Protein AF-0000000082934697 (afdb_homodimer)

Foldseek 3Di:
DPPQLLVLLVVCLVVDDPLLNLLNVCCNVCVPVLQQDFLCRSCVVSVHDSVSSQVNCVVSVHPGDLRVQVSSLVSVPPPDQFCCLQQVQRDGPPDDPVRVVVSVVVLLVCQQVVLVVQDDPVLLVVVLVLVVQAQAEEEDDADLQLVLSVVLQVLCVLQDVRYDYDHDLVVLLVVLLQDACRYEYEYEDANLEDPSRLSSLVNNVVRNYAYEYEYADCDHSNVVSHPGYRHGDGGAGSNQPSPPSRSSRSNSVSVVSSVVSCVVVVVSRVVSNVVVVVVCVVVDD/DPPQLLVLLVVCLVVDDPLLNLLNVCCNVCVPVLQQDFLCRSCVVSVHDSVSSQVNCVVSVHPGDLRVSVSSLVSVPPPDQFCCLQQVQRDGPPDDPVRVVVSVVVQLVCQQVVLVVQDDPVLLVVVLVLVVQAQAEEEDDADLQLVLSVVLQVLCVLQDVRYDYDHDLVVLLVVLLQDALRYEYEYEDANLEDPSRLSSLVNNVVRNYAYEYEYADCDHSNVVSHPGYRHGDGGAGSNQPSPPSRSSRSNSVSVVSSVVSCVVVVVSRVVSNVVVVVVCVVVDD

pLDDT: mean 93.58, std 10.26, range [37.12, 98.94]

Solvent-accessible surface area (backbone atoms only — not comparable to full-atom values): 28861 Å² total; per-residue (Å²): 121,88,73,48,48,66,57,50,51,62,74,46,45,86,76,43,53,76,69,38,42,38,48,50,51,47,42,74,74,38,54,74,61,51,44,67,46,49,66,48,52,49,12,57,75,46,71,50,47,52,65,50,52,44,46,43,25,41,75,70,74,35,93,24,55,53,47,43,36,36,48,46,51,52,36,68,43,64,85,57,75,52,44,27,68,52,63,56,44,72,39,46,64,80,51,50,66,70,54,47,52,50,36,53,50,49,47,41,49,48,4,44,54,47,19,59,72,61,64,48,71,68,59,52,52,51,50,46,48,49,60,68,69,28,68,34,39,37,31,34,29,54,76,58,30,26,52,54,21,47,48,47,31,58,58,46,48,33,44,36,92,43,55,39,64,58,76,50,66,70,56,39,38,57,52,23,52,68,39,35,67,50,24,30,40,38,38,35,33,62,70,20,37,44,47,70,52,34,52,26,38,48,33,21,44,73,32,46,22,45,28,38,30,39,20,50,44,82,64,28,74,35,47,74,50,35,79,39,76,46,59,27,25,52,72,58,29,59,67,21,74,68,37,62,32,42,49,49,11,47,47,49,53,48,49,48,52,50,51,52,45,37,53,75,41,36,72,63,22,52,54,35,30,52,54,49,48,59,71,50,42,84,51,40,80,121,91,73,47,47,66,56,51,50,63,73,45,45,86,76,44,52,76,70,38,42,37,48,51,50,49,42,73,74,37,53,74,62,52,45,65,47,49,66,49,52,49,12,56,75,45,71,51,48,52,66,48,52,46,46,43,26,41,74,69,74,34,94,23,55,54,49,42,36,36,48,47,51,53,36,68,42,64,84,57,75,52,44,28,67,52,63,56,44,72,41,45,65,82,52,50,67,70,53,47,52,50,36,52,50,49,46,40,48,48,4,44,55,47,18,58,72,60,64,47,70,68,59,52,52,51,50,46,50,50,60,70,70,28,68,35,39,37,31,35,29,57,76,59,29,27,52,53,21,46,48,46,33,58,57,46,48,34,45,36,91,43,56,42,65,60,76,51,65,70,56,39,39,57,51,22,52,68,41,35,66,49,25,30,40,37,38,35,31,60,69,19,38,44,47,71,53,37,50,26,39,48,34,20,43,72,31,45,21,44,29,37,30,39,20,49,45,83,66,30,75,34,45,74,50,34,78,39,76,47,57,28,26,51,73,57,30,59,67,22,76,68,37,60,3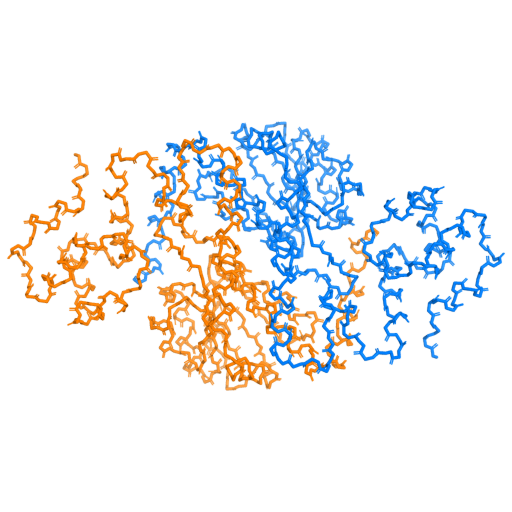3,44,49,47,11,47,48,49,51,47,47,47,53,50,51,53,45,37,54,75,39,36,72,62,22,52,54,34,29,53,54,49,49,58,72,51,42,85,50,41,79

Organism: NCBI:txid1450156

Secondary structure (DSSP, 8-state):
----HHHHHHHTGGGS-HHHHHHHHHHHH-HHHHTT--HHHHHHHHTS-HHHHHHHHHHTT-SSHHHHHHHHHHHHHSSS--THHHHSS---TT--HHHHHHHHHHHHHHHHHHHHHH--HHHHHHHHHHHHH-SEEEEE--THHHHHHHHHHHHHHTT-S-EEE---HHHHHHHHHT--TTEEEEEE-SSS-BHHHHHHHHHHHHTT-EEEEEES-SSSTGGGG-SEEEE------TT-TT-HHHHHHHHHHHHHHHHHHHHHTHHHHHHHHHHHHHHTGGGB-/----HHHHHHHTGGGS-HHHHHHHHHHHH-HHHHTT--HHHHHHHHTS-HHHHHHHHHHTT-SSHHHHHHHHHHHHHSSS--THHHHSS---TT--HHHHHHHHHHHHHHHHHHHHHH--HHHHHHHHHHHHH-SEEEEE--THHHHHHHHHHHHHHTT-S-EEE---HHHHHHHHHT--TTEEEEEE-SSS-BHHHHHHHHHHHHTT-EEEEEES-SSSTGGGG-SEEEE------TT-TT-HHHHHHHHHHHHHHHHHHHHHTHHHHHHHHHHHHHHTGGGB-

InterPro domains:
  IPR000281 Helix-turn-helix protein RpiR [PF01418] (7-76)
  IPR000281 Helix-turn-helix protein RpiR [PS51071] (3-79)
  IPR001347 SIS domain [PF01380] (130-259)
  IPR001347 SIS domain [PS51464] (127-267)
  IPR009057 Homedomain-like superfamily [SSF46689] (3-79)
  IPR035472 RpiR-like, SIS domain [cd05013] (122-260)
  IPR036388 Winged helix-like DNA-binding domain superfamily [G3DSA:1.10.10.10] (1-79)
  IPR046348 SIS domain superfamily [SSF53697] (97-274)
  IPR047640 HTH-type transcriptional regulator RpiR-like [PTHR30514] (4-281)

Sequence (570 aa):
MKRDFITNIKSSYNQFTKAEKKVADFILTNPKEVLFMSITDLAEACEVGDTTVFRFCKTMDLKGYQEFKMVLSLSLNDGQEEMNTYTGNNISINDSFAEVAKKVLNTNINALTETYSLIKEEDVDKAINMLHEARMIYFFGVGASMLTAMKAMNKFLRIENKVFCIQDSHMQSMMAATMTSDDVAVLFSYSGATKDTIHVAQLAKKAGAKTICITRFIKSPLSSYADLTLLSGANEGPLQGGSTSAEISQLFLIDLLYTEYYRRYFEHCSANNEKTSASVLEKLCMKRDFITNIKSSYNQFTKAEKKVADFILTNPKEVLFMSITDLAEACEVGDTTVFRFCKTMDLKGYQEFKMVLSLSLNDGQEEMNTYTGNNISINDSFAEVAKKVLNTNINALTETYSLIKEEDVDKAINMLHEARMIYFFGVGASMLTAMKAMNKFLRIENKVFCIQDSHMQSMMAATMTSDDVAVLFSYSGATKDTIHVAQLAKKAGAKTICITRFIKSPLSSYADLTLLSGANEGPLQGGSTSAEISQLFLIDLLYTEYYRRYFEHCSANNEKTSASVLEKLC

Nearest PDB structures (foldseek):
  4ivn-assembly1_A  TM=9.549E-01  e=1.876E-20  Vibrio vulnificus YJ016
  4ivn-assembly1_B  TM=9.569E-01  e=1.051E-19  Vibrio vulnificus YJ016
  7en7-assembly1_A  TM=9.419E-01  e=2.667E-13  Escherichia coli K-12
  7en6-assembly1_D  TM=9.323E-01  e=6.639E-13  Escherichia coli
  7en6-assembly1_C  TM=9.654E-01  e=2.608E-12  Escherichia coli

Radius of gyration: 25.04 Å; Cα contacts (8 Å, |Δi|>4): 1010; chains: 2; bounding box: 57×80×50 Å

Structure (mmCIF, N/CA/C/O backbone):
data_AF-0000000082934697-model_v1
#
loop_
_entity.id
_entity.type
_entity.pdbx_description
1 polymer 'SIS domain-containing protein'
#
loop_
_atom_site.group_PDB
_atom_site.id
_atom_site.type_symbol
_atom_site.label_atom_id
_atom_site.label_alt_id
_atom_site.label_comp_id
_atom_site.label_asym_id
_atom_site.label_entity_id
_atom_site.label_seq_id
_atom_site.pdbx_PDB_ins_code
_atom_site.Cartn_x
_atom_site.Cartn_y
_atom_site.Cartn_z
_atom_site.occupancy
_atom_site.B_iso_or_equiv
_atom_site.auth_seq_id
_atom_site.auth_comp_id
_atom_site.auth_asym_id
_atom_site.auth_atom_id
_atom_site.pdbx_PDB_model_num
ATOM 1 N N . MET A 1 1 ? -28.625 22.25 17.906 1 37.22 1 MET A N 1
ATOM 2 C CA . MET A 1 1 ? -28.25 22.125 16.5 1 37.22 1 MET A CA 1
ATOM 3 C C . MET A 1 1 ? -26.781 22.484 16.312 1 37.22 1 MET A C 1
ATOM 5 O O . MET A 1 1 ? -26.328 23.547 16.734 1 37.22 1 MET A O 1
ATOM 9 N N . LYS A 1 2 ? -25.922 21.422 16.234 1 48.94 2 LYS A N 1
ATOM 10 C CA . LYS A 1 2 ? -24.5 21.719 16.078 1 48.94 2 LYS A CA 1
ATOM 11 C C . LYS A 1 2 ? -24.281 22.953 15.195 1 48.94 2 LYS A C 1
ATOM 13 O O . LYS A 1 2 ? -24.734 22.984 14.047 1 48.94 2 LYS A O 1
ATOM 18 N N . ARG A 1 3 ? -24.266 24.141 15.672 1 57.47 3 ARG A N 1
ATOM 19 C CA . ARG A 1 3 ? -24.078 25.391 14.945 1 57.47 3 ARG A CA 1
ATOM 20 C C . ARG A 1 3 ? -23 25.25 13.875 1 57.47 3 ARG A C 1
ATOM 22 O O . ARG A 1 3 ? -22 24.578 14.086 1 57.47 3 ARG A O 1
ATOM 29 N N . ASP A 1 4 ? -23.234 25.547 12.586 1 84.5 4 ASP A N 1
ATOM 30 C CA . ASP A 1 4 ? -22.406 25.719 11.391 1 84.5 4 ASP A CA 1
ATOM 31 C C . ASP A 1 4 ? -21.109 26.469 11.719 1 84.5 4 ASP A C 1
ATOM 33 O O . ASP A 1 4 ? -21.141 27.531 12.328 1 84.5 4 ASP A O 1
ATOM 37 N N . PHE A 1 5 ? -20 25.859 11.594 1 91.12 5 PHE A N 1
ATOM 38 C CA . PHE A 1 5 ? -18.688 26.391 11.953 1 91.12 5 PHE A CA 1
ATOM 39 C C . PHE A 1 5 ? -18.438 27.719 11.25 1 91.12 5 PHE A C 1
ATOM 41 O O . PHE A 1 5 ? -17.859 28.641 11.836 1 91.12 5 PHE A O 1
ATOM 48 N N . ILE A 1 6 ? -18.953 27.812 10.102 1 91.81 6 ILE A N 1
ATOM 49 C CA . ILE A 1 6 ? -18.797 29.047 9.344 1 91.81 6 ILE A CA 1
ATOM 50 C C . ILE A 1 6 ? -19.562 30.188 10.031 1 91.81 6 ILE A C 1
ATOM 52 O O . ILE A 1 6 ? -19.047 31.297 10.156 1 91.81 6 ILE A O 1
ATOM 56 N N . THR A 1 7 ? -20.719 29.812 10.477 1 92.94 7 THR A N 1
ATOM 57 C CA . THR A 1 7 ? -21.516 30.781 11.203 1 92.94 7 THR A CA 1
ATOM 58 C C . THR A 1 7 ? -20.844 31.188 12.508 1 92.94 7 THR A C 1
ATOM 60 O O . THR A 1 7 ? -20.891 32.344 12.906 1 92.94 7 THR A O 1
ATOM 63 N N . ASN A 1 8 ? -20.234 30.25 13.109 1 94.62 8 ASN A N 1
ATOM 64 C CA . ASN A 1 8 ? -19.516 30.516 14.352 1 94.62 8 ASN A CA 1
ATOM 65 C C . ASN A 1 8 ? -18.359 31.484 14.133 1 94.62 8 ASN A C 1
ATOM 67 O O . ASN A 1 8 ? -18.094 32.344 14.969 1 94.62 8 ASN A O 1
ATOM 71 N N . ILE A 1 9 ? -17.656 31.328 13.023 1 95.44 9 ILE A N 1
ATOM 72 C CA . ILE A 1 9 ? -16.562 32.219 12.688 1 95.44 9 ILE A CA 1
ATOM 73 C C . ILE A 1 9 ? -17.109 33.656 12.516 1 95.44 9 ILE A C 1
ATOM 75 O O . ILE A 1 9 ? -16.531 34.594 13.055 1 95.44 9 ILE A O 1
ATOM 79 N N . LYS A 1 10 ? -18.156 33.781 11.859 1 94.75 10 LYS A N 1
ATOM 80 C CA . LYS A 1 10 ? -18.766 35.094 11.594 1 94.75 10 LYS A CA 1
ATOM 81 C C . LYS A 1 10 ? -19.234 35.75 12.891 1 94.75 10 LYS A C 1
ATOM 83 O O . LYS A 1 10 ? -19.062 36.938 13.078 1 94.75 10 LYS A O 1
ATOM 88 N N . SER A 1 11 ? -19.812 34.906 13.703 1 94.62 11 SER A N 1
ATOM 89 C CA . SER A 1 11 ? -20.359 35.438 14.953 1 94.62 11 SER A CA 1
ATOM 90 C C . SER A 1 11 ? -19.25 35.875 15.898 1 94.62 11 SER A C 1
ATOM 92 O O . SER A 1 11 ? -19.453 36.781 16.719 1 94.62 11 SER A O 1
ATOM 94 N N . SER A 1 12 ? -18.109 35.281 15.812 1 95.06 12 SER A N 1
ATOM 95 C CA . SER A 1 12 ? -17.016 35.562 16.719 1 95.06 12 SER A CA 1
ATOM 96 C C . SER A 1 12 ? -16.031 36.562 16.109 1 95.06 12 SER A C 1
ATOM 98 O O . SER A 1 12 ? -15.023 36.906 16.719 1 95.06 12 SER A O 1
ATOM 100 N N . TYR A 1 13 ? -16.312 37.062 15 1 96.06 13 TYR A N 1
ATOM 101 C CA . TYR A 1 13 ? -15.367 37.844 14.188 1 96.06 13 TYR A CA 1
ATOM 102 C C . TYR A 1 13 ? -14.859 39.062 14.953 1 96.06 13 TYR A C 1
ATOM 104 O O . TYR A 1 13 ? -13.664 39.344 14.93 1 96.06 13 TYR A O 1
ATOM 112 N N . ASN A 1 14 ? -15.711 39.688 15.648 1 95.25 14 ASN A N 1
ATOM 113 C CA . ASN A 1 14 ? -15.367 40.938 16.312 1 95.25 14 ASN A CA 1
ATOM 114 C C . ASN A 1 14 ? -14.469 40.719 17.516 1 95.25 14 ASN A C 1
ATOM 116 O O . ASN A 1 14 ? -13.844 41.656 18.016 1 95.25 14 ASN A O 1
ATOM 120 N N . GLN A 1 15 ? -14.43 39.5 17.953 1 95.19 15 GLN A N 1
ATOM 121 C CA . GLN A 1 15 ? -13.609 39.188 19.125 1 95.19 15 GLN A CA 1
ATOM 122 C C 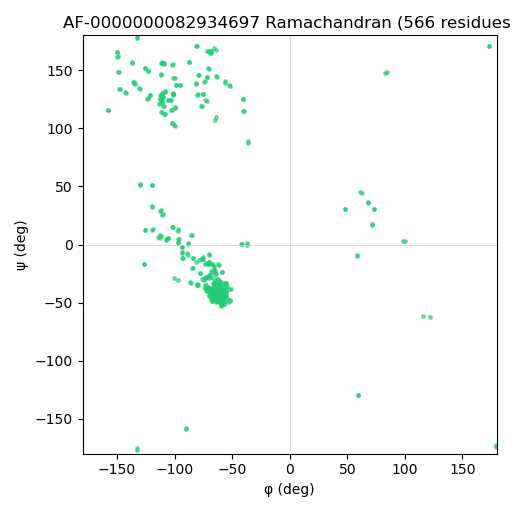. GLN A 1 15 ? -12.188 38.812 18.703 1 95.19 15 GLN A C 1
ATOM 124 O O . GLN A 1 15 ? -11.289 38.719 19.547 1 95.19 15 GLN A O 1
ATOM 129 N N . PHE A 1 16 ? -12 38.688 17.422 1 96.75 16 PHE A N 1
ATOM 130 C CA . PHE A 1 16 ? -10.703 38.219 16.938 1 96.75 16 PHE A CA 1
ATOM 131 C C . PHE A 1 16 ? -9.695 39.375 16.953 1 96.75 16 PHE A C 1
ATOM 133 O O . PHE A 1 16 ? -10.07 40.531 16.797 1 96.75 16 PHE A O 1
ATOM 140 N N . THR A 1 17 ? -8.453 39.031 17.234 1 96.62 17 THR A N 1
ATOM 141 C CA . THR A 1 17 ? -7.371 39.969 17 1 96.62 17 THR A CA 1
ATOM 142 C C . THR A 1 17 ? -7.219 40.281 15.516 1 96.62 17 THR A C 1
ATOM 144 O O . THR A 1 17 ? -7.832 39.625 14.672 1 96.62 17 THR A O 1
ATOM 147 N N . LYS A 1 18 ? -6.441 41.312 15.219 1 97.12 18 LYS A N 1
ATOM 148 C CA . LYS A 1 18 ? -6.191 41.656 13.82 1 97.12 18 LYS A CA 1
ATOM 149 C C . LYS A 1 18 ? -5.629 40.469 13.047 1 97.12 18 LYS A C 1
ATOM 151 O O . LYS A 1 18 ? -6.039 40.188 11.914 1 97.12 18 LYS A O 1
ATOM 156 N N . ALA A 1 19 ? -4.715 39.781 13.641 1 97.31 19 ALA A N 1
ATOM 157 C CA . ALA A 1 19 ? -4.09 38.625 13.008 1 97.31 19 ALA A CA 1
ATOM 158 C C . ALA A 1 19 ? -5.102 37.5 12.805 1 97.31 19 ALA A C 1
ATOM 160 O O . ALA A 1 19 ? -5.129 36.844 11.75 1 97.31 19 ALA A O 1
ATOM 161 N N . GLU A 1 20 ? -5.891 37.25 13.758 1 97.25 20 GLU A N 1
ATOM 162 C CA . GLU A 1 20 ? -6.906 36.219 13.664 1 97.25 20 GLU A CA 1
ATOM 163 C C . GLU A 1 20 ? -7.949 36.562 12.602 1 97.25 20 GLU A C 1
ATOM 165 O O . GLU A 1 20 ? -8.477 35.656 11.938 1 97.25 20 GLU A O 1
ATOM 170 N N . LYS A 1 21 ? -8.266 37.844 12.445 1 97.75 21 LYS A N 1
ATOM 171 C CA . LYS A 1 21 ? -9.211 38.25 11.414 1 97.75 21 LYS A CA 1
ATOM 172 C C . LYS A 1 21 ? -8.688 37.906 10.016 1 97.75 21 LYS A C 1
ATOM 174 O O . LYS A 1 21 ? -9.469 37.562 9.133 1 97.75 21 LYS A O 1
ATOM 179 N N . LYS A 1 22 ? -7.398 38 9.852 1 98.12 22 LYS A N 1
ATOM 180 C CA . LYS A 1 22 ? -6.812 37.594 8.578 1 98.12 22 LYS A CA 1
ATOM 181 C C . LYS A 1 22 ? -7.078 36.125 8.289 1 98.12 22 LYS A C 1
ATOM 183 O O . LYS A 1 22 ? -7.43 35.75 7.164 1 98.12 22 LYS A O 1
ATOM 188 N N . VAL A 1 23 ? -6.859 35.344 9.289 1 98.19 23 VAL A N 1
ATOM 189 C CA . VAL A 1 23 ? -7.094 33.906 9.18 1 98.19 23 VAL A CA 1
ATOM 190 C C . VAL A 1 23 ? -8.57 33.656 8.891 1 98.19 23 VAL A C 1
ATOM 192 O O . VAL A 1 23 ? -8.906 32.906 7.961 1 98.19 23 VAL A O 1
ATOM 195 N N . ALA A 1 24 ? -9.461 34.281 9.648 1 97.69 24 ALA A N 1
ATOM 196 C CA . ALA A 1 24 ? -10.906 34.125 9.484 1 97.69 24 ALA A CA 1
ATOM 197 C C . ALA A 1 24 ? -11.336 34.531 8.078 1 97.69 24 ALA A C 1
ATOM 199 O O . ALA A 1 24 ? -12.125 33.812 7.434 1 97.69 24 ALA A O 1
ATOM 200 N N . ASP A 1 25 ? -10.844 35.625 7.602 1 98 25 ASP A N 1
ATOM 201 C CA . ASP A 1 25 ? -11.203 36.125 6.277 1 98 25 ASP A CA 1
ATOM 202 C C . ASP A 1 25 ? -10.805 35.125 5.188 1 98 25 ASP A C 1
ATOM 204 O O . ASP A 1 25 ? -11.586 34.875 4.27 1 98 25 ASP A O 1
ATOM 208 N N . PHE A 1 26 ? -9.625 34.625 5.316 1 98.06 26 PHE A N 1
ATOM 209 C CA . PHE A 1 26 ? -9.156 33.656 4.32 1 98.06 26 PHE A CA 1
ATOM 210 C C . PHE A 1 26 ? -10.023 32.406 4.332 1 98.06 26 PHE A C 1
ATOM 212 O O . PHE A 1 26 ? -10.406 31.906 3.275 1 98.06 26 PHE A O 1
ATOM 219 N N . ILE A 1 27 ? -10.312 31.891 5.473 1 97.25 27 ILE A N 1
ATOM 220 C CA . ILE A 1 27 ? -11.117 30.688 5.621 1 97.25 27 ILE A CA 1
ATOM 221 C C . ILE A 1 27 ? -12.508 30.906 5.031 1 97.25 27 ILE A C 1
ATOM 223 O O . ILE A 1 27 ? -13.031 30.062 4.305 1 97.25 27 ILE A O 1
ATOM 227 N N . LEU A 1 28 ? -13.086 32.062 5.355 1 96.31 28 LEU A N 1
ATOM 228 C CA . LEU A 1 28 ? -14.438 32.344 4.898 1 96.31 28 LEU A CA 1
ATOM 229 C C . LEU A 1 28 ? -14.477 32.5 3.379 1 96.31 28 LEU A C 1
ATOM 231 O O . LEU A 1 28 ? -15.477 32.156 2.744 1 96.31 28 LEU A O 1
ATOM 235 N N . THR A 1 29 ? -13.391 32.938 2.797 1 96.56 29 THR A N 1
ATOM 236 C CA . THR A 1 29 ? -13.328 33.156 1.359 1 96.56 29 THR A CA 1
ATOM 237 C C . THR A 1 29 ? -12.953 31.891 0.622 1 96.56 29 THR A C 1
ATOM 239 O O . THR A 1 29 ? -13.383 31.672 -0.51 1 96.56 29 THR A O 1
ATOM 242 N N . ASN A 1 30 ? -12.141 31.047 1.25 1 96.25 30 ASN A N 1
ATOM 243 C CA . ASN A 1 30 ? -11.594 29.859 0.591 1 96.25 30 ASN A CA 1
ATOM 244 C C . ASN A 1 30 ? -11.789 28.609 1.443 1 96.25 30 ASN A C 1
ATOM 246 O O . ASN A 1 30 ? -10.836 27.859 1.682 1 96.25 30 ASN A O 1
ATOM 250 N N . PRO A 1 31 ? -12.945 28.297 1.908 1 93.44 31 PRO A N 1
ATOM 251 C CA . PRO A 1 31 ? -13.125 27.219 2.879 1 93.44 31 PRO A CA 1
ATOM 252 C C . PRO A 1 31 ? -12.727 25.859 2.32 1 93.44 31 PRO A C 1
ATOM 254 O O . PRO A 1 31 ? -12.102 25.047 3.021 1 93.44 31 PRO A O 1
ATOM 257 N N . LYS A 1 32 ? -12.961 25.547 1.111 1 90.62 32 LYS A N 1
ATOM 258 C CA . LYS A 1 32 ? -12.648 24.25 0.521 1 90.62 32 LYS A CA 1
ATOM 259 C C . LYS A 1 32 ? -11.141 24.094 0.33 1 90.62 32 LYS A C 1
ATOM 261 O O . LYS A 1 32 ? -10.602 23 0.555 1 90.62 32 LYS A O 1
ATOM 266 N N . GLU A 1 33 ? -10.516 25.125 -0.064 1 93.25 33 GLU A N 1
ATOM 267 C CA . GLU A 1 33 ? -9.07 25.109 -0.254 1 93.25 33 GLU A CA 1
ATOM 268 C C . GLU A 1 33 ? -8.344 24.844 1.062 1 93.25 33 GLU A C 1
ATOM 270 O O . GLU A 1 33 ? -7.359 24.109 1.098 1 93.25 33 GLU A O 1
ATOM 275 N N . VAL A 1 34 ? -8.859 25.406 2.1 1 94.44 34 VAL A N 1
ATOM 276 C CA . VAL A 1 34 ? -8.242 25.312 3.42 1 94.44 34 VAL A CA 1
ATOM 277 C C . VAL A 1 34 ? -8.195 23.859 3.879 1 94.44 34 VAL A C 1
ATOM 279 O O . VAL A 1 34 ? -7.25 23.438 4.543 1 94.44 34 VAL A O 1
ATOM 282 N N . LEU A 1 35 ? -9.148 23.078 3.441 1 92.06 35 LEU A N 1
ATOM 283 C CA . LEU A 1 35 ? -9.258 21.672 3.859 1 92.06 35 LEU A CA 1
ATOM 284 C C . LEU A 1 35 ? -8.023 20.891 3.439 1 92.06 35 LEU A C 1
ATOM 286 O O . LEU A 1 35 ? -7.727 19.844 4.023 1 92.06 35 LEU A O 1
ATOM 290 N N . PHE A 1 36 ? -7.277 21.391 2.539 1 91.38 36 PHE A N 1
ATOM 291 C CA . PHE A 1 36 ? -6.168 20.641 1.977 1 91.38 36 PHE A CA 1
ATOM 292 C C . PHE A 1 36 ? -4.844 21.344 2.227 1 91.38 36 PHE A C 1
ATOM 294 O O . PHE A 1 36 ? -3.838 21.047 1.58 1 91.38 36 PHE A O 1
ATOM 301 N N . MET A 1 37 ? -4.871 22.312 3.107 1 92.12 37 MET A N 1
ATOM 302 C CA . MET A 1 37 ? -3.67 23.062 3.449 1 92.12 37 MET A CA 1
ATOM 303 C C . MET A 1 37 ? -3.08 22.578 4.77 1 92.12 37 MET A C 1
ATOM 305 O O . MET A 1 37 ? -3.816 22.188 5.676 1 92.12 37 MET A O 1
ATOM 309 N N . SER A 1 38 ? -1.736 22.578 4.816 1 91.62 38 SER A N 1
ATOM 310 C CA . SER A 1 38 ? -1.113 22.453 6.129 1 91.62 38 SER A CA 1
ATOM 311 C C . SER A 1 38 ? -1.291 23.734 6.949 1 91.62 38 SER A C 1
ATOM 313 O O . SER A 1 38 ? -1.701 24.766 6.418 1 91.62 38 SER A O 1
ATOM 315 N N . ILE A 1 39 ? -1 23.609 8.242 1 93.44 39 ILE A N 1
ATOM 316 C CA . ILE A 1 39 ? -1.098 24.797 9.094 1 93.44 39 ILE A CA 1
ATOM 317 C C . ILE A 1 39 ? -0.118 25.859 8.609 1 93.44 39 ILE A C 1
ATOM 319 O O . ILE A 1 39 ? -0.43 27.047 8.617 1 93.44 39 ILE A O 1
ATOM 323 N N . THR A 1 40 ? 1.009 25.438 8.125 1 93.12 40 THR A N 1
ATOM 324 C CA . THR A 1 40 ? 2.025 26.359 7.641 1 93.12 40 THR A CA 1
ATOM 325 C C . THR A 1 40 ? 1.576 27.031 6.344 1 93.12 40 THR A C 1
ATOM 327 O O . THR A 1 40 ? 1.781 28.219 6.148 1 93.12 40 THR A O 1
ATOM 330 N N . ASP A 1 41 ? 0.95 26.266 5.477 1 93.38 41 ASP A N 1
ATOM 331 C CA . ASP A 1 41 ? 0.421 26.812 4.234 1 93.38 41 ASP A CA 1
ATOM 332 C C . ASP A 1 41 ? -0.63 27.891 4.52 1 93.38 41 ASP A C 1
ATOM 334 O O . ASP A 1 41 ? -0.635 28.953 3.883 1 93.38 41 ASP A O 1
ATOM 338 N N . LEU A 1 42 ? -1.495 27.547 5.43 1 96.06 42 LEU A N 1
ATOM 339 C CA . LEU A 1 42 ? -2.537 28.5 5.777 1 96.06 42 LEU A CA 1
ATOM 340 C C . LEU A 1 42 ? -1.936 29.766 6.395 1 96.06 42 LEU A C 1
ATOM 342 O O . LEU A 1 42 ? -2.334 30.875 6.055 1 96.06 42 LEU A O 1
ATOM 346 N N . ALA A 1 43 ? -1.008 29.578 7.281 1 96.81 43 ALA A N 1
ATOM 347 C CA . ALA A 1 43 ? -0.321 30.703 7.914 1 96.81 43 ALA A CA 1
ATOM 348 C C . ALA A 1 43 ? 0.319 31.609 6.871 1 96.81 43 ALA A C 1
ATOM 350 O O . ALA A 1 43 ? 0.164 32.844 6.922 1 96.81 43 ALA A O 1
ATOM 351 N N . GLU A 1 44 ? 0.923 31.078 5.941 1 95.88 44 GLU A N 1
ATOM 352 C CA . GLU A 1 44 ? 1.602 31.844 4.895 1 95.88 44 GLU A CA 1
ATOM 353 C C . GLU A 1 44 ? 0.599 32.594 4.012 1 95.88 44 GLU A C 1
ATOM 355 O O . GLU A 1 44 ? 0.82 33.75 3.648 1 95.88 44 GLU A O 1
ATOM 360 N N . ALA A 1 45 ? -0.444 31.891 3.682 1 96.31 45 ALA A N 1
ATOM 361 C CA . ALA A 1 45 ? -1.486 32.5 2.857 1 96.31 45 ALA A CA 1
ATOM 362 C C . ALA A 1 45 ? -2.1 33.719 3.551 1 96.31 45 ALA A C 1
ATOM 364 O O . ALA A 1 45 ? -2.51 34.656 2.893 1 96.31 45 ALA A O 1
ATOM 365 N N . CYS A 1 46 ? -2.143 33.656 4.832 1 97.81 46 CYS A N 1
ATOM 366 C CA . CYS A 1 46 ? -2.752 34.719 5.633 1 97.81 46 CYS A CA 1
ATOM 367 C C . CYS A 1 46 ? -1.708 35.75 6.082 1 97.81 46 CYS A C 1
ATOM 369 O O . CYS A 1 46 ? -2.043 36.75 6.707 1 97.81 46 CYS A O 1
ATOM 371 N N . GLU A 1 47 ? -0.488 35.469 5.812 1 97.38 47 GLU A N 1
ATOM 372 C CA . GLU A 1 47 ? 0.627 36.312 6.215 1 97.38 47 GLU A CA 1
ATOM 373 C C . GLU A 1 47 ? 0.696 36.438 7.73 1 97.38 47 GLU A C 1
ATOM 375 O O . GLU A 1 47 ? 0.804 37.562 8.25 1 97.38 47 GLU A O 1
ATOM 380 N N . VAL A 1 48 ? 0.554 35.344 8.383 1 97.38 48 VAL A N 1
ATOM 381 C CA . VAL A 1 48 ? 0.699 35.281 9.836 1 97.38 48 VAL A CA 1
ATOM 382 C C . VAL A 1 48 ? 1.599 34.094 10.203 1 97.38 48 VAL A C 1
ATOM 384 O O . VAL A 1 48 ? 2.172 33.438 9.328 1 97.38 48 VAL A O 1
ATOM 387 N N . GLY A 1 49 ? 1.87 33.906 11.469 1 94.25 49 GLY A N 1
ATOM 388 C CA . GLY A 1 49 ? 2.627 32.75 11.945 1 94.25 49 GLY A CA 1
ATOM 389 C C . GLY A 1 49 ? 1.758 31.562 12.234 1 94.25 49 GLY A C 1
ATOM 390 O O . GLY A 1 49 ? 0.547 31.688 12.43 1 94.25 49 GLY A O 1
ATOM 391 N N . ASP A 1 50 ? 2.408 30.422 12.188 1 93.44 50 ASP A N 1
ATOM 392 C CA . ASP A 1 50 ? 1.72 29.188 12.539 1 93.44 50 ASP A CA 1
ATOM 393 C C . ASP A 1 50 ? 1.023 29.312 13.891 1 93.44 50 ASP A C 1
ATOM 395 O O . ASP A 1 50 ? -0.066 28.766 14.086 1 93.44 50 ASP A O 1
ATOM 399 N N . THR A 1 51 ? 1.653 29.984 14.805 1 93.62 51 THR A N 1
ATOM 400 C CA . THR A 1 51 ? 1.119 30.156 16.156 1 93.62 51 THR A CA 1
ATOM 401 C C . THR A 1 51 ? -0.199 30.922 16.125 1 93.62 51 THR A C 1
ATOM 403 O O . THR A 1 51 ? -1.094 30.672 16.922 1 93.62 51 THR A O 1
ATOM 406 N N . THR A 1 52 ? -0.262 31.828 15.219 1 96.12 52 THR A N 1
ATOM 407 C CA . THR A 1 52 ? -1.485 32.594 15.07 1 96.12 52 THR A CA 1
ATOM 408 C C . THR A 1 52 ? -2.643 31.719 14.625 1 96.12 52 THR A C 1
ATOM 410 O O . THR A 1 52 ? -3.758 31.828 15.141 1 96.12 52 THR A O 1
ATOM 413 N N . VAL A 1 53 ? -2.332 30.875 13.641 1 96.81 53 VAL A N 1
ATOM 414 C CA . VAL A 1 53 ? -3.357 29.938 13.172 1 96.81 53 VAL A CA 1
ATOM 415 C C . VAL A 1 53 ? -3.771 29.016 14.312 1 96.81 53 VAL A C 1
ATOM 417 O O . VAL A 1 53 ? -4.961 28.75 14.508 1 96.81 53 VAL A O 1
ATOM 420 N N . PHE A 1 54 ? -2.828 28.562 15.023 1 94.69 54 PHE A N 1
ATOM 421 C CA . PHE A 1 54 ? -3.105 27.688 16.156 1 94.69 54 PHE A CA 1
ATOM 422 C C . PHE A 1 54 ? -3.941 28.406 17.203 1 94.69 54 PHE A C 1
ATOM 424 O O . PHE A 1 54 ? -4.891 27.844 17.75 1 94.69 54 PHE A O 1
ATOM 431 N N . ARG A 1 55 ? -3.635 29.625 17.5 1 95.06 55 ARG A N 1
ATOM 432 C CA . ARG A 1 55 ? -4.391 30.422 18.453 1 95.06 55 ARG A CA 1
ATOM 433 C C . ARG A 1 55 ? -5.82 30.641 17.984 1 95.06 55 ARG A C 1
ATOM 435 O O . ARG A 1 55 ? -6.758 30.641 18.781 1 95.06 55 ARG A O 1
ATOM 442 N N . PHE A 1 56 ? -5.93 30.938 16.734 1 97.12 56 PHE A N 1
ATOM 443 C CA . PHE A 1 56 ? -7.262 31.062 16.156 1 97.12 56 PHE A CA 1
ATOM 444 C C . PHE A 1 56 ? -8.094 29.828 16.453 1 97.12 56 PHE A C 1
ATOM 446 O O . PHE A 1 56 ? -9.258 29.938 16.859 1 97.12 56 PHE A O 1
ATOM 453 N N . CYS A 1 57 ? -7.48 28.625 16.219 1 96 57 CYS A N 1
ATOM 454 C CA . CYS A 1 57 ? -8.18 27.391 16.5 1 96 57 CYS A CA 1
ATOM 455 C C . CYS A 1 57 ? -8.602 27.328 17.969 1 96 57 CYS A C 1
ATOM 457 O O . CYS A 1 57 ? -9.727 26.938 18.281 1 96 57 CYS A O 1
ATOM 459 N N . LYS A 1 58 ? -7.746 27.75 18.828 1 94.56 58 LYS A N 1
ATOM 460 C CA . LYS A 1 58 ? -8.031 27.734 20.25 1 94.56 58 LYS A CA 1
ATOM 461 C C . LYS A 1 58 ? -9.141 28.719 20.594 1 94.56 58 LYS A C 1
ATOM 463 O O . LYS A 1 58 ? -10.031 28.406 21.406 1 94.56 58 LYS A O 1
ATOM 468 N N . THR A 1 59 ? -9.039 29.844 20.031 1 95.38 59 THR A N 1
ATOM 469 C CA . THR A 1 59 ? -10.07 30.859 20.25 1 95.38 59 THR A CA 1
ATOM 470 C C . THR A 1 59 ? -11.438 30.312 19.844 1 95.38 59 THR A C 1
ATOM 472 O O . THR A 1 59 ? -12.445 30.641 20.469 1 95.38 59 THR A O 1
ATOM 475 N N . MET A 1 60 ? -11.398 29.5 18.875 1 96.06 60 MET A N 1
ATOM 476 C CA . MET A 1 60 ? -12.633 28.891 18.391 1 96.06 60 MET A CA 1
ATOM 477 C C . MET A 1 60 ? -12.977 27.641 19.203 1 96.06 60 MET A C 1
ATOM 479 O O . MET A 1 60 ? -13.836 26.859 18.797 1 96.06 60 MET A O 1
ATOM 483 N N . ASP A 1 61 ? -12.234 27.406 20.281 1 94.69 61 ASP A N 1
ATOM 484 C CA . ASP A 1 61 ? -12.453 26.328 21.234 1 94.69 61 ASP A CA 1
ATOM 485 C C . ASP A 1 61 ? -12.188 24.953 20.609 1 94.69 61 ASP A C 1
ATOM 487 O O . ASP A 1 61 ? -12.953 24.016 20.812 1 94.69 61 ASP A O 1
ATOM 491 N N . LEU A 1 62 ? -11.211 24.953 19.766 1 94.56 62 LEU A N 1
ATOM 492 C CA . LEU A 1 62 ? -10.766 23.719 19.156 1 94.56 62 LEU A CA 1
ATOM 493 C C . LEU A 1 62 ? -9.391 23.312 19.672 1 94.56 62 LEU A C 1
ATOM 495 O O . LEU A 1 62 ? -8.609 24.156 20.109 1 94.56 62 LEU A O 1
ATOM 499 N N . LYS A 1 63 ? -9.055 22.078 19.609 1 89.69 63 LYS A N 1
ATOM 500 C CA . LYS A 1 63 ? -7.848 21.531 20.234 1 89.69 63 LYS A CA 1
ATOM 501 C C . LYS A 1 63 ? -6.637 21.703 19.312 1 89.69 63 LYS A C 1
ATOM 503 O O . LYS A 1 63 ? -5.492 21.609 19.766 1 89.69 63 LYS A O 1
ATOM 508 N N . GLY A 1 64 ? -6.934 21.891 18.078 1 91.69 64 GLY A N 1
ATOM 509 C CA . GLY A 1 64 ? -5.832 22.047 17.141 1 91.69 64 GLY A CA 1
ATOM 510 C C . GLY A 1 64 ? -6.289 22.25 15.711 1 91.69 64 GLY A C 1
ATOM 511 O O . GLY A 1 64 ? -7.484 22.406 15.453 1 91.69 64 GLY A O 1
ATOM 512 N N . TYR A 1 65 ? -5.273 22.234 14.859 1 94.19 65 TYR A N 1
ATOM 513 C CA . TYR A 1 65 ? -5.535 22.562 13.461 1 94.19 65 TYR A CA 1
ATOM 514 C C . TYR A 1 65 ? -6.297 21.422 12.781 1 94.19 65 TYR A C 1
ATOM 516 O O . TYR A 1 65 ? -7.16 21.672 11.938 1 94.19 65 TYR A O 1
ATOM 524 N N . GLN A 1 66 ? -5.977 20.188 13.133 1 92.62 66 GLN A N 1
ATOM 525 C CA . GLN A 1 66 ? -6.645 19.047 12.5 1 92.62 66 GLN A CA 1
ATOM 526 C C . GLN A 1 66 ? -8.117 18.984 12.906 1 92.62 66 GLN A C 1
ATOM 528 O O . GLN A 1 66 ? -8.977 18.641 12.094 1 92.62 66 GLN A O 1
ATOM 533 N N . GLU A 1 67 ? -8.359 19.234 14.102 1 93.62 67 GLU A N 1
ATOM 534 C CA . GLU A 1 67 ? -9.758 19.328 14.523 1 93.62 67 GLU A CA 1
ATOM 535 C C . GLU A 1 67 ? -10.484 20.453 13.805 1 93.62 67 GLU A C 1
ATOM 537 O O . GLU A 1 67 ? -11.633 20.297 13.398 1 93.62 67 GLU A O 1
ATOM 542 N N . PHE A 1 68 ? -9.789 21.578 13.703 1 95.62 68 PHE A N 1
ATOM 543 C CA . PHE A 1 68 ? -10.367 22.703 12.969 1 95.62 68 PHE A CA 1
ATOM 544 C C . PHE A 1 68 ? -10.781 22.281 11.57 1 95.62 68 PHE A C 1
ATOM 546 O O . PHE A 1 68 ? -11.914 22.516 11.148 1 95.62 68 PHE A O 1
ATOM 553 N N . LYS A 1 69 ? -9.891 21.578 10.883 1 93.88 69 LYS A N 1
ATOM 554 C CA . LYS A 1 69 ? -10.188 21.156 9.516 1 93.88 69 LYS A CA 1
ATOM 555 C C . LYS A 1 69 ? -11.367 20.188 9.492 1 93.88 69 LYS A C 1
ATOM 557 O O . LYS A 1 69 ? -12.211 20.25 8.586 1 93.88 69 LYS A O 1
ATOM 562 N N . MET A 1 70 ? -11.391 19.297 10.391 1 92.12 70 MET A N 1
ATOM 563 C CA . MET A 1 70 ? -12.484 18.328 10.445 1 92.12 70 MET A CA 1
ATOM 564 C C . MET A 1 70 ? -13.828 19.047 10.625 1 92.12 70 MET A C 1
ATOM 566 O O . MET A 1 70 ? -14.781 18.766 9.891 1 92.12 70 MET A O 1
ATOM 570 N N . VAL A 1 71 ? -13.859 19.969 11.594 1 92.94 71 VAL A N 1
ATOM 571 C CA . VAL A 1 71 ? -15.086 20.688 11.891 1 92.94 71 VAL A CA 1
ATOM 572 C C . VAL A 1 71 ? -15.5 21.531 10.68 1 92.94 71 VAL A C 1
ATOM 574 O O . VAL A 1 71 ? -16.688 21.609 10.336 1 92.94 71 VAL A O 1
ATOM 577 N N . LEU A 1 72 ? -14.516 22.172 10.086 1 93.38 72 LEU A N 1
ATOM 578 C CA . LEU A 1 72 ? -14.789 22.938 8.875 1 93.38 72 LEU A CA 1
ATOM 579 C C . LEU A 1 72 ? -15.383 22.047 7.793 1 93.38 72 LEU A C 1
ATOM 581 O O . LEU A 1 72 ? -16.359 22.422 7.133 1 93.38 72 LEU A O 1
ATOM 585 N N . SER A 1 73 ? -14.789 20.891 7.629 1 90.81 73 SER A N 1
ATOM 586 C CA . SER A 1 73 ? -15.258 19.938 6.617 1 90.81 73 SER A CA 1
ATOM 587 C C . SER A 1 73 ? -16.703 19.547 6.859 1 90.81 73 SER A C 1
ATOM 589 O O . SER A 1 73 ? -17.5 19.484 5.922 1 90.81 73 SER A O 1
ATOM 591 N N . LEU A 1 74 ? -17.047 19.312 8.047 1 88.19 74 LEU A N 1
ATOM 592 C CA . LEU A 1 74 ? -18.406 18.938 8.406 1 88.19 74 LEU A CA 1
ATOM 593 C C . LEU A 1 74 ? -19.375 20.078 8.156 1 88.19 74 LEU A C 1
ATOM 595 O O . LEU A 1 74 ? -20.516 19.859 7.75 1 88.19 74 LEU A O 1
ATOM 599 N N . SER A 1 75 ? -18.922 21.234 8.422 1 87.56 75 SER A N 1
ATOM 600 C CA . SER A 1 75 ? -19.766 22.422 8.211 1 87.56 75 SER A CA 1
ATOM 601 C C . SER A 1 75 ? -20.047 22.641 6.734 1 87.56 75 SER A C 1
ATOM 603 O O . SER A 1 75 ? -21.109 23.156 6.375 1 87.56 75 SER A O 1
ATOM 605 N N . LEU A 1 76 ? -19.109 22.359 5.977 1 85.31 76 LEU A N 1
ATOM 606 C CA . LEU A 1 76 ? -19.281 22.562 4.539 1 85.31 76 LEU A CA 1
ATOM 607 C C . LEU A 1 76 ? -20.188 21.484 3.945 1 85.31 76 LEU A C 1
ATOM 609 O O . LEU A 1 76 ? -20.781 21.688 2.891 1 85.31 76 LEU A O 1
ATOM 613 N N . ASN A 1 77 ? -20.141 20.359 4.535 1 74 77 ASN A N 1
ATOM 614 C CA . ASN A 1 77 ? -20.938 19.25 4.031 1 74 77 ASN A CA 1
ATOM 615 C C . ASN A 1 77 ? -22.391 19.359 4.461 1 74 77 ASN A C 1
ATOM 617 O O . ASN A 1 77 ? -23.266 18.641 3.951 1 74 77 ASN A O 1
ATOM 621 N N . ASP A 1 78 ? -22.719 20.359 5.543 1 56.34 78 ASP A N 1
ATOM 622 C CA . ASP A 1 78 ? -24.078 20.531 6.039 1 56.34 78 ASP A CA 1
ATOM 623 C C . ASP A 1 78 ? -25 21.062 4.941 1 56.34 78 ASP A C 1
ATOM 625 O O . ASP A 1 78 ? -24.766 22.141 4.391 1 56.34 78 ASP A O 1
ATOM 629 N N . GLY A 1 79 ? -25.891 20.219 4.496 1 52 79 GLY A N 1
ATOM 630 C CA . GLY A 1 79 ? -27.031 20.281 3.602 1 52 79 GLY A CA 1
ATOM 631 C C . GLY A 1 79 ? -26.844 19.438 2.35 1 52 79 GLY A C 1
ATOM 632 O O . GLY A 1 79 ? -27.828 19.016 1.73 1 52 79 GLY A O 1
ATOM 633 N N . GLN A 1 80 ? -25.734 19.828 1.522 1 49.94 80 GLN A N 1
ATOM 634 C CA . GLN A 1 80 ? -25.719 19.281 0.17 1 49.94 80 GLN A CA 1
ATOM 635 C C . GLN A 1 80 ? -25.172 17.859 0.158 1 49.94 80 GLN A C 1
ATOM 637 O O . GLN A 1 80 ? -24.359 17.5 1.015 1 49.94 80 GLN A O 1
ATOM 642 N N . GLU A 1 81 ? -25.766 16.922 -0.624 1 50.47 81 GLU A N 1
ATOM 643 C CA . GLU A 1 81 ? -25.656 15.562 -1.142 1 50.47 81 GLU A CA 1
ATOM 644 C C . GLU A 1 81 ? -24.203 15.203 -1.463 1 50.47 81 GLU A C 1
ATOM 646 O O . GLU A 1 81 ? -23.938 14.164 -2.062 1 50.47 81 GLU A O 1
ATOM 651 N N . GLU A 1 82 ? -23.188 16.141 -1.26 1 54.81 82 GLU A N 1
ATOM 652 C CA . GLU A 1 82 ? -22 15.766 -2.016 1 54.81 82 GLU A CA 1
ATOM 653 C C . GLU A 1 82 ? -20.969 15.07 -1.121 1 54.81 82 GLU A C 1
ATOM 655 O O . GLU A 1 82 ? -20.641 15.57 -0.045 1 54.81 82 GLU A O 1
ATOM 660 N N . MET A 1 83 ? -20.859 13.648 -1.19 1 56.09 83 MET A N 1
ATOM 661 C CA . MET A 1 83 ? -19.797 12.789 -0.677 1 56.09 83 MET A CA 1
ATOM 662 C C . MET A 1 83 ? -18.422 13.398 -0.958 1 56.09 83 MET A C 1
ATOM 664 O O . MET A 1 83 ? -17.391 12.844 -0.562 1 56.09 83 MET A O 1
ATOM 668 N N . ASN A 1 84 ? -18.328 14.578 -1.599 1 54.75 84 ASN A N 1
ATOM 669 C CA . ASN A 1 84 ? -17.078 15.117 -2.1 1 54.75 84 ASN A CA 1
ATOM 670 C C . ASN A 1 84 ? -16.047 15.258 -0.984 1 54.75 84 ASN A C 1
ATOM 672 O O . ASN A 1 84 ? -14.859 14.945 -1.178 1 54.75 84 ASN A O 1
ATOM 676 N N . THR A 1 85 ? -16.531 15.648 0.181 1 54.06 85 THR A N 1
ATOM 677 C CA . THR A 1 85 ? -15.586 15.945 1.257 1 54.06 85 THR A CA 1
ATOM 678 C C . THR A 1 85 ? -15.031 14.656 1.857 1 54.06 85 THR A C 1
ATOM 680 O O . THR A 1 85 ? -13.992 14.672 2.525 1 54.06 85 THR A O 1
ATOM 683 N N . TYR A 1 86 ? -15.664 13.555 1.468 1 51.94 86 TYR A N 1
ATOM 684 C CA . TYR A 1 86 ? -15.297 12.336 2.172 1 51.94 86 TYR A CA 1
ATOM 685 C C . TYR A 1 86 ? -14.32 11.5 1.346 1 51.94 86 TYR A C 1
ATOM 687 O O . TYR A 1 86 ? -13.445 10.828 1.898 1 51.94 86 TYR A O 1
ATOM 695 N N . THR A 1 87 ? -14.516 11.703 0.04 1 54.03 87 THR A N 1
ATOM 696 C CA . THR A 1 87 ? -13.703 10.773 -0.732 1 54.03 87 THR A CA 1
ATOM 697 C C . THR A 1 87 ? -12.609 11.516 -1.494 1 54.03 87 THR A C 1
ATOM 699 O O . THR A 1 87 ? -11.695 10.891 -2.035 1 54.03 87 THR A O 1
ATOM 702 N N . GLY A 1 88 ? -12.516 12.773 -1.186 1 55.44 88 GLY A N 1
ATOM 703 C CA . GLY A 1 88 ? -11.508 13.562 -1.873 1 55.44 88 GLY A CA 1
ATOM 704 C C . GLY A 1 88 ? -11.672 13.562 -3.381 1 55.44 88 GLY A C 1
ATOM 705 O O . GLY A 1 88 ? -10.891 14.195 -4.098 1 55.44 88 GLY A O 1
ATOM 706 N N . ASN A 1 89 ? -12.555 12.742 -3.975 1 62.06 89 ASN A N 1
ATOM 707 C CA . ASN A 1 89 ? -12.586 12.461 -5.406 1 62.06 89 ASN A CA 1
ATOM 708 C C . ASN A 1 89 ? -13.82 13.07 -6.07 1 62.06 89 ASN A C 1
ATOM 710 O O . ASN A 1 89 ? -14.195 12.672 -7.172 1 62.06 89 ASN A O 1
ATOM 714 N N . ASN A 1 90 ? -14.375 14.094 -5.539 1 76.44 90 ASN A N 1
ATOM 715 C CA . ASN A 1 90 ? -15.586 14.68 -6.102 1 76.44 90 ASN A CA 1
ATOM 716 C C . ASN A 1 90 ? -16.641 13.617 -6.398 1 76.44 90 ASN A C 1
ATOM 718 O O . ASN A 1 90 ? -17.281 13.641 -7.449 1 76.44 90 ASN A O 1
ATOM 722 N N . ILE A 1 91 ? -16.672 12.594 -5.664 1 85.31 91 ILE A N 1
ATOM 723 C CA . ILE A 1 91 ? -17.656 11.523 -5.832 1 85.31 91 ILE A CA 1
ATOM 724 C C . ILE A 1 91 ? -18.969 11.93 -5.184 1 85.31 91 ILE A C 1
ATOM 726 O O . ILE A 1 91 ? -19 12.406 -4.047 1 85.31 91 ILE A O 1
ATOM 730 N N . SER A 1 92 ? -20.016 11.797 -5.969 1 85.88 92 SER A N 1
ATOM 731 C CA . SER A 1 92 ? -21.359 12.125 -5.504 1 85.88 92 SER A CA 1
ATOM 732 C C . SER A 1 92 ? -22.125 10.859 -5.129 1 85.88 92 SER A C 1
ATOM 734 O O . SER A 1 92 ? -21.906 9.797 -5.715 1 85.88 92 SER A O 1
ATOM 736 N N . ILE A 1 93 ? -23.078 11.016 -4.266 1 87 93 ILE A N 1
ATOM 737 C CA . ILE A 1 93 ? -23.922 9.906 -3.848 1 87 93 ILE A CA 1
ATOM 738 C C . ILE A 1 93 ? -24.75 9.422 -5.031 1 87 93 ILE A C 1
ATOM 740 O O . ILE A 1 93 ? -25.141 8.25 -5.09 1 87 93 ILE A O 1
ATOM 744 N N . ASN A 1 94 ? -24.953 10.273 -6.027 1 88.56 94 ASN A N 1
ATOM 745 C CA . ASN A 1 94 ? -25.828 9.961 -7.152 1 88.56 94 ASN A CA 1
ATOM 746 C C . ASN A 1 94 ? -25.031 9.438 -8.352 1 88.56 94 ASN A C 1
ATOM 748 O O . ASN A 1 94 ? -25.609 9.102 -9.383 1 88.56 94 ASN A O 1
ATOM 752 N N . ASP A 1 95 ? -23.781 9.336 -8.156 1 93 95 ASP A N 1
ATOM 753 C CA . ASP A 1 95 ? -22.969 8.82 -9.25 1 93 95 ASP A CA 1
ATOM 754 C C . ASP A 1 95 ? -23.344 7.375 -9.578 1 93 95 ASP A C 1
ATOM 756 O O . ASP A 1 95 ? -23.75 6.621 -8.695 1 93 95 ASP A O 1
ATOM 760 N N . SER A 1 96 ? -23.266 7.07 -10.867 1 95.62 96 SER A N 1
ATOM 761 C CA . SER A 1 96 ? -23.328 5.664 -11.242 1 95.62 96 SER A CA 1
ATOM 762 C C . SER A 1 96 ? -22.062 4.922 -10.805 1 95.62 96 SER A C 1
ATOM 764 O O . SER A 1 96 ? -21.062 5.547 -10.484 1 95.62 96 SER A O 1
ATOM 766 N N . PHE A 1 97 ? -22.141 3.629 -10.82 1 96.44 97 PHE A N 1
ATOM 767 C CA . PHE A 1 97 ? -20.969 2.848 -10.477 1 96.44 97 PHE A CA 1
ATOM 768 C C . PHE A 1 97 ? -19.812 3.17 -11.422 1 96.44 97 PHE A C 1
ATOM 770 O O . PHE A 1 97 ? -18.656 3.289 -10.984 1 96.44 97 PHE A O 1
ATOM 777 N N . ALA A 1 98 ? -20.156 3.229 -12.664 1 97.12 98 ALA A N 1
ATOM 778 C CA . ALA A 1 98 ? -19.141 3.518 -13.664 1 97.12 98 ALA A CA 1
ATOM 779 C C . ALA A 1 98 ? -18.438 4.844 -13.367 1 97.12 98 ALA A C 1
ATOM 781 O O . ALA A 1 98 ? -17.219 4.953 -13.5 1 97.12 98 ALA A O 1
ATOM 782 N N . GLU A 1 99 ? -19.172 5.832 -12.961 1 96.25 99 GLU A N 1
ATOM 783 C CA . GLU A 1 99 ? -18.609 7.133 -12.609 1 96.25 99 GLU A CA 1
ATOM 784 C C . GLU A 1 99 ? -17.734 7.035 -11.359 1 96.25 99 GLU A C 1
ATOM 786 O O . GLU A 1 99 ? -16.641 7.602 -11.312 1 96.25 99 GLU A O 1
ATOM 791 N N . VAL A 1 100 ? -18.203 6.312 -10.344 1 96.25 100 VAL A N 1
ATOM 792 C CA . VAL A 1 100 ? -17.453 6.125 -9.109 1 96.25 100 VAL A CA 1
ATOM 793 C C . VAL A 1 100 ? -16.125 5.441 -9.414 1 96.25 100 VAL A C 1
ATOM 795 O O . VAL A 1 100 ? -15.062 5.918 -8.992 1 96.25 100 VAL A O 1
ATOM 798 N N . ALA A 1 101 ? -16.203 4.348 -10.195 1 97.69 101 ALA A N 1
ATOM 799 C CA . ALA A 1 101 ? -14.992 3.584 -10.516 1 97.69 101 ALA A CA 1
ATOM 800 C C . ALA A 1 101 ? -13.977 4.445 -11.258 1 97.69 101 ALA A C 1
ATOM 802 O O . ALA A 1 101 ? -12.781 4.391 -10.969 1 97.69 101 ALA A O 1
ATOM 803 N N . LYS A 1 102 ? -14.422 5.223 -12.164 1 97.38 102 LYS A N 1
ATOM 804 C CA . LYS A 1 102 ? -13.547 6.086 -12.953 1 97.38 102 LYS A CA 1
ATOM 805 C C . LYS A 1 102 ? -12.922 7.172 -12.086 1 97.38 102 LYS A C 1
ATOM 807 O O . LYS A 1 102 ? -11.734 7.48 -12.234 1 97.38 102 LYS A O 1
ATOM 812 N N . LYS A 1 103 ? -13.68 7.781 -11.227 1 96.31 103 LYS A N 1
ATOM 813 C CA . LYS A 1 103 ? -13.172 8.828 -10.344 1 96.31 103 LYS A CA 1
ATOM 814 C C . LYS A 1 103 ? -12.125 8.273 -9.375 1 96.31 103 LYS A C 1
ATOM 816 O O . LYS A 1 103 ? -11.117 8.914 -9.109 1 96.31 103 LYS A O 1
ATOM 821 N N . VAL A 1 104 ? -12.383 7.059 -8.836 1 97.12 104 VAL A N 1
ATOM 822 C CA . VAL A 1 104 ? -11.414 6.418 -7.957 1 97.12 104 VAL A CA 1
ATOM 823 C C . VAL A 1 104 ? -10.125 6.137 -8.727 1 97.12 104 VAL A C 1
ATOM 825 O O . VAL A 1 104 ? -9.031 6.398 -8.219 1 97.12 104 VAL A O 1
ATOM 828 N N . LEU A 1 105 ? -10.289 5.617 -9.969 1 98.19 105 LEU A N 1
ATOM 829 C CA . LEU A 1 105 ? -9.125 5.375 -10.812 1 98.19 105 LEU A CA 1
ATOM 830 C C . LEU A 1 105 ? -8.32 6.656 -11.008 1 98.19 105 LEU A C 1
ATOM 832 O O . LEU A 1 105 ? -7.105 6.676 -10.789 1 98.19 105 LEU A O 1
ATOM 836 N N . ASN A 1 106 ? -8.961 7.688 -11.391 1 97.5 106 ASN A N 1
ATOM 837 C CA . ASN A 1 106 ? -8.305 8.945 -11.711 1 97.5 106 ASN A CA 1
ATOM 838 C C . ASN A 1 106 ? -7.625 9.547 -10.477 1 97.5 106 ASN A C 1
ATOM 840 O O . ASN A 1 106 ? -6.547 10.141 -10.586 1 97.5 106 ASN A O 1
ATOM 844 N N . THR A 1 107 ? -8.273 9.453 -9.336 1 96.62 107 THR A N 1
ATOM 845 C CA . THR A 1 107 ? -7.688 9.953 -8.102 1 96.62 107 THR A CA 1
ATOM 846 C C . THR A 1 107 ? -6.344 9.281 -7.828 1 96.62 107 THR A C 1
ATOM 848 O O . THR A 1 107 ? -5.367 9.945 -7.48 1 96.62 107 THR A O 1
ATOM 851 N N . ASN A 1 108 ? -6.297 7.984 -8.016 1 97.94 108 ASN A N 1
ATOM 852 C CA . ASN A 1 108 ? -5.074 7.242 -7.738 1 97.94 108 ASN A CA 1
ATOM 853 C C . ASN A 1 108 ? -4.012 7.496 -8.805 1 97.94 108 ASN A C 1
ATOM 855 O O . ASN A 1 108 ? -2.828 7.613 -8.492 1 97.94 108 ASN A O 1
ATOM 859 N N . ILE A 1 109 ? -4.438 7.617 -10.086 1 98.44 109 ILE A N 1
ATOM 860 C CA . ILE A 1 109 ? -3.496 7.938 -11.148 1 98.44 109 ILE A CA 1
ATOM 861 C C . ILE A 1 109 ? -2.918 9.328 -10.93 1 98.44 109 ILE A C 1
ATOM 863 O O . ILE A 1 109 ? -1.714 9.547 -11.086 1 98.44 109 ILE A O 1
ATOM 867 N N . ASN A 1 110 ? -3.73 10.266 -10.523 1 97.56 110 ASN A N 1
ATOM 868 C CA . ASN A 1 110 ? -3.275 11.625 -10.258 1 97.56 110 ASN A CA 1
ATOM 869 C C . ASN A 1 110 ? -2.268 11.664 -9.109 1 97.56 110 ASN A C 1
ATOM 871 O O . ASN A 1 110 ? -1.322 12.453 -9.141 1 97.56 110 ASN A O 1
ATOM 875 N N . ALA A 1 111 ? -2.516 10.875 -8.109 1 97.75 111 ALA A N 1
ATOM 876 C CA . ALA A 1 111 ? -1.574 10.789 -6.996 1 97.75 111 ALA A CA 1
ATOM 877 C C . ALA A 1 111 ? -0.188 10.367 -7.48 1 97.75 111 ALA A C 1
ATOM 879 O O . ALA A 1 111 ? 0.821 10.945 -7.066 1 97.75 111 ALA A O 1
ATOM 880 N N . LEU A 1 112 ? -0.144 9.383 -8.391 1 98.69 112 LEU A N 1
ATOM 881 C CA . LEU A 1 112 ? 1.113 8.914 -8.961 1 98.69 112 LEU A CA 1
ATOM 882 C C . LEU A 1 112 ? 1.778 10.008 -9.789 1 98.69 112 LEU A C 1
ATOM 884 O O . LEU A 1 112 ? 2.967 10.281 -9.617 1 98.69 112 LEU A O 1
ATOM 888 N N . THR A 1 113 ? 1.012 10.656 -10.648 1 98.69 113 THR A N 1
ATOM 889 C CA . THR A 1 113 ? 1.567 11.625 -11.586 1 98.69 113 THR A CA 1
ATOM 890 C C . THR A 1 113 ? 2.029 12.883 -10.844 1 98.69 113 THR A C 1
ATOM 892 O O . THR A 1 113 ? 3.051 13.469 -11.195 1 98.69 113 THR A O 1
ATOM 895 N N . GLU A 1 114 ? 1.293 13.273 -9.859 1 98.25 114 GLU A N 1
ATOM 896 C CA . GLU A 1 114 ? 1.708 14.406 -9.039 1 98.25 114 GLU A CA 1
ATOM 897 C C . GLU A 1 114 ? 3.01 14.109 -8.305 1 98.25 114 GLU A C 1
ATOM 899 O O . GLU A 1 114 ? 3.914 14.945 -8.266 1 98.25 114 GLU A O 1
ATOM 904 N N . THR A 1 115 ? 3.088 12.969 -7.703 1 98.69 115 THR A N 1
ATOM 905 C CA . THR A 1 115 ? 4.309 12.586 -7 1 98.69 115 THR A CA 1
ATOM 906 C C . THR A 1 115 ? 5.5 12.57 -7.949 1 98.69 115 THR A C 1
ATOM 908 O O . THR A 1 115 ? 6.574 13.07 -7.613 1 98.69 115 THR A O 1
ATOM 911 N N . TYR A 1 116 ? 5.301 12.016 -9.125 1 98.75 116 TYR A N 1
ATOM 912 C CA . TYR A 1 116 ? 6.336 11.969 -10.148 1 98.75 116 TYR A CA 1
ATOM 913 C C . TYR A 1 116 ? 6.859 13.367 -10.461 1 98.75 116 TYR A C 1
ATOM 915 O O . TYR A 1 116 ? 8.07 13.562 -10.609 1 98.75 116 TYR A O 1
ATOM 923 N N . SER A 1 117 ? 5.973 14.305 -10.523 1 98.38 117 SER A N 1
ATOM 924 C CA . SER A 1 117 ? 6.336 15.672 -10.883 1 98.38 117 SER A CA 1
ATOM 925 C C . SER A 1 117 ? 7.137 16.344 -9.773 1 98.38 117 SER A C 1
ATOM 927 O O . SER A 1 117 ? 7.809 17.344 -10.008 1 98.38 117 SER A O 1
ATOM 929 N N . LEU A 1 118 ? 7.109 15.805 -8.562 1 97.94 118 LEU A N 1
ATOM 930 C CA . LEU A 1 118 ? 7.758 16.406 -7.398 1 97.94 118 LEU A CA 1
ATOM 931 C C . LEU A 1 118 ? 9.164 15.844 -7.219 1 97.94 118 LEU A C 1
ATOM 933 O O . LEU A 1 118 ? 9.961 16.391 -6.449 1 97.94 118 LEU A O 1
ATOM 937 N N . ILE A 1 119 ? 9.484 14.812 -7.93 1 97.5 119 ILE A N 1
ATOM 938 C CA . ILE A 1 119 ? 10.734 14.086 -7.73 1 97.5 119 ILE A CA 1
ATOM 939 C C . ILE A 1 119 ? 11.898 14.883 -8.32 1 97.5 119 ILE A C 1
ATOM 941 O O . ILE A 1 119 ? 11.828 15.336 -9.461 1 97.5 119 ILE A O 1
ATOM 945 N N . LYS A 1 120 ? 12.898 15.062 -7.539 1 97.31 120 LYS A N 1
ATOM 946 C CA . LYS A 1 120 ? 14.172 15.617 -7.992 1 97.31 120 LYS A CA 1
ATOM 947 C C . LYS A 1 120 ? 15.273 14.555 -7.961 1 97.31 120 LYS A C 1
ATOM 949 O O . LYS A 1 120 ? 15.492 13.922 -6.93 1 97.31 120 LYS A O 1
ATOM 954 N N . GLU A 1 121 ? 15.977 14.445 -9.086 1 98.06 121 GLU A N 1
ATOM 955 C CA . GLU A 1 121 ? 17.031 13.438 -9.195 1 98.06 121 GLU A CA 1
ATOM 956 C C . GLU A 1 121 ? 18.062 13.602 -8.086 1 98.06 121 GLU A C 1
ATOM 958 O O . GLU A 1 121 ? 18.547 12.617 -7.523 1 98.06 121 GLU A O 1
ATOM 963 N N . GLU A 1 122 ? 18.406 14.82 -7.797 1 98.38 122 GLU A N 1
ATOM 964 C CA . GLU A 1 122 ? 19.422 15.102 -6.785 1 98.38 122 GLU A CA 1
ATOM 965 C C . GLU A 1 122 ? 18.984 14.594 -5.41 1 98.38 122 GLU A C 1
ATOM 967 O O . GLU A 1 122 ? 19.797 14.117 -4.629 1 98.38 122 GLU A O 1
ATOM 972 N N . ASP A 1 123 ? 17.719 14.766 -5.113 1 98.5 123 ASP A N 1
ATOM 973 C CA . ASP A 1 123 ? 17.203 14.297 -3.832 1 98.5 123 ASP A CA 1
ATOM 974 C C . ASP A 1 123 ? 17.219 12.773 -3.756 1 98.5 123 ASP A C 1
ATOM 976 O O . ASP A 1 123 ? 17.547 12.203 -2.715 1 98.5 123 ASP A O 1
ATOM 980 N N . VAL A 1 124 ? 16.859 12.141 -4.871 1 98.56 124 VAL A N 1
ATOM 981 C CA . VAL A 1 124 ? 16.891 10.688 -4.922 1 98.56 124 VAL A CA 1
ATOM 982 C C . VAL A 1 124 ? 18.328 10.188 -4.77 1 98.56 124 VAL A C 1
ATOM 984 O O . VAL A 1 124 ? 18.578 9.219 -4.047 1 98.56 124 VAL A O 1
ATOM 987 N N . ASP A 1 125 ? 19.281 10.852 -5.41 1 98.5 125 ASP A N 1
ATOM 988 C CA . ASP A 1 125 ? 20.688 10.508 -5.285 1 98.5 125 ASP A CA 1
ATOM 989 C C . ASP A 1 125 ? 21.156 10.578 -3.832 1 98.5 125 ASP A C 1
ATOM 991 O O . ASP A 1 125 ? 21.828 9.672 -3.342 1 98.5 125 ASP A O 1
ATOM 995 N N . LYS A 1 126 ? 20.781 11.633 -3.201 1 98.75 126 LYS A N 1
ATOM 996 C CA . LYS A 1 126 ? 21.125 11.812 -1.796 1 98.75 126 LYS A CA 1
ATOM 997 C C . LYS A 1 126 ? 20.516 10.711 -0.932 1 98.75 126 LYS A C 1
ATOM 999 O O . LYS A 1 126 ? 21.188 10.156 -0.059 1 98.75 126 LYS A O 1
ATOM 1004 N N . ALA A 1 127 ? 19.297 10.406 -1.172 1 98.88 127 ALA A N 1
ATOM 1005 C CA . ALA A 1 127 ? 18.625 9.359 -0.416 1 98.88 127 ALA A CA 1
ATOM 1006 C C . ALA A 1 127 ? 19.328 8.016 -0.597 1 98.88 127 ALA A C 1
ATOM 1008 O O . ALA A 1 127 ? 19.578 7.309 0.379 1 98.88 127 ALA A O 1
ATOM 1009 N N . ILE A 1 128 ? 19.625 7.695 -1.83 1 98.69 128 ILE A N 1
ATOM 1010 C CA . ILE A 1 128 ? 20.266 6.414 -2.141 1 98.69 128 ILE A CA 1
ATOM 1011 C C . ILE A 1 128 ? 21.609 6.324 -1.44 1 98.69 128 ILE A C 1
ATOM 1013 O O . ILE A 1 128 ? 21.953 5.281 -0.876 1 98.69 128 ILE A O 1
ATOM 1017 N N . ASN A 1 129 ? 22.344 7.371 -1.47 1 98.56 129 ASN A N 1
ATOM 1018 C CA . ASN A 1 129 ? 23.641 7.387 -0.804 1 98.56 129 ASN A CA 1
ATOM 1019 C C . ASN A 1 129 ? 23.5 7.219 0.707 1 98.56 129 ASN A C 1
ATOM 1021 O O . ASN A 1 129 ? 24.25 6.469 1.326 1 98.56 129 ASN A O 1
ATOM 1025 N N . MET A 1 130 ? 22.547 7.926 1.283 1 98.75 130 MET A N 1
ATOM 1026 C CA . MET A 1 130 ? 22.281 7.793 2.715 1 98.75 130 MET A CA 1
ATOM 1027 C C . MET A 1 130 ? 21.953 6.348 3.076 1 98.75 130 MET A C 1
ATOM 1029 O O . MET A 1 130 ? 22.484 5.812 4.055 1 98.75 130 MET A O 1
ATOM 1033 N N . LEU A 1 131 ? 21.125 5.734 2.291 1 98.88 131 LEU A N 1
ATOM 1034 C CA . LEU A 1 131 ? 20.688 4.363 2.549 1 98.88 131 LEU A CA 1
ATOM 1035 C C . LEU A 1 131 ? 21.859 3.389 2.375 1 98.88 131 LEU A C 1
ATOM 1037 O O . LEU A 1 131 ? 22.047 2.492 3.199 1 98.88 131 LEU A O 1
ATOM 1041 N N . HIS A 1 132 ? 22.594 3.578 1.313 1 98.69 132 HIS A N 1
ATOM 1042 C CA . HIS A 1 132 ? 23.672 2.652 1 1 98.69 132 HIS A CA 1
ATOM 1043 C C . HIS A 1 132 ? 24.766 2.699 2.064 1 98.69 132 HIS A C 1
ATOM 1045 O O . HIS A 1 132 ? 25.312 1.661 2.449 1 98.69 132 HIS A O 1
ATOM 1051 N N . GLU A 1 133 ? 25.062 3.84 2.568 1 98.38 133 GLU A N 1
ATOM 1052 C CA . GLU A 1 133 ? 26.172 4.043 3.482 1 98.38 133 GLU A CA 1
ATOM 1053 C C . GLU A 1 133 ? 25.781 3.711 4.918 1 98.38 133 GLU A C 1
ATOM 1055 O O . GLU A 1 133 ? 26.641 3.564 5.789 1 98.38 133 GLU A O 1
ATOM 1060 N N . ALA A 1 134 ? 24.547 3.539 5.168 1 98.75 134 ALA A N 1
ATOM 1061 C CA . ALA A 1 134 ? 24.062 3.344 6.527 1 98.75 134 ALA A CA 1
ATOM 1062 C C . ALA A 1 134 ? 24.453 1.969 7.062 1 98.75 134 ALA A C 1
ATOM 1064 O O . ALA A 1 134 ? 24.438 0.982 6.324 1 98.75 134 ALA A O 1
ATOM 1065 N N . ARG A 1 135 ? 24.75 1.904 8.344 1 98.62 135 ARG A N 1
ATOM 1066 C CA . ARG A 1 135 ? 24.859 0.628 9.039 1 98.62 135 ARG A CA 1
ATOM 1067 C C . ARG A 1 135 ? 23.516 -0.062 9.156 1 98.62 135 ARG A C 1
ATOM 1069 O O . ARG A 1 135 ? 23.391 -1.26 8.891 1 98.62 135 ARG A O 1
ATOM 1076 N N . MET A 1 136 ? 22.531 0.725 9.562 1 98.75 136 MET A N 1
ATOM 1077 C CA . MET A 1 136 ? 21.156 0.273 9.672 1 98.75 136 MET A CA 1
ATOM 1078 C C . MET A 1 136 ? 20.188 1.313 9.109 1 98.75 136 MET A C 1
ATOM 1080 O O . MET A 1 136 ? 20.422 2.516 9.25 1 98.75 136 MET A O 1
ATOM 1084 N N . ILE A 1 137 ? 19.203 0.825 8.43 1 98.94 137 ILE A N 1
ATOM 1085 C CA . ILE A 1 137 ? 18.109 1.653 7.926 1 98.94 137 ILE A CA 1
ATOM 1086 C C . ILE A 1 137 ? 16.828 1.342 8.703 1 98.94 137 ILE A C 1
ATOM 1088 O O . ILE A 1 137 ? 16.359 0.204 8.695 1 98.94 137 ILE A O 1
ATOM 1092 N N . TYR A 1 138 ? 16.266 2.332 9.383 1 98.94 138 TYR A N 1
ATOM 1093 C CA . TYR A 1 138 ? 15.047 2.164 10.156 1 98.94 138 TYR A CA 1
ATOM 1094 C C . TYR A 1 138 ? 13.883 2.9 9.508 1 98.94 138 TYR A C 1
ATOM 1096 O O . TYR A 1 138 ? 13.984 4.09 9.195 1 98.94 138 TYR A O 1
ATOM 1104 N N . PHE A 1 139 ? 12.805 2.172 9.289 1 98.94 139 PHE A N 1
ATOM 1105 C CA . PHE A 1 139 ? 11.594 2.77 8.742 1 98.94 139 PHE A CA 1
ATOM 1106 C C . PHE A 1 139 ? 10.562 3.008 9.844 1 98.94 139 PHE A C 1
ATOM 1108 O O . PHE A 1 139 ? 10.25 2.098 10.617 1 98.94 139 PHE A O 1
ATOM 1115 N N . PHE A 1 140 ? 10.031 4.238 9.914 1 98.94 140 PHE A N 1
ATOM 1116 C CA . PHE A 1 140 ? 9.133 4.629 10.992 1 98.94 140 PHE A CA 1
ATOM 1117 C C . PHE A 1 140 ? 7.824 5.172 10.43 1 98.94 140 PHE A C 1
ATOM 1119 O O . PHE A 1 140 ? 7.801 5.746 9.336 1 98.94 140 PHE A O 1
ATOM 1126 N N . GLY A 1 141 ? 6.793 5.055 11.125 1 98.5 141 GLY A N 1
ATOM 1127 C CA . GLY A 1 141 ? 5.453 5.559 10.867 1 98.5 141 GLY A CA 1
ATOM 1128 C C . GLY A 1 141 ? 4.434 5.07 11.883 1 98.5 141 GLY A C 1
ATOM 1129 O O . GLY A 1 141 ? 4.75 4.246 12.742 1 98.5 141 GLY A O 1
ATOM 1130 N N . VAL A 1 142 ? 3.268 5.605 11.852 1 97.81 142 VAL A N 1
ATOM 1131 C CA . VAL A 1 142 ? 2.15 5.121 12.656 1 97.81 142 VAL A CA 1
ATOM 1132 C C . VAL A 1 142 ? 0.877 5.094 11.812 1 97.81 142 VAL A C 1
ATOM 1134 O O . VAL A 1 142 ? 0.797 5.758 10.781 1 97.81 142 VAL A O 1
ATOM 1137 N N . GLY A 1 143 ? -0.11 4.238 12.227 1 95.56 143 GLY A N 1
ATOM 1138 C CA . GLY A 1 143 ? -1.355 4.156 11.484 1 95.56 143 GLY A CA 1
ATOM 1139 C C . GLY A 1 143 ? -1.16 3.74 10.039 1 95.56 143 GLY A C 1
ATOM 1140 O O . GLY A 1 143 ? -0.505 2.734 9.758 1 95.56 143 GLY A O 1
ATOM 1141 N N . ALA A 1 144 ? -1.737 4.496 9.133 1 95.62 144 ALA A N 1
ATOM 1142 C CA . ALA A 1 144 ? -1.63 4.168 7.715 1 95.62 144 ALA A CA 1
ATOM 1143 C C . ALA A 1 144 ? -0.186 4.289 7.234 1 95.62 144 ALA A C 1
ATOM 1145 O O . ALA A 1 144 ? 0.257 3.51 6.383 1 95.62 144 ALA A O 1
ATOM 1146 N N . SER A 1 145 ? 0.552 5.215 7.789 1 97.88 145 SER A N 1
ATOM 1147 C CA . SER A 1 145 ? 1.942 5.41 7.391 1 97.88 145 SER A CA 1
ATOM 1148 C C . SER A 1 145 ? 2.816 4.25 7.848 1 97.88 145 SER A C 1
ATOM 1150 O O . SER A 1 145 ? 3.881 4.004 7.277 1 97.88 145 SER A O 1
ATOM 1152 N N . MET A 1 146 ? 2.396 3.57 8.922 1 98.38 146 MET A N 1
ATOM 1153 C CA . MET A 1 146 ? 3.133 2.385 9.352 1 98.38 146 MET A CA 1
ATOM 1154 C C . MET A 1 146 ? 3.088 1.302 8.273 1 98.38 146 MET A C 1
ATOM 1156 O O . MET A 1 146 ? 4.055 0.563 8.094 1 98.38 146 MET A O 1
ATOM 1160 N N . LEU A 1 147 ? 1.951 1.183 7.59 1 98.31 147 LEU A N 1
ATOM 1161 C CA . LEU A 1 147 ? 1.839 0.199 6.52 1 98.31 147 LEU A CA 1
ATOM 1162 C C . LEU A 1 147 ? 2.842 0.489 5.406 1 98.31 147 LEU A C 1
ATOM 1164 O O . LEU A 1 147 ? 3.455 -0.433 4.863 1 98.31 147 LEU A O 1
ATOM 1168 N N . THR A 1 148 ? 3.047 1.754 5.086 1 98.44 148 THR A N 1
ATOM 1169 C CA . THR A 1 148 ? 4.039 2.143 4.09 1 98.44 148 THR A CA 1
ATOM 1170 C C . THR A 1 148 ? 5.449 1.856 4.59 1 98.44 148 THR A C 1
ATOM 1172 O O . THR A 1 148 ? 6.305 1.397 3.826 1 98.44 148 THR A O 1
ATOM 1175 N N . ALA A 1 149 ? 5.656 2.166 5.855 1 98.81 149 ALA A N 1
ATOM 1176 C CA . ALA A 1 149 ? 6.957 1.866 6.453 1 98.81 149 ALA A CA 1
ATOM 1177 C C . ALA A 1 149 ? 7.262 0.373 6.375 1 98.81 149 ALA A C 1
ATOM 1179 O O . ALA A 1 149 ? 8.375 -0.021 6.023 1 98.81 149 ALA A O 1
ATOM 1180 N N . MET A 1 150 ? 6.297 -0.423 6.668 1 98.62 150 MET A N 1
ATOM 1181 C CA . MET A 1 150 ? 6.461 -1.873 6.613 1 98.62 150 MET A CA 1
ATOM 1182 C C . MET A 1 150 ? 6.703 -2.338 5.18 1 98.62 150 MET A C 1
ATOM 1184 O O . MET A 1 150 ? 7.488 -3.258 4.945 1 98.62 150 MET A O 1
ATOM 1188 N N . LYS A 1 151 ? 6.055 -1.729 4.262 1 98.56 151 LYS A N 1
ATOM 1189 C CA . LYS A 1 151 ? 6.301 -2.062 2.861 1 98.56 151 LYS A CA 1
ATOM 1190 C C . LYS A 1 151 ? 7.742 -1.748 2.465 1 98.56 151 LYS A C 1
ATOM 1192 O O . LYS A 1 151 ? 8.383 -2.533 1.765 1 98.56 151 LYS A O 1
ATOM 1197 N N . ALA A 1 152 ? 8.18 -0.585 2.893 1 98.69 152 ALA A N 1
ATOM 1198 C CA . ALA A 1 152 ? 9.57 -0.225 2.598 1 98.69 152 ALA A CA 1
ATOM 1199 C C . ALA A 1 152 ? 10.539 -1.256 3.172 1 98.69 152 ALA A C 1
ATOM 1201 O O . ALA A 1 152 ? 11.445 -1.716 2.479 1 98.69 152 ALA A O 1
ATOM 1202 N N . MET A 1 153 ? 10.289 -1.613 4.402 1 98.56 153 MET A N 1
ATOM 1203 C CA . MET A 1 153 ? 11.141 -2.617 5.039 1 98.56 153 MET A CA 1
ATOM 1204 C C . MET A 1 153 ? 11.094 -3.934 4.27 1 98.56 153 MET A C 1
ATOM 1206 O O . MET A 1 153 ? 12.141 -4.504 3.949 1 98.56 153 MET A O 1
ATOM 1210 N N . ASN A 1 154 ? 9.898 -4.359 3.953 1 97.44 154 ASN A N 1
ATOM 1211 C CA . ASN A 1 154 ? 9.711 -5.613 3.232 1 97.44 154 ASN A CA 1
ATOM 1212 C C . ASN A 1 154 ? 10.43 -5.602 1.888 1 97.44 154 ASN A C 1
ATOM 1214 O O . ASN A 1 154 ? 11.07 -6.586 1.512 1 97.44 154 ASN A O 1
ATOM 1218 N N . LYS A 1 155 ? 10.32 -4.539 1.176 1 97.12 155 LYS A N 1
ATOM 1219 C CA . LYS A 1 155 ? 10.922 -4.43 -0.15 1 97.12 155 LYS A CA 1
ATOM 1220 C C . LYS A 1 155 ? 12.445 -4.418 -0.062 1 97.12 155 LYS A C 1
ATOM 1222 O O . LYS A 1 155 ? 13.117 -5.172 -0.766 1 97.12 155 LYS A O 1
ATOM 1227 N N . PHE A 1 156 ? 12.969 -3.604 0.805 1 98.5 156 PHE A N 1
ATOM 1228 C CA . PHE A 1 156 ? 14.422 -3.471 0.884 1 98.5 156 PHE A CA 1
ATOM 1229 C C . PHE A 1 156 ? 15.047 -4.707 1.521 1 98.5 156 PHE A C 1
ATOM 1231 O O . PHE A 1 156 ? 16.203 -5.043 1.242 1 98.5 156 PHE A O 1
ATOM 1238 N N . LEU A 1 157 ? 14.305 -5.414 2.389 1 98.25 157 LEU A N 1
ATOM 1239 C CA . LEU A 1 157 ? 14.812 -6.637 2.998 1 98.25 157 LEU A CA 1
ATOM 1240 C C . LEU A 1 157 ? 15.18 -7.66 1.93 1 98.25 157 LEU A C 1
ATOM 1242 O O . LEU A 1 157 ? 16.047 -8.508 2.148 1 98.25 157 LEU A O 1
ATOM 1246 N N . ARG A 1 158 ? 14.602 -7.566 0.772 1 96.75 158 ARG A N 1
ATOM 1247 C CA . ARG A 1 158 ? 14.875 -8.492 -0.322 1 96.75 158 ARG A CA 1
ATOM 1248 C C . ARG A 1 158 ? 16.297 -8.297 -0.855 1 96.75 158 ARG A C 1
ATOM 1250 O O . ARG A 1 158 ? 16.859 -9.211 -1.46 1 96.75 158 ARG A O 1
ATOM 1257 N N . ILE A 1 159 ? 16.844 -7.051 -0.598 1 97.19 159 ILE A N 1
ATOM 1258 C CA . ILE A 1 159 ? 18.094 -6.758 -1.28 1 97.19 159 ILE A CA 1
ATOM 1259 C C . ILE A 1 159 ? 19.141 -6.32 -0.262 1 97.19 159 ILE A C 1
ATOM 1261 O O . ILE A 1 159 ? 20.328 -6.262 -0.576 1 97.19 159 ILE A O 1
ATOM 1265 N N . GLU A 1 160 ? 18.656 -5.945 0.983 1 96.94 160 GLU A N 1
ATOM 1266 C CA . GLU A 1 160 ? 19.547 -5.531 2.062 1 96.94 160 GLU A CA 1
ATOM 1267 C C . GLU A 1 160 ? 19.156 -6.188 3.383 1 96.94 160 GLU A C 1
ATOM 1269 O O . GLU A 1 160 ? 17.984 -6.223 3.738 1 96.94 160 GLU A O 1
ATOM 1274 N N . ASN A 1 161 ? 20.156 -6.641 4.176 1 96.69 161 ASN A N 1
ATOM 1275 C CA . ASN A 1 161 ? 19.859 -7.254 5.465 1 96.69 161 ASN A CA 1
ATOM 1276 C C . ASN A 1 161 ? 20 -6.25 6.605 1 96.69 161 ASN A C 1
ATOM 1278 O O . ASN A 1 161 ? 20.062 -6.641 7.773 1 96.69 161 ASN A O 1
ATOM 1282 N N . LYS A 1 162 ? 20.078 -4.996 6.305 1 98.56 162 LYS A N 1
ATOM 1283 C CA . LYS A 1 162 ? 20.297 -3.98 7.332 1 98.56 162 LYS A CA 1
ATOM 1284 C C . LYS A 1 162 ? 19.078 -3.088 7.488 1 98.56 162 LYS A C 1
ATOM 1286 O O . LYS A 1 162 ? 19.203 -1.896 7.777 1 98.56 162 LYS A O 1
ATOM 1291 N N . VAL A 1 163 ? 17.906 -3.576 7.227 1 98.75 163 VAL A N 1
ATOM 1292 C CA . VAL A 1 163 ? 16.672 -2.791 7.309 1 98.75 163 VAL A CA 1
ATOM 1293 C C . VAL A 1 163 ? 15.82 -3.287 8.469 1 98.75 163 VAL A C 1
ATOM 1295 O O . VAL A 1 163 ? 15.789 -4.488 8.758 1 98.75 163 VAL A O 1
ATOM 1298 N N . PHE A 1 164 ? 15.094 -2.342 9.125 1 98.38 164 PHE A N 1
ATOM 1299 C CA . PHE A 1 164 ? 14.281 -2.693 10.281 1 98.38 164 PHE A CA 1
ATOM 1300 C C . PHE A 1 164 ? 13.055 -1.803 10.375 1 98.38 164 PHE A C 1
ATOM 1302 O O . PHE A 1 164 ? 13.062 -0.667 9.898 1 98.38 164 PHE A O 1
ATOM 1309 N N . CYS A 1 165 ? 11.992 -2.348 10.898 1 98.19 165 CYS A N 1
ATOM 1310 C CA . CYS A 1 165 ? 10.734 -1.65 11.164 1 98.19 165 CYS A CA 1
ATOM 1311 C C . CYS A 1 165 ? 10.039 -2.232 12.391 1 98.19 165 CYS A C 1
ATOM 1313 O O . CYS A 1 165 ? 10.039 -3.449 12.586 1 98.19 165 CYS A O 1
ATOM 1315 N N . ILE A 1 166 ? 9.562 -1.387 13.273 1 97.19 166 ILE A N 1
ATOM 1316 C CA . ILE A 1 166 ? 8.82 -1.828 14.445 1 97.19 166 ILE A CA 1
ATOM 1317 C C . ILE A 1 166 ? 7.523 -1.033 14.57 1 97.19 166 ILE A C 1
ATOM 1319 O O . ILE A 1 166 ? 7.52 0.189 14.406 1 97.19 166 ILE A O 1
ATOM 1323 N N . GLN A 1 167 ? 6.449 -1.697 14.828 1 96.75 167 GLN A N 1
ATOM 1324 C CA . GLN A 1 167 ? 5.125 -1.092 14.703 1 96.75 167 GLN A CA 1
ATOM 1325 C C . GLN A 1 167 ? 4.785 -0.255 15.93 1 96.75 167 GLN A C 1
ATOM 1327 O O . GLN A 1 167 ? 4.152 0.795 15.82 1 96.75 167 GLN A O 1
ATOM 1332 N N . ASP A 1 168 ? 5.262 -0.698 17.109 1 97.25 168 ASP A N 1
ATOM 1333 C CA . ASP A 1 168 ? 4.863 -0.06 18.359 1 97.25 168 ASP A CA 1
ATOM 1334 C C . ASP A 1 168 ? 5.531 1.306 18.516 1 97.25 168 ASP A C 1
ATOM 1336 O O . ASP A 1 168 ? 6.758 1.406 18.516 1 97.25 168 ASP A O 1
ATOM 1340 N N . SER A 1 169 ? 4.652 2.342 18.703 1 97.19 169 SER A N 1
ATOM 1341 C CA . SER A 1 169 ? 5.184 3.701 18.703 1 97.19 169 SER A CA 1
ATOM 1342 C C . SER A 1 169 ? 6.117 3.936 19.875 1 97.19 169 SER A C 1
ATOM 1344 O O . SER A 1 169 ? 7.07 4.711 19.781 1 97.19 169 SER A O 1
ATOM 1346 N N . HIS A 1 170 ? 5.812 3.281 21 1 97.75 170 HIS A N 1
ATOM 1347 C CA . HIS A 1 170 ? 6.715 3.389 22.141 1 97.75 170 HIS A CA 1
ATOM 1348 C C . HIS A 1 170 ? 8.07 2.764 21.844 1 97.75 170 HIS A C 1
ATOM 1350 O O . HIS A 1 170 ? 9.109 3.334 22.172 1 97.75 170 HIS A O 1
ATOM 1356 N N . MET A 1 171 ? 8.047 1.655 21.25 1 98.44 171 MET A N 1
ATOM 1357 C CA . MET A 1 171 ? 9.281 0.982 20.859 1 98.44 171 MET A CA 1
ATOM 1358 C C . MET A 1 171 ? 10.039 1.787 19.812 1 98.44 171 MET A C 1
ATOM 1360 O O . MET A 1 171 ? 11.266 1.784 19.781 1 98.44 171 MET A O 1
ATOM 1364 N N . GLN A 1 172 ? 9.266 2.438 18.938 1 98.75 172 GLN A N 1
ATOM 1365 C CA . GLN A 1 172 ? 9.898 3.291 17.938 1 98.75 172 GLN A CA 1
ATOM 1366 C C . GLN A 1 172 ? 10.727 4.391 18.594 1 98.75 172 GLN A C 1
ATOM 1368 O O . GLN A 1 172 ? 11.828 4.707 18.141 1 98.75 172 GLN A O 1
ATOM 1373 N N . SER A 1 173 ? 10.148 4.941 19.625 1 98.69 173 SER A N 1
ATOM 1374 C CA . SER A 1 173 ? 10.867 5.988 20.344 1 98.69 173 SER A CA 1
ATOM 1375 C C . SER A 1 173 ? 12.156 5.449 20.969 1 98.69 173 SER A C 1
ATOM 1377 O O . SER A 1 173 ? 13.203 6.094 20.891 1 98.69 173 SER A O 1
ATOM 1379 N N . MET A 1 174 ? 12.086 4.262 21.609 1 98.5 174 MET A N 1
ATOM 1380 C CA . MET A 1 174 ? 13.266 3.641 22.203 1 98.5 174 MET A CA 1
ATOM 1381 C C . MET A 1 174 ? 14.328 3.371 21.141 1 98.5 174 MET A C 1
ATOM 1383 O O . MET A 1 174 ? 15.508 3.629 21.359 1 98.5 174 MET A O 1
ATOM 1387 N N . MET A 1 175 ? 13.852 2.912 20.031 1 98.5 175 MET A N 1
ATOM 1388 C CA . MET A 1 175 ? 14.75 2.613 18.922 1 98.5 175 MET A CA 1
ATOM 1389 C C . MET A 1 175 ? 15.438 3.879 18.422 1 98.5 175 MET A C 1
ATOM 1391 O O . MET A 1 175 ? 16.656 3.904 18.25 1 98.5 175 MET A O 1
ATOM 1395 N N . ALA A 1 176 ? 14.695 4.898 18.172 1 98.75 176 ALA A N 1
ATOM 1396 C CA . ALA A 1 176 ? 15.227 6.164 17.688 1 98.75 176 ALA A CA 1
ATOM 1397 C C . ALA A 1 176 ? 16.266 6.734 18.641 1 98.75 176 ALA A C 1
ATOM 1399 O O . ALA A 1 176 ? 17.312 7.234 18.219 1 98.75 176 ALA A O 1
ATOM 1400 N N . ALA A 1 177 ? 16.016 6.621 19.922 1 98.69 177 ALA A N 1
ATOM 1401 C CA . ALA A 1 177 ? 16.859 7.203 20.953 1 98.69 177 ALA A CA 1
ATOM 1402 C C . ALA A 1 177 ? 18.234 6.535 20.969 1 98.69 177 ALA A C 1
ATOM 1404 O O . ALA A 1 177 ? 19.219 7.113 21.438 1 98.69 177 ALA A O 1
ATOM 1405 N N . THR A 1 178 ? 18.344 5.355 20.469 1 98.5 178 THR A N 1
ATOM 1406 C CA . THR A 1 178 ? 19.594 4.605 20.547 1 98.5 178 THR A CA 1
ATOM 1407 C C . THR A 1 178 ? 20.297 4.562 19.203 1 98.5 178 THR A C 1
ATOM 1409 O O . THR A 1 178 ? 21.281 3.844 19.031 1 98.5 178 THR A O 1
ATOM 1412 N N . MET A 1 179 ? 19.797 5.27 18.203 1 98.62 179 MET A N 1
ATOM 1413 C CA . MET A 1 179 ? 20.469 5.352 16.906 1 98.62 179 MET A CA 1
ATOM 1414 C C . MET A 1 179 ? 21.766 6.125 17 1 98.62 179 MET A C 1
ATOM 1416 O O . MET A 1 179 ? 22.109 6.645 18.062 1 98.62 179 MET A O 1
ATOM 1420 N N . THR A 1 180 ? 22.625 6.051 15.961 1 98.62 180 THR A N 1
ATOM 1421 C CA . THR A 1 180 ? 23.875 6.781 15.875 1 98.62 180 THR A CA 1
ATOM 1422 C C . THR A 1 180 ? 24.016 7.457 14.516 1 98.62 180 THR A C 1
ATOM 1424 O O . THR A 1 180 ? 23.141 7.34 13.664 1 98.62 180 THR A O 1
ATOM 1427 N N . SER A 1 181 ? 25.141 8.07 14.281 1 98.5 181 SER A N 1
ATOM 1428 C CA . SER A 1 181 ? 25.422 8.781 13.039 1 98.5 181 SER A CA 1
ATOM 1429 C C . SER A 1 181 ? 25.594 7.805 11.875 1 98.5 181 SER A C 1
ATOM 1431 O O . SER A 1 181 ? 25.609 8.211 10.711 1 98.5 181 SER A O 1
ATOM 1433 N N . ASP A 1 182 ? 25.656 6.5 12.203 1 98.62 182 ASP A N 1
ATOM 1434 C CA . ASP A 1 182 ? 25.859 5.488 11.172 1 98.62 182 ASP A CA 1
ATOM 1435 C C . ASP A 1 182 ? 24.516 4.941 10.68 1 98.62 182 ASP A C 1
ATOM 1437 O O . ASP A 1 182 ? 24.469 4.117 9.766 1 98.62 182 ASP A O 1
ATOM 1441 N N . ASP A 1 183 ? 23.422 5.426 11.289 1 98.88 183 ASP A N 1
ATOM 1442 C CA . ASP A 1 183 ? 22.078 4.918 10.984 1 98.88 183 ASP A CA 1
ATOM 1443 C C . ASP A 1 183 ? 21.266 5.949 10.211 1 98.88 183 ASP A C 1
ATOM 1445 O O . ASP A 1 183 ? 21.594 7.141 10.219 1 98.88 183 ASP A O 1
ATOM 1449 N N . VAL A 1 184 ? 20.297 5.484 9.484 1 98.94 184 VAL A N 1
ATOM 1450 C CA . VAL A 1 184 ? 19.359 6.352 8.781 1 98.94 184 VAL A CA 1
ATOM 1451 C C . VAL A 1 184 ? 17.938 6.059 9.242 1 98.94 184 VAL A C 1
ATOM 1453 O O . VAL A 1 184 ? 17.531 4.898 9.344 1 98.94 184 VAL A O 1
ATOM 1456 N N . ALA A 1 185 ? 17.219 7.078 9.633 1 98.94 185 ALA A N 1
ATOM 1457 C CA . ALA A 1 185 ? 15.789 7.012 9.938 1 98.94 185 ALA A CA 1
ATOM 1458 C C . ALA A 1 185 ? 14.953 7.52 8.766 1 98.94 185 ALA A C 1
ATOM 1460 O O . ALA A 1 185 ? 15.109 8.664 8.336 1 98.94 185 ALA A O 1
ATOM 1461 N N . VAL A 1 186 ? 14.141 6.664 8.203 1 98.94 186 VAL A N 1
ATOM 1462 C CA . VAL A 1 186 ? 13.172 7.051 7.184 1 98.94 186 VAL A CA 1
ATOM 1463 C C . VAL A 1 186 ? 11.781 7.145 7.797 1 98.94 186 VAL A C 1
ATOM 1465 O O . VAL A 1 186 ? 11.227 6.141 8.258 1 98.94 186 VAL A O 1
ATOM 1468 N N . LEU A 1 187 ? 11.203 8.312 7.828 1 98.88 187 LEU A N 1
ATOM 1469 C CA . LEU A 1 187 ? 9.953 8.578 8.531 1 98.88 187 LEU A CA 1
ATOM 1470 C C . LEU A 1 187 ? 8.836 8.898 7.551 1 98.88 187 LEU A C 1
ATOM 1472 O O . LEU A 1 187 ? 8.969 9.805 6.723 1 98.88 187 LEU A O 1
ATOM 1476 N N . PHE A 1 188 ? 7.758 8.148 7.676 1 98.75 188 PHE A N 1
ATOM 1477 C CA . PHE A 1 188 ? 6.586 8.352 6.832 1 98.75 188 PHE A CA 1
ATOM 1478 C C . PHE A 1 188 ? 5.48 9.062 7.605 1 98.75 188 PHE A C 1
ATOM 1480 O O . PHE A 1 188 ? 5.074 8.602 8.68 1 98.75 188 PHE A O 1
ATOM 1487 N N . SER A 1 189 ? 5 10.156 7.125 1 97.5 189 SER A N 1
ATOM 1488 C CA . SER A 1 189 ? 3.846 10.891 7.637 1 97.5 189 SER A CA 1
ATOM 1489 C C . SER A 1 189 ? 3.242 11.797 6.566 1 97.5 189 SER A C 1
ATOM 1491 O O . SER A 1 189 ? 3.875 12.758 6.133 1 97.5 189 SER A O 1
ATOM 1493 N N . TYR A 1 190 ? 2.033 11.523 6.184 1 96.5 190 TYR A N 1
ATOM 1494 C CA . TYR A 1 190 ? 1.431 12.305 5.109 1 96.5 190 TYR A CA 1
ATOM 1495 C C . TYR A 1 190 ? 1.369 13.781 5.48 1 96.5 190 TYR A C 1
ATOM 1497 O O . TYR A 1 190 ? 1.91 14.625 4.766 1 96.5 190 TYR A O 1
ATOM 1505 N N . SER A 1 191 ? 0.823 14.062 6.602 1 93.56 191 SER A N 1
ATOM 1506 C CA . SER A 1 191 ? 0.603 15.445 7 1 93.56 191 SER A CA 1
ATOM 1507 C C . SER A 1 191 ? 1.889 16.094 7.512 1 93.56 191 SER A C 1
ATOM 1509 O O . SER A 1 191 ? 1.988 17.312 7.598 1 93.56 191 SER A O 1
ATOM 1511 N N . GLY A 1 192 ? 2.791 15.281 7.977 1 95.69 192 GLY A N 1
ATOM 1512 C CA . GLY A 1 192 ? 3.959 15.797 8.672 1 95.69 192 GLY A CA 1
ATOM 1513 C C . GLY A 1 192 ? 3.635 16.359 10.039 1 95.69 192 GLY A C 1
ATOM 1514 O O . GLY A 1 192 ? 4.441 17.094 10.625 1 95.69 192 GLY A O 1
ATOM 1515 N N . ALA A 1 193 ? 2.465 15.992 10.539 1 93.88 193 ALA A N 1
ATOM 1516 C CA . ALA A 1 193 ? 2.016 16.594 11.789 1 93.88 193 ALA A CA 1
ATOM 1517 C C . ALA A 1 193 ? 1.674 15.523 12.82 1 93.88 193 ALA A C 1
ATOM 1519 O O . ALA A 1 193 ? 1.062 15.812 13.852 1 93.88 193 ALA A O 1
ATOM 1520 N N . THR A 1 194 ? 2.037 14.289 12.586 1 95.75 194 THR A N 1
ATOM 1521 C CA . THR A 1 194 ? 1.759 13.188 13.5 1 95.75 194 THR A CA 1
ATOM 1522 C C . THR A 1 194 ? 2.717 13.219 14.688 1 95.75 194 THR A C 1
ATOM 1524 O O . THR A 1 194 ? 3.926 13.047 14.523 1 95.75 194 THR A O 1
ATOM 1527 N N . LYS A 1 195 ? 2.186 13.359 15.883 1 96.75 195 LYS A N 1
ATOM 1528 C CA . LYS A 1 195 ? 2.975 13.625 17.078 1 96.75 195 LYS A CA 1
ATOM 1529 C C . LYS A 1 195 ? 4 12.516 17.328 1 96.75 195 LYS A C 1
ATOM 1531 O O . LYS A 1 195 ? 5.172 12.797 17.578 1 96.75 195 LYS A O 1
ATOM 1536 N N . ASP A 1 196 ? 3.586 11.258 17.25 1 98.38 196 ASP A N 1
ATOM 1537 C CA . ASP A 1 196 ? 4.484 10.133 17.484 1 98.38 196 ASP A CA 1
ATOM 1538 C C . ASP A 1 196 ? 5.648 10.133 16.5 1 98.38 196 ASP A C 1
ATOM 1540 O O . ASP A 1 196 ? 6.797 9.891 16.891 1 98.38 196 ASP A O 1
ATOM 1544 N N . THR A 1 197 ? 5.379 10.43 15.281 1 98.56 197 THR A N 1
ATOM 1545 C CA . THR A 1 197 ? 6.414 10.414 14.258 1 98.56 197 THR A CA 1
ATOM 1546 C C . THR A 1 197 ? 7.371 11.594 14.438 1 98.56 197 THR A C 1
ATOM 1548 O O . THR A 1 197 ? 8.578 11.445 14.25 1 98.56 197 THR A O 1
ATOM 1551 N N . ILE A 1 198 ? 6.801 12.703 14.773 1 98.06 198 ILE A N 1
ATOM 1552 C CA . ILE A 1 198 ? 7.621 13.883 15.047 1 98.06 198 ILE A CA 1
ATOM 1553 C C . ILE A 1 198 ? 8.57 13.594 16.203 1 98.06 198 ILE A C 1
ATOM 1555 O O . ILE A 1 198 ? 9.758 13.906 16.141 1 98.06 198 ILE A O 1
ATOM 1559 N N . HIS A 1 199 ? 8.039 12.969 17.234 1 98.62 199 HIS A N 1
ATOM 1560 C CA . HIS A 1 199 ? 8.852 12.625 18.406 1 98.62 199 HIS A CA 1
ATOM 1561 C C . HIS A 1 199 ? 9.992 11.695 18.016 1 98.62 199 HIS A C 1
ATOM 1563 O O . HIS A 1 199 ? 11.133 11.891 18.469 1 98.62 199 HIS A O 1
ATOM 1569 N N . VAL A 1 200 ? 9.734 10.75 17.219 1 98.81 200 VAL A N 1
ATOM 1570 C CA . VAL A 1 200 ? 10.742 9.805 16.75 1 98.81 200 VAL A CA 1
ATOM 1571 C C . VAL A 1 200 ? 11.805 10.547 15.945 1 98.81 200 VAL A C 1
ATOM 1573 O O . VAL A 1 200 ? 13.008 10.297 16.109 1 98.81 200 VAL A O 1
ATOM 1576 N N . ALA A 1 201 ? 11.367 11.43 15.102 1 98.69 201 ALA A N 1
ATOM 1577 C CA . ALA A 1 201 ? 12.305 12.211 14.297 1 98.69 201 ALA A CA 1
ATOM 1578 C C . ALA A 1 201 ? 13.219 13.047 15.188 1 98.69 201 ALA A C 1
ATOM 1580 O O . ALA A 1 201 ? 14.422 13.133 14.938 1 98.69 201 ALA A O 1
ATOM 1581 N N . GLN A 1 202 ? 12.641 13.633 16.156 1 98.62 202 GLN A N 1
ATOM 1582 C CA . GLN A 1 202 ? 13.406 14.43 17.109 1 98.62 202 GLN A CA 1
ATOM 1583 C C . GLN A 1 202 ? 14.469 13.586 17.812 1 98.62 202 GLN A C 1
ATOM 1585 O O . GLN A 1 202 ? 15.617 14.016 17.938 1 98.62 202 GLN A O 1
ATOM 1590 N N . LEU A 1 203 ? 14.078 12.422 18.312 1 98.88 203 LEU A N 1
ATOM 1591 C CA . LEU A 1 203 ? 14.992 11.531 19.016 1 98.88 203 LEU A CA 1
ATOM 1592 C C . LEU A 1 203 ? 16.109 11.047 18.094 1 98.88 203 LEU A C 1
ATOM 1594 O O . LEU A 1 203 ? 17.266 11.008 18.484 1 98.88 203 LEU A O 1
ATOM 1598 N N . ALA A 1 204 ? 15.758 10.695 16.844 1 98.88 204 ALA A N 1
ATOM 1599 C CA . ALA A 1 204 ? 16.75 10.234 15.867 1 98.88 204 ALA A CA 1
ATOM 1600 C C . ALA A 1 204 ? 17.781 11.32 15.578 1 98.88 204 ALA A C 1
ATOM 1602 O O . ALA A 1 204 ? 18.984 11.047 15.547 1 98.88 204 ALA A O 1
ATOM 1603 N N . LYS A 1 205 ? 17.281 12.492 15.383 1 98.56 205 LYS A N 1
ATOM 1604 C CA . LYS A 1 205 ? 18.172 13.625 15.125 1 98.56 205 LYS A CA 1
ATOM 1605 C C . LYS A 1 205 ? 19.078 13.891 16.312 1 98.56 205 LYS A C 1
ATOM 1607 O O . LYS A 1 205 ? 20.281 14.109 16.141 1 98.56 205 LYS A O 1
ATOM 1612 N N . LYS A 1 206 ? 18.516 13.875 17.469 1 98.44 206 LYS A N 1
ATOM 1613 C CA . LYS A 1 206 ? 19.281 14.078 18.688 1 98.44 206 LYS A CA 1
ATOM 1614 C C . LYS A 1 206 ? 20.375 13.016 18.844 1 98.44 206 LYS A C 1
ATOM 1616 O O . LYS A 1 206 ? 21.469 13.305 19.328 1 98.44 206 LYS A O 1
ATOM 1621 N N . ALA A 1 207 ? 20.078 11.82 18.422 1 98.69 207 ALA A N 1
ATOM 1622 C CA . ALA A 1 207 ? 21.016 10.703 18.516 1 98.69 207 ALA A CA 1
ATOM 1623 C C . ALA A 1 207 ? 22.094 10.797 17.438 1 98.69 207 ALA A C 1
ATOM 1625 O O . ALA A 1 207 ? 23.047 10.031 17.438 1 98.69 207 ALA A O 1
ATOM 1626 N N . GLY A 1 208 ? 21.891 11.695 16.422 1 98.56 208 GLY A N 1
ATOM 1627 C CA . GLY A 1 208 ? 22.906 11.938 15.398 1 98.56 208 GLY A CA 1
ATOM 1628 C C . GLY A 1 208 ? 22.625 11.195 14.102 1 98.56 208 GLY A C 1
ATOM 1629 O O . GLY A 1 208 ? 23.391 11.281 13.156 1 98.56 208 GLY A O 1
ATOM 1630 N N . ALA A 1 209 ? 21.531 10.5 14.031 1 98.88 209 ALA A N 1
ATOM 1631 C CA . ALA A 1 209 ? 21.188 9.734 12.836 1 98.88 209 ALA A CA 1
ATOM 1632 C C . ALA A 1 209 ? 20.812 10.664 11.68 1 98.88 209 ALA A C 1
ATOM 1634 O O . ALA A 1 209 ? 20.359 11.797 11.906 1 98.88 209 ALA A O 1
ATOM 1635 N N . LYS A 1 210 ? 21.031 10.211 10.445 1 98.75 210 LYS A N 1
ATOM 1636 C CA . LYS A 1 210 ? 20.469 10.891 9.281 1 98.75 210 LYS A CA 1
ATOM 1637 C C . LYS A 1 210 ? 18.969 10.625 9.164 1 98.75 210 LYS A C 1
ATOM 1639 O O . LYS A 1 210 ? 18.5 9.516 9.422 1 98.75 210 LYS A O 1
ATOM 1644 N N . THR A 1 211 ? 18.25 11.641 8.805 1 98.81 211 THR A N 1
ATOM 1645 C CA . THR A 1 211 ? 16.797 11.523 8.766 1 98.81 211 THR A CA 1
ATOM 1646 C C . THR A 1 211 ? 16.266 11.859 7.383 1 98.81 211 THR A C 1
ATOM 1648 O O . THR A 1 211 ? 16.609 12.898 6.809 1 98.81 211 THR A O 1
ATOM 1651 N N . ILE A 1 212 ? 15.484 10.953 6.793 1 98.88 212 ILE A N 1
ATOM 1652 C CA . ILE A 1 212 ? 14.719 11.164 5.57 1 98.88 212 ILE A CA 1
ATOM 1653 C C . ILE A 1 212 ? 13.227 11.18 5.891 1 98.88 212 ILE A C 1
ATOM 1655 O O . ILE A 1 212 ? 12.695 10.227 6.465 1 98.88 212 ILE A O 1
ATOM 1659 N N . CYS A 1 213 ? 12.562 12.203 5.562 1 98.44 213 CYS A N 1
ATOM 1660 C CA . CYS A 1 213 ? 11.125 12.297 5.766 1 98.44 213 CYS A CA 1
ATOM 1661 C C . CYS A 1 213 ? 10.375 12.211 4.438 1 98.44 213 CYS A C 1
ATOM 1663 O O . CYS A 1 213 ? 10.789 12.828 3.453 1 98.44 213 CYS A O 1
ATOM 1665 N N . ILE A 1 214 ? 9.391 11.398 4.387 1 98.56 214 ILE A N 1
ATOM 1666 C CA . ILE A 1 214 ? 8.453 11.328 3.277 1 98.56 214 ILE A CA 1
ATOM 1667 C C . ILE A 1 214 ? 7.094 11.883 3.713 1 98.56 214 ILE A C 1
ATOM 1669 O O . ILE A 1 214 ? 6.43 11.305 4.578 1 98.56 214 ILE A O 1
ATOM 1673 N N . THR A 1 215 ? 6.715 13.023 3.145 1 97.75 215 THR A N 1
ATOM 1674 C CA . THR A 1 215 ? 5.527 13.75 3.578 1 97.75 215 THR A CA 1
ATOM 1675 C C . THR A 1 215 ? 4.902 14.516 2.412 1 97.75 215 THR A C 1
ATOM 1677 O O . THR A 1 215 ? 5.457 14.531 1.311 1 97.75 215 THR A O 1
ATOM 1680 N N . ARG A 1 216 ? 3.691 14.945 2.637 1 96.94 216 ARG A N 1
ATOM 1681 C CA . ARG A 1 216 ? 2.984 15.703 1.609 1 96.94 216 ARG A CA 1
ATOM 1682 C C . ARG A 1 216 ? 3.436 17.156 1.594 1 96.94 216 ARG A C 1
ATOM 1684 O O . ARG A 1 216 ? 3.52 17.781 0.53 1 96.94 216 ARG A O 1
ATOM 1691 N N . PHE A 1 217 ? 3.748 17.719 2.779 1 94.5 217 PHE A N 1
ATOM 1692 C CA . PHE A 1 217 ? 3.971 19.156 2.908 1 94.5 217 PHE A CA 1
ATOM 1693 C C . PHE A 1 217 ? 5.434 19.453 3.215 1 94.5 217 PHE A C 1
ATOM 1695 O O . PHE A 1 217 ? 5.988 18.922 4.184 1 94.5 217 PHE A O 1
ATOM 1702 N N . ILE A 1 218 ? 5.973 20.328 2.416 1 92.94 218 ILE A N 1
ATOM 1703 C CA . ILE A 1 218 ? 7.383 20.656 2.559 1 92.94 218 ILE A CA 1
ATOM 1704 C C . ILE A 1 218 ? 7.617 21.344 3.902 1 92.94 218 ILE A C 1
ATOM 1706 O O . ILE A 1 218 ? 8.648 21.141 4.543 1 92.94 218 ILE A O 1
ATOM 1710 N N . LYS A 1 219 ? 6.719 22.203 4.262 1 91.75 219 LYS A N 1
ATOM 1711 C CA . LYS A 1 219 ? 6.777 22.859 5.57 1 91.75 219 LYS A CA 1
ATOM 1712 C C . LYS A 1 219 ? 5.785 22.219 6.539 1 91.75 219 LYS A C 1
ATOM 1714 O O . LYS A 1 219 ? 4.578 22.453 6.438 1 91.75 219 LYS A O 1
ATOM 1719 N N . SER A 1 220 ? 6.281 21.469 7.414 1 91.31 220 SER A N 1
ATOM 1720 C CA . SER A 1 220 ? 5.523 20.781 8.461 1 91.31 220 SER A CA 1
ATOM 1721 C C . SER A 1 220 ? 6.371 20.594 9.711 1 91.31 220 SER A C 1
ATOM 1723 O O . SER A 1 220 ? 7.598 20.734 9.672 1 91.31 220 SER A O 1
ATOM 1725 N N . PRO A 1 221 ? 5.742 20.344 10.805 1 91.94 221 PRO A N 1
ATOM 1726 C CA . PRO A 1 221 ? 6.531 20.078 12.008 1 91.94 221 PRO A CA 1
ATOM 1727 C C . PRO A 1 221 ? 7.539 18.938 11.805 1 91.94 221 PRO A C 1
ATOM 1729 O O . PRO A 1 221 ? 8.68 19.047 12.266 1 91.94 221 PRO A O 1
ATOM 1732 N N . LEU A 1 222 ? 7.246 17.953 11.078 1 96.25 222 LEU A N 1
ATOM 1733 C CA . LEU A 1 222 ? 8.117 16.797 10.867 1 96.25 222 LEU A CA 1
ATOM 1734 C C . LEU A 1 222 ? 9.336 17.188 10.031 1 96.25 222 LEU A C 1
ATOM 1736 O O . LEU A 1 222 ? 10.461 16.781 10.352 1 96.25 222 LEU A O 1
ATOM 1740 N N . SER A 1 223 ? 9.07 17.969 8.961 1 95.38 223 SER A N 1
ATOM 1741 C CA . SER A 1 223 ? 10.141 18.266 8.008 1 95.38 223 SER A CA 1
ATOM 1742 C C . SER A 1 223 ? 11.219 19.141 8.641 1 95.38 223 SER A C 1
ATOM 1744 O O . SER A 1 223 ? 12.336 19.219 8.133 1 95.38 223 SER A O 1
ATOM 1746 N N . SER A 1 224 ? 10.906 19.766 9.758 1 94.38 224 SER A N 1
ATOM 1747 C CA . SER A 1 224 ? 11.883 20.609 10.445 1 94.38 224 SER A CA 1
ATOM 1748 C C . SER A 1 224 ? 12.992 19.766 11.07 1 94.38 224 SER A C 1
ATOM 1750 O O . SER A 1 224 ? 14.062 20.297 11.398 1 94.38 224 SER A O 1
ATOM 1752 N N . TYR A 1 225 ? 12.828 18.484 11.203 1 96.94 225 TYR A N 1
ATOM 1753 C CA . TYR A 1 225 ? 13.812 17.594 11.797 1 96.94 225 TYR A CA 1
ATOM 1754 C C . TYR A 1 225 ? 14.477 16.734 10.734 1 96.94 225 TYR A C 1
ATOM 1756 O O . TYR A 1 225 ? 15.289 15.859 11.062 1 96.94 225 TYR A O 1
ATOM 1764 N N . ALA A 1 226 ? 14.164 16.953 9.477 1 97.81 226 ALA A N 1
ATOM 1765 C CA . ALA A 1 226 ? 14.617 16.062 8.406 1 97.81 226 ALA A CA 1
ATOM 1766 C C . ALA A 1 226 ? 15.906 16.594 7.773 1 97.81 226 ALA A C 1
ATOM 1768 O O . ALA A 1 226 ? 16.062 17.797 7.57 1 97.81 226 ALA A O 1
ATOM 1769 N N . ASP A 1 227 ? 16.891 15.719 7.488 1 98.5 227 ASP A N 1
ATOM 1770 C CA . ASP A 1 227 ? 18.047 16.062 6.652 1 98.5 227 ASP A CA 1
ATOM 1771 C C . ASP A 1 227 ? 17.656 16.094 5.176 1 98.5 227 ASP A C 1
ATOM 1773 O O . ASP A 1 227 ? 18.281 16.812 4.383 1 98.5 227 ASP A O 1
ATOM 1777 N N . LEU A 1 228 ? 16.688 15.312 4.797 1 98.62 228 LEU A N 1
ATOM 1778 C CA . LEU A 1 228 ? 16.125 15.234 3.449 1 98.62 228 LEU A CA 1
ATOM 1779 C C . LEU A 1 228 ? 14.617 15.023 3.49 1 98.62 228 LEU A C 1
ATOM 1781 O O . LEU A 1 228 ? 14.125 14.211 4.277 1 98.62 228 LEU A O 1
ATOM 1785 N N . THR A 1 229 ? 13.906 15.797 2.768 1 98.44 229 THR A N 1
ATOM 1786 C CA . THR A 1 229 ? 12.461 15.609 2.629 1 98.44 229 THR A CA 1
ATOM 1787 C C . THR A 1 229 ? 12.102 15.203 1.204 1 98.44 229 THR A C 1
ATOM 1789 O O . THR A 1 229 ? 12.5 15.867 0.244 1 98.44 229 THR A O 1
ATOM 1792 N N . LEU A 1 230 ? 11.477 14.07 1.041 1 98.62 230 LEU A N 1
ATOM 1793 C CA . LEU A 1 230 ? 10.859 13.648 -0.214 1 98.62 230 LEU A CA 1
ATOM 1794 C C . LEU A 1 230 ? 9.352 13.852 -0.174 1 98.62 230 LEU A C 1
ATOM 1796 O O . LEU A 1 230 ? 8.68 13.398 0.76 1 98.62 230 LEU A O 1
ATOM 1800 N N . LEU A 1 231 ? 8.836 14.469 -1.152 1 98.19 231 LEU A N 1
ATOM 1801 C CA . LEU A 1 231 ? 7.426 14.852 -1.144 1 98.19 231 LEU A CA 1
ATOM 1802 C C . LEU A 1 231 ? 6.59 13.852 -1.932 1 98.19 231 LEU A C 1
ATOM 1804 O O . LEU A 1 231 ? 7.02 13.359 -2.977 1 98.19 231 LEU A O 1
ATOM 1808 N N . SER A 1 232 ? 5.496 13.523 -1.413 1 97.25 232 SER A N 1
ATOM 1809 C CA . SER A 1 232 ? 4.496 12.719 -2.107 1 97.25 232 SER A CA 1
ATOM 1810 C C . SER A 1 232 ? 3.26 13.547 -2.447 1 97.25 232 SER A C 1
ATOM 1812 O O . SER A 1 232 ? 2.982 14.555 -1.794 1 97.25 232 SER A O 1
ATOM 1814 N N . GLY A 1 233 ? 2.549 13.094 -3.414 1 96.06 233 GLY A N 1
ATOM 1815 C CA . GLY A 1 233 ? 1.36 13.797 -3.869 1 96.06 233 GLY A CA 1
ATOM 1816 C C . GLY A 1 233 ? 0.097 13.359 -3.156 1 96.06 233 GLY A C 1
ATOM 1817 O O . GLY A 1 233 ? 0.141 12.969 -1.986 1 96.06 233 GLY A O 1
ATOM 1818 N N . ALA A 1 234 ? -1.033 13.594 -3.809 1 94.06 234 ALA A N 1
ATOM 1819 C CA . ALA A 1 234 ? -2.385 13.273 -3.361 1 94.06 234 ALA A CA 1
ATOM 1820 C C . ALA A 1 234 ? -2.928 14.344 -2.426 1 94.06 234 ALA A C 1
ATOM 1822 O O . ALA A 1 234 ? -2.16 15.031 -1.744 1 94.06 234 ALA A O 1
ATOM 1823 N N . ASN A 1 235 ? -4.207 14.539 -2.494 1 90.38 235 ASN A N 1
ATOM 1824 C CA . ASN A 1 235 ? -4.91 15.422 -1.568 1 90.38 235 ASN A CA 1
ATOM 1825 C C . ASN A 1 235 ? -5.82 14.633 -0.628 1 90.38 235 ASN A C 1
ATOM 1827 O O . ASN A 1 235 ? -6.785 14.008 -1.07 1 90.38 235 ASN A O 1
ATOM 1831 N N . GLU A 1 236 ? -5.434 14.695 0.57 1 90.81 236 GLU A N 1
ATOM 1832 C CA . GLU A 1 236 ? -6.223 14.031 1.602 1 90.81 236 GLU A CA 1
ATOM 1833 C C . GLU A 1 236 ? -7.004 15.039 2.436 1 90.81 236 GLU A C 1
ATOM 1835 O O . GLU A 1 236 ? -6.422 15.969 3 1 90.81 236 GLU A O 1
ATOM 1840 N N . GLY A 1 237 ? -8.297 14.828 2.471 1 88.06 237 GLY A N 1
ATOM 1841 C CA . GLY A 1 237 ? -9.117 15.664 3.334 1 88.06 237 GLY A CA 1
ATOM 1842 C C . GLY A 1 237 ? -9.117 15.211 4.781 1 88.06 237 GLY A C 1
ATOM 1843 O O . GLY A 1 237 ? -8.602 14.133 5.098 1 88.06 237 GLY A O 1
ATOM 1844 N N . PRO A 1 238 ? -9.688 16.047 5.645 1 87.81 238 PRO A N 1
ATOM 1845 C CA . PRO A 1 238 ? -9.633 15.781 7.082 1 87.81 238 PRO A CA 1
ATOM 1846 C C . PRO A 1 238 ? -10.375 14.508 7.477 1 87.81 238 PRO A C 1
ATOM 1848 O O . PRO A 1 238 ? -10.055 13.898 8.5 1 87.81 238 PRO A O 1
ATOM 1851 N N . LEU A 1 239 ? -11.359 14.078 6.715 1 88.62 239 LEU A N 1
ATOM 1852 C CA . LEU A 1 239 ? -12.125 12.875 7.027 1 88.62 239 LEU A CA 1
ATOM 1853 C C . LEU A 1 239 ? -11.672 11.703 6.168 1 88.62 239 LEU A C 1
ATOM 1855 O O . LEU A 1 239 ? -12.359 10.68 6.094 1 88.62 239 LEU A O 1
ATOM 1859 N N . GLN A 1 240 ? -10.5 11.922 5.57 1 89.12 240 GLN A N 1
ATOM 1860 C CA . GLN A 1 240 ? -9.977 10.898 4.676 1 89.12 240 GLN A CA 1
ATOM 1861 C C . GLN A 1 240 ? -8.633 10.375 5.168 1 89.12 240 GLN A C 1
ATOM 1863 O O . GLN A 1 240 ? -7.746 10.062 4.363 1 89.12 240 GLN A O 1
ATOM 1868 N N . GLY A 1 241 ? -8.516 10.352 6.516 1 87.75 241 GLY A N 1
ATOM 1869 C CA . GLY A 1 241 ? -7.277 9.797 7.043 1 87.75 241 GLY A CA 1
ATOM 1870 C C . GLY A 1 241 ? -6.953 8.422 6.492 1 87.75 241 GLY A C 1
ATOM 1871 O O . GLY A 1 241 ? -7.848 7.59 6.324 1 87.75 241 GLY A O 1
ATOM 1872 N N . GLY A 1 242 ? -5.684 8.281 6.176 1 89.81 242 GLY A N 1
ATOM 1873 C CA . GLY A 1 242 ? -5.277 6.996 5.629 1 89.81 242 GLY A CA 1
ATOM 1874 C C . GLY A 1 242 ? -5.746 6.777 4.203 1 89.81 242 GLY A C 1
ATOM 1875 O O . GLY A 1 242 ? -5.996 5.641 3.795 1 89.81 242 GLY A O 1
ATOM 1876 N N . SER A 1 243 ? -5.871 7.824 3.459 1 93.62 243 SER A N 1
ATOM 1877 C CA . SER A 1 243 ? -6.324 7.734 2.076 1 93.62 243 SER A CA 1
ATOM 1878 C C . SER A 1 243 ? -5.445 6.789 1.266 1 93.62 243 SER A C 1
ATOM 1880 O O . SER A 1 243 ? -4.227 6.766 1.437 1 93.62 243 SER A O 1
ATOM 1882 N N . THR A 1 244 ? -6.094 6 0.421 1 97 244 THR A N 1
ATOM 1883 C CA . THR A 1 244 ? -5.398 5.039 -0.429 1 97 244 THR A CA 1
ATOM 1884 C C . THR A 1 244 ? -4.496 5.754 -1.431 1 97 244 THR A C 1
ATOM 1886 O O . THR A 1 244 ? -3.369 5.32 -1.679 1 97 244 THR A O 1
ATOM 1889 N N . SER A 1 245 ? -4.98 6.906 -1.933 1 97.19 245 SER A N 1
ATOM 1890 C CA . SER A 1 245 ? -4.176 7.648 -2.896 1 97.19 245 SER A CA 1
ATOM 1891 C C . SER A 1 245 ? -2.898 8.188 -2.254 1 97.19 245 SER A C 1
ATOM 1893 O O . SER A 1 245 ? -1.837 8.188 -2.881 1 97.19 245 SER A O 1
ATOM 1895 N N . ALA A 1 246 ? -2.99 8.664 -1.014 1 96.94 246 ALA A N 1
ATOM 1896 C CA . ALA A 1 246 ? -1.797 9.086 -0.284 1 96.94 246 ALA A CA 1
ATOM 1897 C C . ALA A 1 246 ? -0.815 7.934 -0.121 1 96.94 246 ALA A C 1
ATOM 1899 O O . ALA A 1 246 ? 0.39 8.102 -0.325 1 96.94 246 ALA A O 1
ATOM 1900 N N . GLU A 1 247 ? -1.325 6.793 0.227 1 98.19 247 GLU A N 1
ATOM 1901 C CA . GLU A 1 247 ? -0.47 5.621 0.377 1 98.19 247 GLU A CA 1
ATOM 1902 C C . GLU A 1 247 ? 0.182 5.238 -0.949 1 98.19 247 GLU A C 1
ATOM 1904 O O . GLU A 1 247 ? 1.377 4.938 -0.995 1 98.19 247 GLU A O 1
ATOM 1909 N N . ILE A 1 248 ? -0.61 5.234 -2.033 1 98.56 248 ILE A N 1
ATOM 1910 C CA . ILE A 1 248 ? -0.11 4.875 -3.357 1 98.56 248 ILE A CA 1
ATOM 1911 C C . ILE A 1 248 ? 1 5.84 -3.768 1 98.56 248 ILE A C 1
ATOM 1913 O O . ILE A 1 248 ? 1.992 5.434 -4.375 1 98.56 248 ILE A O 1
ATOM 1917 N N . SER A 1 249 ? 0.863 7.094 -3.426 1 98.38 249 SER A N 1
ATOM 1918 C CA . SER A 1 249 ? 1.898 8.086 -3.711 1 98.38 249 SER A CA 1
ATOM 1919 C C . SER A 1 249 ? 3.201 7.738 -2.998 1 98.38 249 SER A C 1
ATOM 1921 O O . SER A 1 249 ? 4.281 7.82 -3.592 1 98.38 249 SER A O 1
ATOM 1923 N N . GLN A 1 250 ? 3.102 7.395 -1.789 1 98.62 250 GLN A N 1
ATOM 1924 C CA . GLN A 1 250 ? 4.277 7.023 -1.013 1 98.62 250 GLN A CA 1
ATOM 1925 C C . GLN A 1 250 ? 4.891 5.723 -1.525 1 98.62 250 GLN A C 1
ATOM 1927 O O . GLN A 1 250 ? 6.113 5.582 -1.579 1 98.62 250 GLN A O 1
ATOM 1932 N N . LEU A 1 251 ? 4.07 4.773 -1.884 1 98.69 251 LEU A N 1
ATOM 1933 C CA . LEU A 1 251 ? 4.535 3.502 -2.428 1 98.69 251 LEU A CA 1
ATOM 1934 C C . LEU A 1 251 ? 5.309 3.717 -3.725 1 98.69 251 LEU A C 1
ATOM 1936 O O . LEU A 1 251 ? 6.289 3.018 -3.988 1 98.69 251 LEU A O 1
ATOM 1940 N N . PHE A 1 252 ? 4.852 4.668 -4.488 1 98.69 252 PHE A N 1
ATOM 1941 C CA . PHE A 1 252 ? 5.562 5.016 -5.715 1 98.69 252 PHE A CA 1
ATOM 1942 C C . PHE A 1 252 ? 6.98 5.477 -5.406 1 98.69 252 PHE A C 1
ATOM 1944 O O . PHE A 1 252 ? 7.934 5.059 -6.066 1 98.69 252 PHE A O 1
ATOM 1951 N N . LEU A 1 253 ? 7.141 6.324 -4.426 1 98.62 253 LEU A N 1
ATOM 1952 C CA . LEU A 1 253 ? 8.461 6.797 -4.023 1 98.62 253 LEU A CA 1
ATOM 1953 C C . LEU A 1 253 ? 9.344 5.637 -3.568 1 98.62 253 LEU A C 1
ATOM 1955 O O . LEU A 1 253 ? 10.516 5.559 -3.938 1 98.62 253 LEU A O 1
ATOM 1959 N N . ILE A 1 254 ? 8.766 4.754 -2.77 1 98.56 254 ILE A N 1
ATOM 1960 C CA . ILE A 1 254 ? 9.492 3.578 -2.301 1 98.56 254 ILE A CA 1
ATOM 1961 C C . ILE A 1 254 ? 9.953 2.748 -3.496 1 98.56 254 ILE A C 1
ATOM 1963 O O . ILE A 1 254 ? 11.102 2.289 -3.539 1 98.56 254 ILE A O 1
ATOM 1967 N N . ASP A 1 255 ? 9.047 2.58 -4.457 1 97.81 255 ASP A N 1
ATOM 1968 C CA . ASP A 1 255 ? 9.344 1.779 -5.641 1 97.81 255 ASP A CA 1
ATOM 1969 C C . ASP A 1 255 ? 10.492 2.389 -6.438 1 97.81 255 ASP A C 1
ATOM 1971 O O . ASP A 1 255 ? 11.383 1.672 -6.902 1 97.81 255 ASP A O 1
ATOM 1975 N N . LEU A 1 256 ? 10.438 3.652 -6.562 1 98 256 LEU A N 1
ATOM 1976 C CA . LEU A 1 256 ? 11.477 4.359 -7.305 1 98 256 LEU A CA 1
ATOM 1977 C C . LEU A 1 256 ? 12.812 4.258 -6.59 1 98 256 LEU A C 1
ATOM 1979 O O . LEU A 1 256 ? 13.844 3.982 -7.219 1 98 256 LEU A O 1
ATOM 1983 N N . LEU A 1 257 ? 12.844 4.508 -5.254 1 98.56 257 LEU A N 1
ATOM 1984 C CA . LEU A 1 257 ? 14.07 4.41 -4.473 1 98.56 257 LEU A CA 1
ATOM 1985 C C . LEU A 1 257 ? 14.641 2.998 -4.543 1 98.56 257 LEU A C 1
ATOM 1987 O O . LEU A 1 257 ? 15.852 2.826 -4.723 1 98.56 257 LEU A O 1
ATOM 1991 N N . TYR A 1 258 ? 13.789 2.047 -4.426 1 97.88 258 TYR A N 1
ATOM 1992 C CA . TYR A 1 258 ? 14.188 0.646 -4.5 1 97.88 258 TYR A CA 1
ATOM 1993 C C . TYR A 1 258 ? 14.82 0.332 -5.852 1 97.88 258 TYR A C 1
ATOM 1995 O O . TYR A 1 258 ? 15.883 -0.289 -5.922 1 97.88 258 TYR A O 1
ATOM 2003 N N . THR A 1 259 ? 14.117 0.728 -6.887 1 96.38 259 THR A N 1
ATOM 2004 C CA . THR A 1 259 ? 14.555 0.423 -8.242 1 96.38 259 THR A CA 1
ATOM 2005 C C . THR A 1 259 ? 15.906 1.068 -8.531 1 96.38 259 THR A C 1
ATOM 2007 O O . THR A 1 259 ? 16.812 0.425 -9.086 1 96.38 259 THR A O 1
ATOM 2010 N N . GLU A 1 260 ? 16.047 2.318 -8.164 1 96.75 260 GLU A N 1
ATOM 2011 C CA . GLU A 1 260 ? 17.312 3.014 -8.383 1 96.75 260 GLU A CA 1
ATOM 2012 C C . GLU A 1 260 ? 18.438 2.412 -7.535 1 96.75 260 GLU A C 1
ATOM 2014 O O . GLU A 1 260 ? 19.562 2.275 -7.996 1 96.75 260 GLU A O 1
ATOM 2019 N N . TYR A 1 261 ? 18.125 2.096 -6.289 1 97.56 261 TYR A N 1
ATOM 2020 C CA . TYR A 1 261 ? 19.094 1.42 -5.422 1 97.56 261 TYR A CA 1
ATOM 2021 C C . TYR A 1 261 ? 19.547 0.106 -6.043 1 97.56 261 TYR A C 1
ATOM 2023 O O . TYR A 1 261 ? 20.75 -0.177 -6.094 1 97.56 261 TYR A O 1
ATOM 2031 N N . TYR A 1 262 ? 18.609 -0.676 -6.5 1 96 262 TYR A N 1
ATOM 2032 C CA . TYR A 1 262 ? 18.875 -1.961 -7.137 1 96 262 TYR A CA 1
ATOM 2033 C C . TYR A 1 262 ? 19.781 -1.788 -8.359 1 96 262 TYR A C 1
ATOM 2035 O O . TYR A 1 262 ? 20.75 -2.533 -8.531 1 96 262 TYR A O 1
ATOM 2043 N N . ARG A 1 263 ? 19.453 -0.792 -9.156 1 93.88 263 ARG A N 1
ATOM 2044 C CA . ARG A 1 263 ? 20.203 -0.519 -10.375 1 93.88 263 ARG A CA 1
ATOM 2045 C C . ARG A 1 263 ? 21.641 -0.129 -10.055 1 93.88 263 ARG A C 1
ATOM 2047 O O . ARG A 1 263 ? 22.578 -0.634 -10.672 1 93.88 263 ARG A O 1
ATOM 2054 N N . ARG A 1 264 ? 21.844 0.673 -9.086 1 95.06 264 ARG A N 1
ATOM 2055 C CA . ARG A 1 264 ? 23.172 1.202 -8.742 1 95.06 264 ARG A CA 1
ATOM 2056 C C . ARG A 1 264 ? 24.031 0.131 -8.094 1 95.06 264 ARG A C 1
ATOM 2058 O O . ARG A 1 264 ? 25.25 0.112 -8.281 1 95.06 264 ARG A O 1
ATOM 2065 N N . TYR A 1 265 ? 23.422 -0.655 -7.379 1 96.12 265 TYR A N 1
ATOM 2066 C CA . TYR A 1 265 ? 24.172 -1.692 -6.664 1 96.12 265 TYR A CA 1
ATOM 2067 C C . TYR A 1 265 ? 23.703 -3.08 -7.082 1 96.12 265 TYR A C 1
ATOM 2069 O O . TYR A 1 265 ? 23.438 -3.938 -6.234 1 96.12 265 TYR A O 1
ATOM 2077 N N . PHE A 1 266 ? 23.672 -3.264 -8.367 1 93.38 266 PHE A N 1
ATOM 2078 C CA . PHE A 1 266 ? 23.016 -4.383 -9.031 1 93.38 266 PHE A CA 1
ATOM 2079 C C . PHE A 1 266 ? 23.594 -5.711 -8.562 1 93.38 266 PHE A C 1
ATOM 2081 O O . PHE A 1 266 ? 22.844 -6.621 -8.188 1 93.38 266 PHE A O 1
ATOM 2088 N N . GLU A 1 267 ? 24.859 -5.883 -8.547 1 93 267 GLU A N 1
ATOM 2089 C CA . GLU A 1 267 ? 25.469 -7.164 -8.219 1 93 267 GLU A CA 1
ATOM 2090 C C . GLU A 1 267 ? 25.109 -7.609 -6.805 1 93 267 GLU A C 1
ATOM 2092 O O . GLU A 1 267 ? 24.688 -8.75 -6.594 1 93 267 GLU A O 1
ATOM 2097 N N . HIS A 1 268 ? 25.25 -6.652 -5.938 1 95.69 268 HIS A N 1
ATOM 2098 C CA . HIS A 1 268 ? 24.938 -6.938 -4.543 1 95.69 268 HIS A CA 1
ATOM 2099 C C . HIS A 1 268 ? 23.438 -7.203 -4.367 1 95.69 268 HIS A C 1
ATOM 2101 O O . HIS A 1 268 ? 23.047 -8.18 -3.727 1 95.69 268 HIS A O 1
ATOM 2107 N N . CYS A 1 269 ? 22.641 -6.414 -4.934 1 95.69 269 CYS A N 1
ATOM 2108 C CA . CYS A 1 269 ? 21.188 -6.496 -4.793 1 95.69 269 CYS A CA 1
ATOM 2109 C C . CYS A 1 269 ? 20.641 -7.762 -5.445 1 95.69 269 CYS A C 1
ATOM 2111 O O . CYS A 1 269 ? 19.797 -8.445 -4.879 1 95.69 269 CYS A O 1
ATOM 2113 N N . SER A 1 270 ? 21.094 -8.055 -6.609 1 92.69 270 SER A N 1
ATOM 2114 C CA . SER A 1 270 ? 20.609 -9.227 -7.328 1 92.69 270 SER A CA 1
ATOM 2115 C C . SER A 1 270 ? 20.938 -10.516 -6.586 1 92.69 270 SER A C 1
ATOM 2117 O O . SER A 1 270 ? 20.109 -11.438 -6.527 1 92.69 270 SER A O 1
ATOM 2119 N N . ALA A 1 271 ? 22.109 -10.586 -5.996 1 94.75 271 ALA A N 1
ATOM 2120 C CA . ALA A 1 271 ? 22.5 -11.758 -5.223 1 94.75 271 ALA A CA 1
ATOM 2121 C C . ALA A 1 271 ? 21.594 -11.953 -4.016 1 94.75 271 ALA A C 1
ATOM 2123 O O . ALA A 1 271 ? 21.141 -13.07 -3.744 1 94.75 271 ALA A O 1
ATOM 2124 N N . ASN A 1 272 ? 21.359 -10.906 -3.328 1 96.94 272 ASN A N 1
ATOM 2125 C CA . ASN A 1 272 ? 20.484 -10.977 -2.158 1 96.94 272 ASN A CA 1
ATOM 2126 C C . ASN A 1 272 ? 19.047 -11.289 -2.551 1 96.94 272 ASN A C 1
ATOM 2128 O O . ASN A 1 272 ? 18.359 -12.039 -1.859 1 96.94 272 ASN A O 1
ATOM 2132 N N . ASN A 1 273 ? 18.609 -10.711 -3.596 1 95 273 ASN A N 1
ATOM 2133 C CA . ASN A 1 273 ? 17.266 -10.961 -4.078 1 95 273 ASN A CA 1
ATOM 2134 C C . ASN A 1 273 ? 17.047 -12.438 -4.418 1 95 273 ASN A C 1
ATOM 2136 O O . ASN A 1 273 ? 15.992 -13 -4.145 1 95 273 ASN A O 1
ATOM 2140 N N . GLU A 1 274 ? 18 -12.992 -5.051 1 93.25 274 GLU A N 1
ATOM 2141 C CA . GLU A 1 274 ? 17.922 -14.422 -5.352 1 93.25 274 GLU A CA 1
ATOM 2142 C C . GLU A 1 274 ? 17.812 -15.25 -4.078 1 93.25 274 GLU A C 1
ATOM 2144 O O . GLU A 1 274 ? 17 -16.172 -3.994 1 93.25 274 GLU A O 1
ATOM 2149 N N . LYS A 1 275 ? 18.656 -14.906 -3.047 1 96.31 275 LYS A N 1
ATOM 2150 C CA . LYS A 1 275 ? 18.641 -15.625 -1.776 1 96.31 275 LYS A CA 1
ATOM 2151 C C . LYS A 1 275 ? 17.281 -15.5 -1.089 1 96.31 275 LYS A C 1
ATOM 2153 O O . LYS A 1 275 ? 16.734 -16.5 -0.619 1 96.31 275 LYS A O 1
ATOM 2158 N N . THR A 1 276 ? 16.828 -14.312 -1.038 1 95.94 276 THR A N 1
ATOM 2159 C CA . THR A 1 276 ? 15.578 -14.07 -0.316 1 95.94 276 THR A CA 1
ATOM 2160 C C . THR A 1 276 ? 14.398 -14.672 -1.065 1 95.94 276 THR A C 1
ATOM 2162 O O . THR A 1 276 ? 13.477 -15.211 -0.449 1 95.94 276 THR A O 1
ATOM 2165 N N . SER A 1 277 ? 14.375 -14.594 -2.418 1 93.75 277 SER A N 1
ATOM 2166 C CA . SER A 1 277 ? 13.328 -15.234 -3.207 1 93.75 277 SER A CA 1
ATOM 2167 C C . SER A 1 277 ? 13.328 -16.75 -3.008 1 93.75 277 SER A C 1
ATOM 2169 O O . SER A 1 277 ? 12.273 -17.359 -2.855 1 93.75 277 SER A O 1
ATOM 2171 N N . ALA A 1 278 ? 14.461 -17.328 -2.967 1 93.56 278 ALA A N 1
ATOM 2172 C CA . ALA A 1 278 ? 14.594 -18.781 -2.789 1 93.56 278 ALA A CA 1
ATOM 2173 C C . ALA A 1 278 ? 14.109 -19.203 -1.408 1 93.56 278 ALA A C 1
ATOM 2175 O O . ALA A 1 278 ? 13.562 -20.297 -1.25 1 93.56 278 ALA A O 1
ATOM 2176 N N . SER A 1 279 ? 14.289 -18.359 -0.44 1 94.88 279 SER A N 1
ATOM 2177 C CA . SER A 1 279 ? 13.984 -18.688 0.946 1 94.88 279 SER A CA 1
ATOM 2178 C C . SER A 1 279 ? 12.484 -18.891 1.144 1 94.88 279 SER A C 1
ATOM 2180 O O . SER A 1 279 ? 12.062 -19.531 2.107 1 94.88 279 SER A O 1
ATOM 2182 N N . VAL A 1 280 ? 11.617 -18.391 0.214 1 93.06 280 VAL A N 1
ATOM 2183 C CA . VAL A 1 280 ? 10.18 -18.453 0.453 1 93.06 280 VAL A CA 1
ATOM 2184 C C . VAL A 1 280 ? 9.523 -19.375 -0.566 1 93.06 280 VAL A C 1
ATOM 2186 O O . VAL A 1 280 ? 8.297 -19.516 -0.587 1 93.06 280 VAL A O 1
ATOM 2189 N N . LEU A 1 281 ? 10.281 -20.047 -1.374 1 90.81 281 LEU A N 1
ATOM 2190 C CA . LEU A 1 281 ? 9.758 -20.922 -2.42 1 90.81 281 LEU A CA 1
ATOM 2191 C C . LEU A 1 281 ? 8.922 -22.047 -1.823 1 90.81 281 LEU A C 1
ATOM 2193 O O . LEU A 1 281 ? 7.922 -22.453 -2.414 1 90.81 281 LEU A O 1
ATOM 2197 N N . GLU A 1 282 ? 9.297 -22.484 -0.656 1 90.75 282 GLU A N 1
ATOM 2198 C CA . GLU A 1 282 ? 8.602 -23.594 -0.026 1 90.75 282 GLU A CA 1
ATOM 2199 C C . GLU A 1 282 ? 7.207 -23.188 0.441 1 90.75 282 GLU A C 1
ATOM 2201 O O . GLU A 1 282 ? 6.371 -24.047 0.735 1 90.75 282 GLU A O 1
ATOM 2206 N N . LYS A 1 283 ? 6.973 -21.938 0.519 1 92 283 LYS A N 1
ATOM 2207 C CA . LYS A 1 283 ? 5.684 -21.422 0.977 1 92 283 LYS A CA 1
ATOM 2208 C C . LYS A 1 283 ? 4.703 -21.281 -0.185 1 92 283 LYS A C 1
ATOM 2210 O O . LYS A 1 283 ? 3.533 -20.969 0.02 1 92 283 LYS A O 1
ATOM 2215 N N . LEU A 1 284 ? 5.141 -21.656 -1.409 1 88.75 284 LEU A N 1
ATOM 2216 C CA . LEU A 1 284 ? 4.344 -21.5 -2.619 1 88.75 284 LEU A CA 1
ATOM 2217 C C . LEU A 1 284 ? 4.164 -22.828 -3.332 1 88.75 284 LEU A C 1
ATOM 2219 O O . LEU A 1 284 ? 5.027 -23.703 -3.252 1 88.75 284 LEU A O 1
ATOM 2223 N N . CYS A 1 285 ? 3.045 -22.953 -3.99 1 82.44 285 CYS A N 1
ATOM 2224 C CA . CYS A 1 285 ? 2.791 -24.172 -4.77 1 82.44 285 CYS A CA 1
ATOM 2225 C C . CYS A 1 285 ? 3.574 -24.141 -6.078 1 82.44 285 CYS A C 1
ATOM 2227 O O . CYS A 1 285 ? 3.875 -23.078 -6.609 1 82.44 285 CYS A O 1
ATOM 2229 N N . MET B 1 1 ? 29.672 -24.672 -13.305 1 37.12 1 MET B N 1
ATOM 2230 C CA . MET B 1 1 ? 28.953 -23.578 -13.945 1 37.12 1 MET B CA 1
ATOM 2231 C C . MET B 1 1 ? 27.438 -23.844 -13.953 1 37.12 1 MET B C 1
ATOM 2233 O O . MET B 1 1 ? 27 -24.906 -14.398 1 37.12 1 MET B O 1
ATOM 2237 N N . LYS B 1 2 ? 26.719 -23.234 -12.977 1 48.97 2 LYS B N 1
ATOM 2238 C CA . LYS B 1 2 ? 25.281 -23.5 -12.93 1 48.97 2 LYS B CA 1
ATOM 2239 C C . LYS B 1 2 ? 24.703 -23.641 -14.336 1 48.97 2 LYS B C 1
ATOM 2241 O O . LYS B 1 2 ? 24.828 -22.734 -15.156 1 48.97 2 LYS B O 1
ATOM 2246 N N . ARG B 1 3 ? 24.656 -24.766 -14.953 1 57.53 3 ARG B N 1
ATOM 2247 C CA . ARG B 1 3 ? 24.141 -25.031 -16.297 1 57.53 3 ARG B CA 1
ATOM 2248 C C . ARG B 1 3 ? 22.859 -24.25 -16.562 1 57.53 3 ARG B C 1
ATOM 2250 O O . ARG B 1 3 ? 22.031 -24.078 -15.656 1 57.53 3 ARG B O 1
ATOM 2257 N N . ASP B 1 4 ? 22.734 -23.438 -17.609 1 84.75 4 ASP B N 1
ATOM 2258 C CA . ASP B 1 4 ? 21.625 -22.734 -18.25 1 84.75 4 ASP B CA 1
ATOM 2259 C C . ASP B 1 4 ? 20.375 -23.625 -18.281 1 84.75 4 ASP B C 1
ATOM 2261 O O . ASP B 1 4 ? 20.422 -24.766 -18.75 1 84.75 4 ASP B O 1
ATOM 2265 N N . PHE B 1 5 ? 19.344 -23.266 -17.609 1 91.31 5 PHE B N 1
ATOM 2266 C CA . PHE B 1 5 ? 18.109 -24.047 -17.469 1 91.31 5 PHE B CA 1
ATOM 2267 C C . PHE B 1 5 ? 17.531 -24.406 -18.828 1 91.31 5 PHE B C 1
ATOM 2269 O O . PHE B 1 5 ? 17.016 -25.5 -19.016 1 91.31 5 PHE B O 1
ATOM 2276 N N . ILE B 1 6 ? 17.719 -23.531 -19.734 1 92 6 ILE B N 1
ATOM 2277 C CA . ILE B 1 6 ? 17.234 -23.781 -21.094 1 92 6 ILE B CA 1
ATOM 2278 C C . ILE B 1 6 ? 18.016 -24.938 -21.719 1 92 6 ILE B C 1
ATOM 2280 O O . ILE B 1 6 ? 17.422 -25.812 -22.344 1 92 6 ILE B O 1
ATOM 2284 N N . THR B 1 7 ? 19.281 -24.891 -21.469 1 93.06 7 THR B N 1
ATOM 2285 C CA . THR B 1 7 ? 20.125 -25.969 -21.953 1 93.06 7 THR B CA 1
ATOM 2286 C C . THR B 1 7 ? 19.75 -27.297 -21.297 1 93.06 7 THR B C 1
ATOM 2288 O O . THR B 1 7 ? 19.766 -28.344 -21.938 1 93.06 7 THR B O 1
ATOM 2291 N N . ASN B 1 8 ? 19.438 -27.203 -20.062 1 94.75 8 ASN B N 1
ATOM 2292 C CA . ASN B 1 8 ? 19.047 -28.406 -19.328 1 94.75 8 ASN B CA 1
ATOM 2293 C C . ASN B 1 8 ? 17.766 -29 -19.891 1 94.75 8 ASN B C 1
ATOM 2295 O O . ASN B 1 8 ? 17.625 -30.234 -19.969 1 94.75 8 ASN B O 1
ATOM 2299 N N . ILE B 1 9 ? 16.812 -28.156 -20.266 1 95.56 9 ILE B N 1
ATOM 2300 C CA . ILE B 1 9 ? 15.578 -28.625 -20.875 1 95.56 9 ILE B CA 1
ATOM 2301 C C . ILE B 1 9 ? 15.883 -29.359 -22.188 1 95.56 9 ILE B C 1
ATOM 2303 O O . ILE B 1 9 ? 15.367 -30.438 -22.438 1 95.56 9 ILE B O 1
ATOM 2307 N N . LYS B 1 10 ? 16.719 -28.797 -22.953 1 94.88 10 LYS B N 1
ATOM 2308 C CA . LYS B 1 10 ? 17.062 -29.375 -24.25 1 94.88 10 LYS B CA 1
ATOM 2309 C C . LYS B 1 10 ? 17.781 -30.719 -24.094 1 94.88 10 LYS B C 1
ATOM 2311 O O . LYS B 1 10 ? 17.516 -31.656 -24.828 1 94.88 10 LYS B O 1
ATOM 2316 N N . SER B 1 11 ? 18.641 -30.734 -23.109 1 94.69 11 SER B N 1
ATOM 2317 C CA . SER B 1 11 ? 19.422 -31.938 -22.891 1 94.69 11 SER B CA 1
ATOM 2318 C C . SER B 1 11 ? 18.547 -33.062 -22.359 1 94.69 11 SER B C 1
ATOM 2320 O O . SER B 1 11 ? 18.844 -34.25 -22.594 1 94.69 11 SER B O 1
ATOM 2322 N N . SER B 1 12 ? 17.5 -32.75 -21.656 1 95.12 12 SER B N 1
ATOM 2323 C CA . SER B 1 12 ? 16.641 -33.75 -21.047 1 95.12 12 SER B CA 1
ATOM 2324 C C . SER B 1 12 ? 15.438 -34.062 -21.922 1 95.12 12 SER B C 1
ATOM 2326 O O . SER B 1 12 ? 14.586 -34.875 -21.547 1 95.12 12 SER B O 1
ATOM 2328 N N . TYR B 1 13 ? 15.359 -33.531 -23.062 1 96.06 13 TYR B N 1
ATOM 2329 C CA . TYR B 1 13 ? 14.148 -33.531 -23.875 1 96.06 13 TYR B CA 1
ATOM 2330 C C . TYR B 1 13 ? 13.719 -34.969 -24.203 1 96.06 13 TYR B C 1
ATOM 2332 O O . TYR B 1 13 ? 12.531 -35.281 -24.141 1 96.06 13 TYR B O 1
ATOM 2340 N N . ASN B 1 14 ? 14.633 -35.781 -24.484 1 95.25 14 ASN B N 1
ATOM 2341 C CA . ASN B 1 14 ? 14.32 -37.125 -24.938 1 95.25 14 ASN B CA 1
ATOM 2342 C C . ASN B 1 14 ? 13.797 -38 -23.797 1 95.25 14 ASN B C 1
ATOM 2344 O O . ASN B 1 14 ? 13.219 -39.062 -24.047 1 95.25 14 ASN B O 1
ATOM 2348 N N . GLN B 1 15 ? 14.008 -37.562 -22.625 1 95.06 15 GLN B N 1
ATOM 2349 C CA . GLN B 1 15 ? 13.555 -38.312 -21.453 1 95.06 15 GLN B CA 1
ATOM 2350 C C . GLN B 1 15 ? 12.133 -37.938 -21.078 1 95.06 15 GLN B C 1
ATOM 2352 O O . GLN B 1 15 ? 11.5 -38.625 -20.266 1 95.06 15 GLN B O 1
ATOM 2357 N N . PHE B 1 16 ? 11.633 -36.906 -21.719 1 96.75 16 PHE B N 1
ATOM 2358 C CA . PHE B 1 16 ? 10.312 -36.406 -21.344 1 96.75 16 PHE B CA 1
ATOM 2359 C C . PHE B 1 16 ? 9.219 -37.281 -21.938 1 96.75 16 PHE B C 1
ATOM 2361 O O . PHE B 1 16 ? 9.391 -37.875 -23 1 96.75 16 PHE B O 1
ATOM 2368 N N . THR B 1 17 ? 8.148 -37.406 -21.172 1 96.62 17 THR B N 1
ATOM 2369 C CA . THR B 1 17 ? 6.938 -38 -21.75 1 96.62 17 THR B CA 1
ATOM 2370 C C . THR B 1 17 ? 6.371 -37.094 -22.844 1 96.62 17 THR B C 1
ATOM 2372 O O . THR B 1 17 ? 6.824 -35.969 -23.016 1 96.62 17 THR B O 1
ATOM 2375 N N . LYS B 1 18 ? 5.422 -37.625 -23.594 1 97.12 18 LYS B N 1
ATOM 2376 C CA . LYS B 1 18 ? 4.781 -36.844 -24.641 1 97.12 18 LYS B CA 1
ATOM 2377 C C . LYS B 1 18 ? 4.184 -35.531 -24.062 1 97.12 18 LYS B C 1
ATOM 2379 O O . LYS B 1 18 ? 4.32 -34.469 -24.656 1 97.12 18 LYS B O 1
ATOM 2384 N N . ALA B 1 19 ? 3.547 -35.688 -22.953 1 97.31 19 ALA B N 1
ATOM 2385 C CA . ALA B 1 19 ? 2.924 -34.531 -22.312 1 97.31 19 ALA B CA 1
ATOM 2386 C C . ALA B 1 19 ? 3.975 -33.531 -21.844 1 97.31 19 ALA B C 1
ATOM 2388 O O . ALA B 1 19 ? 3.809 -32.312 -22.016 1 97.31 19 ALA B O 1
ATOM 2389 N N . GLU B 1 20 ? 5.016 -33.969 -21.281 1 97.25 20 GLU B N 1
ATOM 2390 C CA . GLU B 1 20 ? 6.09 -33.094 -20.812 1 97.25 20 GLU B CA 1
ATOM 2391 C C . GLU B 1 20 ? 6.777 -32.406 -21.984 1 97.25 20 GLU B C 1
ATOM 2393 O O . GLU B 1 20 ? 7.215 -31.25 -21.859 1 97.25 20 GLU B O 1
ATOM 2398 N N . LYS B 1 21 ? 6.871 -33.062 -23.125 1 97.75 21 LYS B N 1
ATOM 2399 C CA . LYS B 1 21 ? 7.469 -32.469 -24.312 1 97.75 21 LYS B CA 1
ATOM 2400 C C . LYS B 1 21 ? 6.652 -31.25 -24.781 1 97.75 21 LYS B C 1
ATOM 2402 O O . LYS B 1 21 ? 7.215 -30.266 -25.25 1 97.75 21 LYS B O 1
ATOM 2407 N N . LYS B 1 22 ? 5.367 -31.344 -24.609 1 98.12 22 LYS B N 1
ATOM 2408 C CA . LYS B 1 22 ? 4.527 -30.188 -24.938 1 98.12 22 LYS B CA 1
ATOM 2409 C C . LYS B 1 22 ? 4.887 -28.984 -24.062 1 98.12 22 LYS B C 1
ATOM 2411 O O . LYS B 1 22 ? 4.98 -27.859 -24.562 1 98.12 22 LYS B O 1
ATOM 2416 N N . VAL B 1 23 ? 5.027 -29.266 -22.797 1 98.19 23 VAL B N 1
ATOM 2417 C CA . VAL B 1 23 ? 5.391 -28.219 -21.844 1 98.19 23 VAL B CA 1
ATOM 2418 C C . VAL B 1 23 ? 6.766 -27.656 -22.203 1 98.19 23 VAL B C 1
ATOM 2420 O O . VAL B 1 23 ? 6.938 -26.438 -22.297 1 98.19 23 VAL B O 1
ATOM 2423 N N . ALA B 1 24 ? 7.734 -28.516 -22.438 1 97.69 24 ALA B N 1
ATOM 2424 C CA . ALA B 1 24 ? 9.094 -28.125 -22.797 1 97.69 24 ALA B CA 1
ATOM 2425 C C . ALA B 1 24 ? 9.109 -27.266 -24.062 1 97.69 24 ALA B C 1
ATOM 2427 O O . ALA B 1 24 ? 9.781 -26.234 -24.125 1 97.69 24 ALA B O 1
ATOM 2428 N N . ASP B 1 25 ? 8.383 -27.688 -25.062 1 98.06 25 ASP B N 1
ATOM 2429 C CA . ASP B 1 25 ? 8.328 -26.969 -26.328 1 98.06 25 ASP B CA 1
ATOM 2430 C C . ASP B 1 25 ? 7.789 -25.562 -26.141 1 98.06 25 ASP B C 1
ATOM 2432 O O . ASP B 1 25 ? 8.336 -24.594 -26.703 1 98.06 25 ASP B O 1
ATOM 2436 N N . PHE B 1 26 ? 6.746 -25.484 -25.391 1 98.12 26 PHE B N 1
ATOM 2437 C CA . PHE B 1 26 ? 6.16 -24.156 -25.156 1 98.12 26 PHE B CA 1
ATOM 2438 C C . PHE B 1 26 ? 7.141 -23.25 -24.422 1 98.12 26 PHE B C 1
ATOM 2440 O O . PHE B 1 26 ? 7.293 -22.094 -24.781 1 98.12 26 PHE B O 1
ATOM 2447 N N . ILE B 1 27 ? 7.773 -23.734 -23.406 1 97.31 27 ILE B N 1
ATOM 2448 C CA . ILE B 1 27 ? 8.727 -22.969 -22.609 1 97.31 27 ILE B CA 1
ATOM 2449 C C . ILE B 1 27 ? 9.883 -22.516 -23.5 1 97.31 27 ILE B C 1
ATOM 2451 O O . ILE B 1 27 ? 10.305 -21.344 -23.438 1 97.31 27 ILE B O 1
ATOM 2455 N N . LEU B 1 28 ? 10.383 -23.422 -24.297 1 96.31 28 LEU B N 1
ATOM 2456 C CA . LEU B 1 28 ? 11.523 -23.109 -25.156 1 96.31 28 LEU B CA 1
ATOM 2457 C C . LEU B 1 2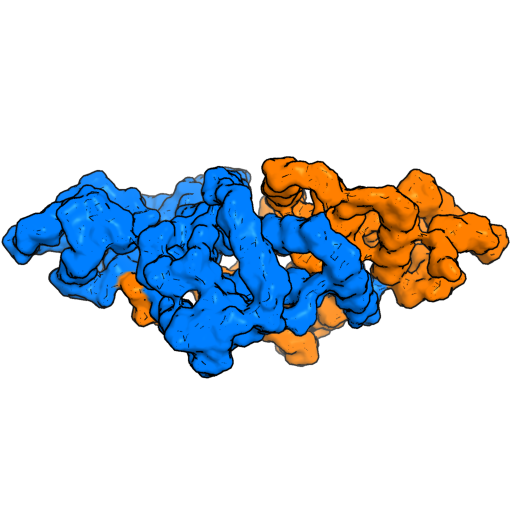8 ? 11.156 -22.047 -26.188 1 96.31 28 LEU B C 1
ATOM 2459 O O . LEU B 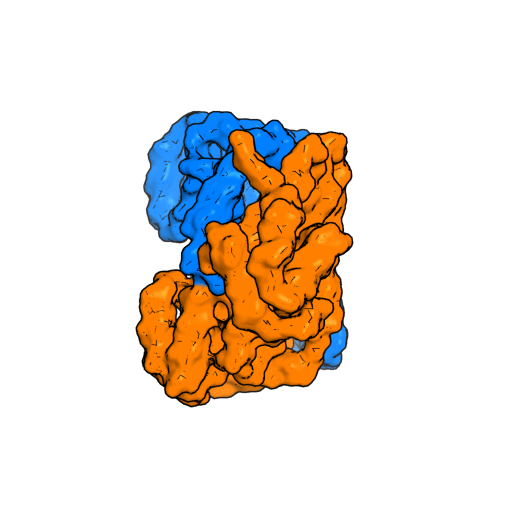1 28 ? 12 -21.234 -26.578 1 96.31 28 LEU B O 1
ATOM 2463 N N . THR B 1 29 ? 9.914 -22.031 -26.609 1 96.56 29 THR B N 1
ATOM 2464 C CA . THR B 1 29 ? 9.461 -21.109 -27.641 1 96.56 29 THR B CA 1
ATOM 2465 C C . THR B 1 29 ? 9.07 -19.766 -27.031 1 96.56 29 THR B C 1
ATOM 2467 O O . THR B 1 29 ? 9.227 -18.719 -27.656 1 96.56 29 THR B O 1
ATOM 2470 N N . ASN B 1 30 ? 8.539 -19.781 -25.797 1 96.25 30 ASN B N 1
ATOM 2471 C CA . ASN B 1 30 ? 7.992 -18.594 -25.172 1 96.25 30 ASN B CA 1
ATOM 2472 C C . ASN B 1 30 ? 8.539 -18.391 -23.766 1 96.25 30 ASN B C 1
ATOM 2474 O O . ASN B 1 30 ? 7.777 -18.203 -22.812 1 96.25 30 ASN B O 1
ATOM 2478 N N . PRO B 1 31 ? 9.812 -18.406 -23.547 1 93.5 31 PRO B N 1
ATOM 2479 C CA . PRO B 1 31 ? 10.352 -18.422 -22.188 1 93.5 31 PRO B CA 1
ATOM 2480 C C . PRO B 1 31 ? 9.992 -17.172 -21.391 1 93.5 31 PRO B C 1
ATOM 2482 O O . PRO B 1 31 ? 9.656 -17.25 -20.203 1 93.5 31 PRO B O 1
ATOM 2485 N N . LYS B 1 32 ? 9.938 -16.047 -21.969 1 90.62 32 LYS B N 1
ATOM 2486 C CA . LYS B 1 32 ? 9.641 -14.789 -21.266 1 90.62 32 LYS B CA 1
ATOM 2487 C C . LYS B 1 32 ? 8.172 -14.719 -20.875 1 90.62 32 LYS B C 1
ATOM 2489 O O . LYS B 1 32 ? 7.832 -14.25 -19.781 1 90.62 32 LYS B O 1
ATOM 2494 N N . GLU B 1 33 ? 7.344 -15.18 -21.734 1 93.38 33 GLU B N 1
ATOM 2495 C CA . GLU B 1 33 ? 5.906 -15.195 -21.469 1 93.38 33 GLU B CA 1
ATOM 2496 C C . GLU B 1 33 ? 5.582 -16.094 -20.281 1 93.38 33 GLU B C 1
ATOM 2498 O O . GLU B 1 33 ? 4.73 -15.766 -19.453 1 93.38 33 GLU B O 1
ATOM 2503 N N . VAL B 1 34 ? 6.277 -17.172 -20.203 1 94.5 34 VAL B N 1
ATOM 2504 C CA . VAL B 1 34 ? 6.031 -18.188 -19.172 1 94.5 34 VAL B CA 1
ATOM 2505 C C . VAL B 1 34 ? 6.281 -17.594 -17.797 1 94.5 34 VAL B C 1
ATOM 2507 O O . VAL B 1 34 ? 5.59 -17.938 -16.828 1 94.5 34 VAL B O 1
ATOM 2510 N N . LEU B 1 35 ? 7.172 -16.641 -17.703 1 92.12 35 LEU B N 1
ATOM 2511 C CA . LEU B 1 35 ? 7.555 -16.047 -16.422 1 92.12 35 LEU B CA 1
ATOM 2512 C C . LEU B 1 35 ? 6.359 -15.359 -15.766 1 92.12 35 LEU B C 1
ATOM 2514 O O . LEU B 1 35 ? 6.344 -15.164 -14.555 1 92.12 35 LEU B O 1
ATOM 2518 N N . PHE B 1 36 ? 5.352 -15.102 -16.5 1 91.38 36 PHE B N 1
ATOM 2519 C CA . PHE B 1 36 ? 4.23 -14.328 -15.992 1 91.38 36 PHE B CA 1
ATOM 2520 C C . PHE B 1 36 ? 2.941 -15.141 -16.031 1 91.38 36 PHE B C 1
ATOM 2522 O O . PHE B 1 36 ? 1.847 -14.578 -15.938 1 91.38 36 PHE B O 1
ATOM 2529 N N . MET B 1 37 ? 3.086 -16.422 -16.25 1 92 37 MET B N 1
ATOM 2530 C CA . MET B 1 37 ? 1.931 -17.312 -16.297 1 92 37 MET B CA 1
ATOM 2531 C C . MET B 1 37 ? 1.757 -18.062 -14.984 1 92 37 MET B C 1
ATOM 2533 O O . MET B 1 37 ? 2.74 -18.406 -14.328 1 92 37 MET B O 1
ATOM 2537 N N . SER B 1 38 ? 0.484 -18.25 -14.617 1 91.44 38 SER B N 1
ATOM 2538 C CA . SER B 1 38 ? 0.232 -19.234 -13.57 1 91.44 38 SER B CA 1
ATOM 2539 C C . SER B 1 38 ? 0.462 -20.656 -14.07 1 91.44 38 SER B C 1
ATOM 2541 O O . SER B 1 38 ? 0.603 -20.875 -15.281 1 91.44 38 SER B O 1
ATOM 2543 N N . ILE B 1 39 ? 0.526 -21.578 -13.117 1 93.19 39 ILE B N 1
ATOM 2544 C CA . ILE B 1 39 ? 0.695 -22.984 -13.516 1 93.19 39 ILE B CA 1
ATOM 2545 C C . ILE B 1 39 ? -0.496 -23.422 -14.367 1 93.19 39 ILE B C 1
ATOM 2547 O O . ILE B 1 39 ? -0.335 -24.172 -15.336 1 93.19 39 ILE B O 1
ATOM 2551 N N . THR B 1 40 ? -1.653 -22.922 -14.055 1 92.94 40 THR B N 1
ATOM 2552 C CA . THR B 1 40 ? -2.861 -23.281 -14.789 1 92.94 40 THR B CA 1
ATOM 2553 C C . THR B 1 40 ? -2.838 -22.688 -16.188 1 92.94 40 THR B C 1
ATOM 2555 O O . THR B 1 40 ? -3.221 -23.344 -17.156 1 92.94 40 THR B O 1
ATOM 2558 N N . ASP B 1 41 ? -2.373 -21.453 -16.312 1 93.25 41 ASP B N 1
ATOM 2559 C CA . ASP B 1 41 ? -2.246 -20.828 -17.625 1 93.25 41 ASP B CA 1
ATOM 2560 C C . ASP B 1 41 ? -1.29 -21.594 -18.516 1 93.25 41 ASP B C 1
ATOM 2562 O O . ASP B 1 41 ? -1.571 -21.812 -19.703 1 93.25 41 ASP B O 1
ATOM 2566 N N . LEU B 1 42 ? -0.182 -21.953 -17.922 1 96 42 LEU B N 1
ATOM 2567 C CA . LEU B 1 42 ? 0.794 -22.703 -18.703 1 96 42 LEU B CA 1
ATOM 2568 C C . LEU B 1 42 ? 0.224 -24.062 -19.125 1 96 42 LEU B C 1
ATOM 2570 O O . LEU B 1 42 ? 0.388 -24.484 -20.266 1 96 42 LEU B O 1
ATOM 2574 N N . ALA B 1 43 ? -0.418 -24.719 -18.203 1 96.69 43 ALA B N 1
ATOM 2575 C CA . ALA B 1 43 ? -1.049 -26.016 -18.484 1 96.69 43 ALA B CA 1
ATOM 2576 C C . ALA B 1 43 ? -2.037 -25.891 -19.656 1 96.69 43 ALA B C 1
ATOM 2578 O O . ALA B 1 43 ? -2.018 -26.703 -20.578 1 96.69 43 ALA B O 1
ATOM 2579 N N . GLU B 1 44 ? -2.799 -24.922 -19.656 1 95.75 44 GLU B N 1
ATOM 2580 C CA . GLU B 1 44 ? -3.805 -24.703 -20.688 1 95.75 44 GLU B CA 1
ATOM 2581 C C . GLU B 1 44 ? -3.156 -24.406 -22.031 1 95.75 44 GLU B C 1
ATOM 2583 O O . GLU B 1 44 ? -3.604 -24.891 -23.078 1 95.75 44 GLU B O 1
ATOM 2588 N N . ALA B 1 45 ? -2.16 -23.578 -21.984 1 96.25 45 ALA B N 1
ATOM 2589 C CA . ALA B 1 45 ? -1.443 -23.234 -23.219 1 96.25 45 ALA B CA 1
ATOM 2590 C C . ALA B 1 45 ? -0.824 -24.469 -23.859 1 96.25 45 ALA B C 1
ATOM 2592 O O . ALA B 1 45 ? -0.712 -24.547 -25.078 1 96.25 45 ALA B O 1
ATOM 2593 N N . CYS B 1 46 ? -0.446 -25.391 -23.047 1 97.81 46 CYS B N 1
ATOM 2594 C CA . CYS B 1 46 ? 0.215 -26.609 -23.516 1 97.81 46 CYS B CA 1
ATOM 2595 C C . CYS B 1 46 ? -0.794 -27.734 -23.75 1 97.81 46 CYS B C 1
ATOM 2597 O O . CYS B 1 46 ? -0.435 -28.812 -24.203 1 97.81 46 CYS B O 1
ATOM 2599 N N . GLU B 1 47 ? -2.004 -27.5 -23.375 1 97.38 47 GLU B N 1
ATOM 2600 C CA . GLU B 1 47 ? -3.074 -28.484 -23.5 1 97.38 47 GLU B CA 1
ATOM 2601 C C . GLU B 1 47 ? -2.77 -29.719 -22.656 1 97.38 47 GLU B C 1
ATOM 2603 O O . GLU B 1 47 ? -2.877 -30.844 -23.156 1 97.38 47 GLU B O 1
ATOM 2608 N N . VAL B 1 48 ? -2.332 -29.484 -21.469 1 97.38 48 VAL B N 1
ATOM 2609 C CA . VAL B 1 48 ? -2.09 -30.547 -20.5 1 97.38 48 VAL B CA 1
ATOM 2610 C C . VAL B 1 48 ? -2.715 -30.172 -19.156 1 97.38 48 VAL B C 1
ATOM 2612 O O . VAL B 1 48 ? -3.4 -29.141 -19.047 1 97.38 48 VAL B O 1
ATOM 2615 N N . GLY B 1 49 ? -2.637 -31.031 -18.188 1 94.06 49 GLY B N 1
ATOM 2616 C CA . GLY B 1 49 ? -3.102 -30.734 -16.844 1 94.06 49 GLY B CA 1
ATOM 2617 C C . GLY B 1 49 ? -2.051 -30.062 -15.977 1 94.06 49 GLY B C 1
ATOM 2618 O O . GLY B 1 49 ? -0.856 -30.141 -16.266 1 94.06 49 GLY B O 1
ATOM 2619 N N . ASP B 1 50 ? -2.549 -29.391 -14.992 1 93.25 50 ASP B N 1
ATOM 2620 C CA . ASP B 1 50 ? -1.651 -28.766 -14.023 1 93.25 50 ASP B CA 1
ATOM 2621 C C . ASP B 1 50 ? -0.651 -29.781 -13.469 1 93.25 50 ASP B C 1
ATOM 2623 O O . ASP B 1 50 ? 0.509 -29.438 -13.227 1 93.25 50 ASP B O 1
ATOM 2627 N N . THR B 1 51 ? -1.115 -30.953 -13.258 1 93.5 51 THR B N 1
ATOM 2628 C CA . THR B 1 51 ? -0.279 -32.031 -12.703 1 93.5 51 THR B CA 1
ATOM 2629 C C . THR B 1 51 ? 0.885 -32.344 -13.633 1 93.5 51 THR B C 1
ATOM 2631 O O . THR B 1 51 ? 1.98 -32.656 -13.18 1 93.5 51 THR B O 1
ATOM 2634 N N . THR B 1 52 ? 0.617 -32.25 -14.875 1 96 52 THR B N 1
ATOM 2635 C CA . THR B 1 52 ? 1.66 -32.5 -15.867 1 96 52 THR B CA 1
ATOM 2636 C C . THR B 1 52 ? 2.764 -31.438 -15.758 1 96 52 THR B C 1
ATOM 2638 O O . THR B 1 52 ? 3.949 -31.766 -15.82 1 96 52 THR B O 1
ATOM 2641 N N . VAL B 1 53 ? 2.322 -30.188 -15.641 1 96.69 53 VAL B N 1
ATOM 2642 C CA . VAL B 1 53 ? 3.299 -29.109 -15.484 1 96.69 53 VAL B CA 1
ATOM 2643 C C . VAL B 1 53 ? 4.098 -29.328 -14.203 1 96.69 53 VAL B C 1
ATOM 2645 O O . VAL B 1 53 ? 5.316 -29.156 -14.188 1 96.69 53 VAL B O 1
ATOM 2648 N N . PHE B 1 54 ? 3.424 -29.672 -13.195 1 94.56 54 PHE B N 1
ATOM 2649 C CA . PHE B 1 54 ? 4.082 -29.922 -11.922 1 94.56 54 PHE B CA 1
ATOM 2650 C C . PHE B 1 54 ? 5.066 -31.078 -12.031 1 94.56 54 PHE B C 1
ATOM 2652 O O . PHE B 1 54 ? 6.18 -31.016 -11.516 1 94.56 54 PHE B O 1
ATOM 2659 N N . ARG B 1 55 ? 4.707 -32.125 -12.695 1 95 55 ARG B N 1
ATOM 2660 C CA . ARG B 1 55 ? 5.578 -33.281 -12.914 1 95 55 ARG B CA 1
ATOM 2661 C C . ARG B 1 55 ? 6.805 -32.875 -13.734 1 95 55 ARG B C 1
ATOM 2663 O O . ARG B 1 55 ? 7.906 -33.375 -13.484 1 95 55 ARG B O 1
ATOM 2670 N N . PHE B 1 56 ? 6.551 -32.125 -14.727 1 97.12 56 PHE B N 1
ATOM 2671 C CA . PHE B 1 56 ? 7.668 -31.609 -15.516 1 97.12 56 PHE B CA 1
ATOM 2672 C C . PHE B 1 56 ? 8.695 -30.938 -14.609 1 97.12 56 PHE B C 1
ATOM 2674 O O . PHE B 1 56 ? 9.898 -31.172 -14.742 1 97.12 56 PHE B O 1
ATOM 2681 N N . CYS B 1 57 ? 8.188 -30.047 -13.703 1 96 57 CYS B N 1
ATOM 2682 C CA . CYS B 1 57 ? 9.078 -29.375 -12.773 1 96 57 CYS B CA 1
ATOM 2683 C C . CYS B 1 57 ? 9.859 -30.391 -11.945 1 96 57 CYS B C 1
ATOM 2685 O O . CYS B 1 57 ? 11.07 -30.234 -11.75 1 96 57 CYS B O 1
ATOM 2687 N N . LYS B 1 58 ? 9.211 -31.406 -11.531 1 94.5 58 LYS B N 1
ATOM 2688 C CA . LYS B 1 58 ? 9.852 -32.438 -10.719 1 94.5 58 LYS B CA 1
ATOM 2689 C C . LYS B 1 58 ? 10.891 -33.219 -11.539 1 94.5 58 LYS B C 1
ATOM 2691 O O . LYS B 1 58 ? 11.977 -33.5 -11.039 1 94.5 58 LYS B O 1
ATOM 2696 N N . THR B 1 59 ? 10.5 -33.531 -12.695 1 95.38 59 THR B N 1
ATOM 2697 C CA . THR B 1 59 ? 11.43 -34.219 -13.594 1 95.38 59 THR B CA 1
ATOM 2698 C C . THR B 1 59 ? 12.703 -33.406 -13.773 1 95.38 59 THR B C 1
ATOM 2700 O O . THR B 1 59 ? 13.797 -33.969 -13.898 1 95.38 59 THR B O 1
ATOM 2703 N N . MET B 1 60 ? 12.516 -32.156 -13.75 1 96.06 60 MET B N 1
ATOM 2704 C CA . MET B 1 60 ? 13.648 -31.25 -13.891 1 96.06 60 MET B CA 1
ATOM 2705 C C . MET B 1 60 ? 14.328 -31 -12.547 1 96.06 60 MET B C 1
ATOM 2707 O O . MET B 1 60 ? 15.148 -30.078 -12.422 1 96.06 60 MET B O 1
ATOM 2711 N N . ASP B 1 61 ? 13.93 -31.734 -11.516 1 94.69 61 ASP B N 1
ATOM 2712 C CA . ASP B 1 61 ? 14.508 -31.734 -10.172 1 94.69 61 ASP B CA 1
ATOM 2713 C C . ASP B 1 61 ? 14.25 -30.406 -9.469 1 94.69 61 ASP B C 1
ATOM 2715 O O . ASP B 1 61 ? 15.148 -29.844 -8.828 1 94.69 61 ASP B O 1
ATOM 2719 N N . LEU B 1 62 ? 13.102 -29.906 -9.734 1 94.5 62 LEU B N 1
ATOM 2720 C CA . LEU B 1 62 ? 12.672 -28.688 -9.062 1 94.5 62 LEU B CA 1
ATOM 2721 C C . LEU B 1 62 ? 11.531 -28.969 -8.086 1 94.5 62 LEU B C 1
ATOM 2723 O O . LEU B 1 62 ? 10.797 -29.953 -8.266 1 94.5 62 LEU B O 1
ATOM 2727 N N . LYS B 1 63 ? 11.336 -28.172 -7.102 1 89.62 63 LYS B N 1
ATOM 2728 C CA . LYS B 1 63 ? 10.406 -28.422 -6.012 1 89.62 63 LYS B CA 1
ATOM 2729 C C . LYS B 1 63 ? 8.984 -28 -6.383 1 89.62 63 LYS B C 1
ATOM 2731 O O . LYS B 1 63 ? 8.016 -28.406 -5.75 1 89.62 63 LYS B O 1
ATOM 2736 N N . GLY B 1 64 ? 8.93 -27.156 -7.355 1 91.62 64 GLY B N 1
ATOM 2737 C CA . GLY B 1 64 ? 7.617 -26.672 -7.754 1 91.62 64 GLY B CA 1
ATOM 2738 C C . GLY B 1 64 ? 7.672 -25.672 -8.891 1 91.62 64 GLY B C 1
ATOM 2739 O O . GLY B 1 64 ? 8.734 -25.438 -9.469 1 91.62 64 GLY B O 1
ATOM 2740 N N . TYR B 1 65 ? 6.484 -25.156 -9.141 1 94 65 TYR B N 1
ATOM 2741 C CA . TYR B 1 65 ? 6.34 -24.281 -10.305 1 94 65 TYR B CA 1
ATOM 2742 C C . TYR B 1 65 ? 7.027 -22.953 -10.062 1 94 65 TYR B C 1
ATOM 2744 O O . TYR B 1 65 ? 7.613 -22.375 -10.977 1 94 65 TYR B O 1
ATOM 2752 N N . GLN B 1 66 ? 6.957 -22.453 -8.82 1 92.5 66 GLN B N 1
ATOM 2753 C CA . GLN B 1 66 ? 7.57 -21.156 -8.531 1 92.5 66 GLN B CA 1
ATOM 2754 C C . GLN B 1 66 ? 9.094 -21.25 -8.609 1 92.5 66 GLN B C 1
ATOM 2756 O O . GLN B 1 66 ? 9.75 -20.297 -9.062 1 92.5 66 GLN B O 1
ATOM 2761 N N . GLU B 1 67 ? 9.609 -22.266 -8.133 1 93.62 67 GLU B N 1
ATOM 2762 C CA . GLU B 1 67 ? 11.047 -22.469 -8.297 1 93.62 67 GLU B CA 1
ATOM 2763 C C . GLU B 1 67 ? 11.422 -22.578 -9.77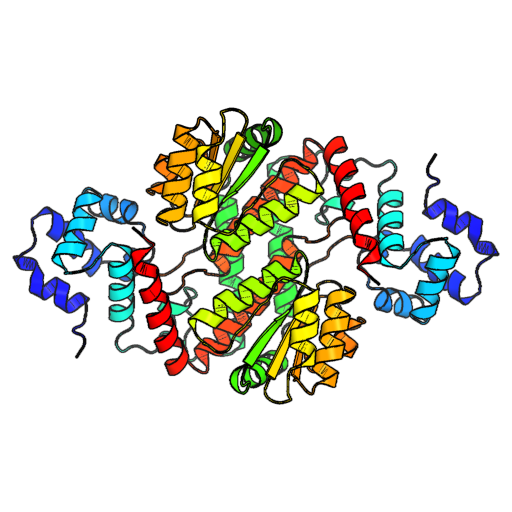3 1 93.62 67 GLU B C 1
ATOM 2765 O O . GLU B 1 67 ? 12.445 -22.031 -10.195 1 93.62 67 GLU B O 1
ATOM 2770 N N . PHE B 1 68 ? 10.594 -23.312 -10.5 1 95.56 68 PHE B N 1
ATOM 2771 C CA . PHE B 1 68 ? 10.82 -23.422 -11.938 1 95.56 68 PHE B CA 1
ATOM 2772 C C . PHE B 1 68 ? 10.922 -22.031 -12.57 1 95.56 68 PHE B C 1
ATOM 2774 O O . PHE B 1 68 ? 11.867 -21.75 -13.305 1 95.56 68 PHE B O 1
ATOM 2781 N N . LYS B 1 69 ? 9.961 -21.172 -12.25 1 93.94 69 LYS B N 1
ATOM 2782 C CA . LYS B 1 69 ? 9.953 -19.844 -12.828 1 93.94 69 LYS B CA 1
ATOM 2783 C C . LYS B 1 69 ? 11.195 -19.047 -12.43 1 93.94 69 LYS B C 1
ATOM 2785 O O . LYS B 1 69 ? 11.766 -18.312 -13.242 1 93.94 69 LYS B O 1
ATOM 2790 N N . MET B 1 70 ? 11.555 -19.156 -11.211 1 92.19 70 MET B N 1
ATOM 2791 C CA . MET B 1 70 ? 12.734 -18.438 -10.734 1 92.19 70 MET B CA 1
ATOM 2792 C C . MET B 1 70 ? 13.977 -18.875 -11.5 1 92.19 70 MET B C 1
ATOM 2794 O O . MET B 1 70 ? 14.734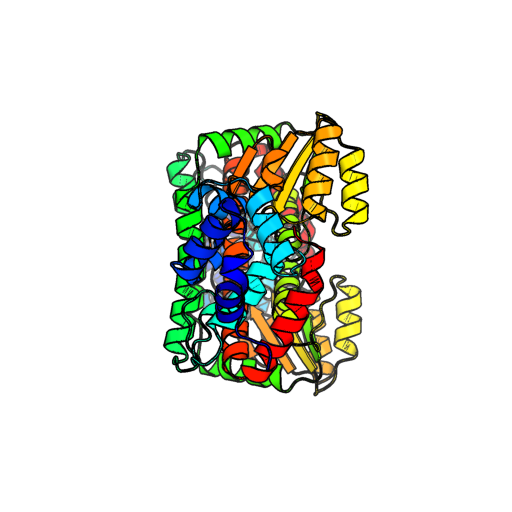 -18.031 -11.992 1 92.19 70 MET B O 1
ATOM 2798 N N . VAL B 1 71 ? 14.148 -20.188 -11.617 1 93 71 VAL B N 1
ATOM 2799 C CA . VAL B 1 71 ? 15.32 -20.734 -12.297 1 93 71 VAL B CA 1
ATOM 2800 C C . VAL B 1 71 ? 15.297 -20.328 -13.766 1 93 71 VAL B C 1
ATOM 2802 O O . VAL B 1 71 ? 16.344 -19.969 -14.328 1 93 71 VAL B O 1
ATOM 2805 N N . LEU B 1 72 ? 14.133 -20.406 -14.352 1 93.44 72 LEU B N 1
ATOM 2806 C CA . LEU B 1 72 ? 13.984 -19.953 -15.734 1 93.44 72 LEU B CA 1
ATOM 2807 C C . LEU B 1 72 ? 14.391 -18.5 -15.883 1 93.44 72 LEU B C 1
ATOM 2809 O O . LEU B 1 72 ? 15.109 -18.141 -16.812 1 93.44 72 LEU B O 1
ATOM 2813 N N . SER B 1 73 ? 13.922 -17.703 -14.961 1 90.94 73 SER B N 1
ATOM 2814 C CA . SER B 1 73 ? 14.219 -16.266 -14.984 1 90.94 73 SER B CA 1
ATOM 2815 C C . SER B 1 73 ? 15.727 -16.031 -14.914 1 90.94 73 SER B C 1
ATOM 2817 O O . SER B 1 73 ? 16.25 -15.188 -15.648 1 90.94 73 SER B O 1
ATOM 2819 N N . LEU B 1 74 ? 16.375 -16.719 -14.102 1 88.31 74 LEU B N 1
ATOM 2820 C CA . LEU B 1 74 ? 17.812 -16.578 -13.938 1 88.31 74 LEU B CA 1
ATOM 2821 C C . LEU B 1 74 ? 18.547 -17.016 -15.203 1 88.31 74 LEU B C 1
ATOM 2823 O O . LEU B 1 74 ? 19.562 -16.438 -15.57 1 88.31 74 LEU B O 1
ATOM 2827 N N . SER B 1 75 ? 18.047 -18.016 -15.789 1 87.75 75 SER B N 1
ATOM 2828 C CA . SER B 1 75 ? 18.656 -18.531 -17.016 1 87.75 75 SER B CA 1
ATOM 2829 C C . SER B 1 75 ? 18.531 -17.531 -18.156 1 87.75 75 SER B C 1
ATOM 2831 O O . SER B 1 75 ? 19.391 -17.469 -19.031 1 87.75 75 SER B O 1
ATOM 2833 N N . LEU B 1 76 ? 17.469 -16.906 -18.172 1 85.44 76 LEU B N 1
ATOM 2834 C CA . LEU B 1 76 ? 17.234 -15.93 -19.234 1 85.44 76 LEU B CA 1
ATOM 2835 C C . LEU B 1 76 ? 18.078 -14.672 -19.016 1 85.44 76 LEU B C 1
ATOM 2837 O O . LEU B 1 76 ? 18.375 -13.945 -19.969 1 85.44 76 LEU B O 1
ATOM 2841 N N . ASN B 1 77 ? 18.344 -14.406 -17.812 1 74.12 77 ASN B N 1
ATOM 2842 C CA . ASN B 1 77 ? 19.109 -13.203 -17.484 1 74.12 77 ASN B CA 1
ATOM 2843 C C . ASN B 1 77 ? 20.609 -13.43 -17.672 1 74.12 77 ASN B C 1
ATOM 2845 O O . ASN B 1 77 ? 21.391 -12.477 -17.656 1 74.12 77 ASN B O 1
ATOM 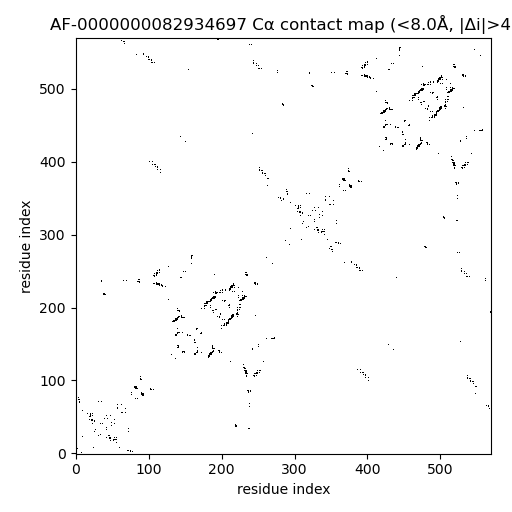2849 N N . ASP B 1 78 ? 21.047 -14.844 -17.797 1 56.41 78 ASP B N 1
ATOM 2850 C CA . ASP B 1 78 ? 22.453 -15.188 -17.969 1 56.41 78 ASP B CA 1
ATOM 2851 C C . ASP B 1 78 ? 22.984 -14.656 -19.297 1 56.41 78 ASP B C 1
ATOM 2853 O O . ASP B 1 78 ? 22.469 -15.008 -20.359 1 56.41 78 ASP B O 1
ATOM 2857 N N . GLY B 1 79 ? 23.781 -13.641 -19.25 1 52.09 79 GLY B N 1
ATOM 2858 C CA . GLY B 1 79 ? 24.625 -12.891 -20.172 1 52.09 79 GLY B CA 1
ATOM 2859 C C . GLY B 1 79 ? 24.266 -11.414 -20.234 1 52.09 79 GLY B C 1
ATOM 2860 O O . GLY B 1 79 ? 25.094 -10.578 -20.578 1 52.09 79 GLY B O 1
ATOM 2861 N N . GLN B 1 80 ? 22.922 -11.141 -20.719 1 50.16 80 GLN B N 1
ATOM 2862 C CA . GLN B 1 80 ? 22.641 -9.758 -21.109 1 50.16 80 GLN B CA 1
ATOM 2863 C C . GLN B 1 80 ? 22.328 -8.898 -19.891 1 50.16 80 GLN B C 1
ATOM 2865 O O . GLN B 1 80 ? 21.797 -9.391 -18.891 1 50.16 80 GLN B O 1
ATOM 2870 N N . GLU B 1 81 ? 22.844 -7.66 -19.812 1 50.66 81 GLU B N 1
ATOM 2871 C CA . GLU B 1 81 ? 22.781 -6.406 -19.062 1 50.66 81 GLU B CA 1
ATOM 2872 C C . GLU B 1 81 ? 21.359 -6.09 -18.641 1 50.66 81 GLU B C 1
ATOM 2874 O O . GLU B 1 81 ? 21.062 -4.988 -18.156 1 50.66 81 GLU B O 1
ATOM 2879 N N . GLU B 1 82 ? 20.312 -6.973 -18.953 1 54.56 82 GLU B N 1
ATOM 2880 C CA . GLU B 1 82 ? 19.031 -6.293 -18.828 1 54.56 82 GLU B CA 1
ATOM 2881 C C . GLU B 1 82 ? 18.344 -6.637 -17.516 1 54.56 82 GLU B C 1
ATOM 2883 O O . GLU B 1 82 ? 18.234 -7.809 -17.141 1 54.56 82 GLU B O 1
ATOM 2888 N N . MET B 1 83 ? 18.375 -5.688 -16.438 1 56.16 83 MET B N 1
ATOM 2889 C CA . MET B 1 83 ? 17.578 -5.645 -15.227 1 56.16 83 MET B CA 1
ATOM 2890 C C . MET B 1 83 ? 16.109 -5.988 -15.531 1 56.16 83 MET B C 1
ATOM 2892 O O . MET B 1 83 ? 15.289 -6.059 -14.617 1 56.16 83 MET B O 1
ATOM 2896 N N . ASN B 1 84 ? 15.742 -6.277 -16.781 1 54.84 84 ASN B N 1
ATOM 2897 C CA . ASN B 1 84 ? 14.344 -6.398 -17.188 1 54.84 84 ASN B CA 1
ATOM 2898 C C . ASN B 1 84 ? 13.609 -7.445 -16.344 1 54.84 84 ASN B C 1
ATOM 2900 O O . ASN B 1 84 ? 12.469 -7.234 -15.945 1 54.84 84 ASN B O 1
ATOM 2904 N N . THR B 1 85 ? 14.312 -8.523 -16.047 1 54.22 85 THR B N 1
ATOM 2905 C CA . THR B 1 85 ? 13.641 -9.633 -15.375 1 54.22 85 THR B CA 1
ATOM 2906 C C . THR B 1 85 ? 13.398 -9.305 -13.906 1 54.22 85 THR B C 1
ATOM 2908 O O . THR B 1 85 ? 12.578 -9.945 -13.25 1 54.22 85 THR B O 1
ATOM 2911 N N . TYR B 1 86 ? 14.055 -8.242 -13.461 1 52.03 86 TYR B N 1
ATOM 2912 C CA . TYR B 1 86 ? 14 -8.008 -12.023 1 52.03 86 TYR B CA 1
ATOM 2913 C C . TYR B 1 86 ? 12.93 -6.984 -11.68 1 52.03 86 TYR B C 1
ATOM 2915 O O . TYR B 1 86 ? 12.297 -7.066 -10.617 1 52.03 86 TYR B O 1
ATOM 2923 N N . THR B 1 87 ? 12.773 -6.117 -12.672 1 54.19 87 THR B N 1
ATOM 2924 C CA . THR B 1 87 ? 11.898 -5.031 -12.242 1 54.19 87 THR B CA 1
ATOM 2925 C C . THR B 1 87 ? 10.562 -5.09 -12.984 1 54.19 87 THR B C 1
ATOM 2927 O O . THR B 1 87 ? 9.609 -4.398 -12.609 1 54.19 87 THR B O 1
ATOM 2930 N N . GLY B 1 88 ? 10.422 -6.16 -13.711 1 55.25 88 GLY B N 1
ATOM 2931 C CA . GLY B 1 88 ? 9.188 -6.285 -14.469 1 55.25 88 GLY B CA 1
ATOM 2932 C C . GLY B 1 88 ? 8.961 -5.129 -15.43 1 55.25 88 GLY B C 1
ATOM 2933 O O . GLY B 1 88 ? 7.965 -5.105 -16.156 1 55.25 88 GLY B O 1
ATOM 2934 N N . ASN B 1 89 ? 9.742 -4.027 -15.375 1 61.53 89 ASN B N 1
ATOM 2935 C CA . ASN B 1 89 ? 9.438 -2.766 -16.047 1 61.53 89 ASN B CA 1
ATOM 2936 C C . ASN B 1 89 ? 10.383 -2.506 -17.203 1 61.53 89 ASN B C 1
ATOM 2938 O O . ASN B 1 89 ? 10.523 -1.368 -17.656 1 61.53 89 ASN B O 1
ATOM 2942 N N . ASN B 1 90 ? 10.945 -3.498 -17.797 1 76.12 90 ASN B N 1
ATOM 2943 C CA . ASN B 1 90 ? 11.898 -3.303 -18.891 1 76.12 90 ASN B CA 1
ATOM 2944 C C . ASN B 1 90 ? 12.953 -2.262 -18.531 1 76.12 90 ASN B C 1
ATOM 2946 O O . ASN B 1 90 ? 13.289 -1.406 -19.344 1 76.12 90 ASN B O 1
ATOM 2950 N N . ILE B 1 91 ? 13.289 -2.137 -17.312 1 85.12 91 ILE B N 1
ATOM 2951 C CA . ILE B 1 91 ? 14.305 -1.199 -16.859 1 85.12 91 ILE B CA 1
ATOM 2952 C C . ILE B 1 91 ? 15.695 -1.793 -17.109 1 85.12 91 ILE B C 1
ATOM 2954 O O . ILE B 1 91 ? 15.945 -2.953 -16.766 1 85.12 91 ILE B O 1
ATOM 2958 N N . SER B 1 92 ? 16.5 -0.994 -17.734 1 85.88 92 SER B N 1
ATOM 2959 C CA . SER B 1 92 ? 17.875 -1.391 -18.031 1 85.88 92 SER B CA 1
ATOM 2960 C C . SER B 1 92 ? 18.859 -0.754 -17.062 1 85.88 92 SER B C 1
ATOM 2962 O O . SER B 1 92 ? 18.641 0.352 -16.578 1 85.88 92 SER B O 1
ATOM 2964 N N . ILE B 1 93 ? 19.984 -1.391 -16.891 1 87.06 93 ILE B N 1
ATOM 2965 C CA . ILE B 1 93 ? 21.031 -0.876 -16.031 1 87.06 93 ILE B CA 1
ATOM 2966 C C . ILE B 1 93 ? 21.578 0.428 -16.609 1 87.06 93 ILE B C 1
ATOM 2968 O O . ILE B 1 93 ? 22.078 1.282 -15.859 1 87.06 93 ILE B O 1
ATOM 2972 N N . ASN B 1 94 ? 21.406 0.636 -17.906 1 88.5 94 ASN B N 1
ATOM 2973 C CA . ASN B 1 94 ? 22 1.787 -18.578 1 88.5 94 ASN B CA 1
ATOM 2974 C C . ASN B 1 94 ? 21 2.928 -18.719 1 88.5 94 ASN B C 1
ATOM 2976 O O . ASN B 1 94 ? 21.328 3.99 -19.25 1 88.5 94 ASN B O 1
ATOM 2980 N N . ASP B 1 95 ? 19.859 2.703 -18.203 1 93 95 ASP B N 1
ATOM 2981 C CA . ASP B 1 95 ? 18.844 3.76 -18.266 1 93 95 ASP B CA 1
ATOM 2982 C C . ASP B 1 95 ? 19.297 4.992 -17.484 1 93 95 ASP B C 1
ATOM 2984 O O . ASP B 1 95 ? 20.016 4.871 -16.484 1 93 95 ASP B O 1
ATOM 2988 N N . SER B 1 96 ? 18.938 6.145 -18.016 1 95.62 96 SER B N 1
ATOM 2989 C CA . SER B 1 96 ? 19.062 7.352 -17.203 1 95.62 96 SER B CA 1
ATOM 2990 C C . SER B 1 96 ? 18.062 7.352 -16.047 1 95.62 96 SER B C 1
ATOM 2992 O O . SER B 1 96 ? 17.094 6.582 -16.062 1 95.62 96 SER B O 1
ATOM 2994 N N . PHE B 1 97 ? 18.281 8.211 -15.109 1 96.5 97 PHE B N 1
ATOM 2995 C CA . PHE B 1 97 ? 17.328 8.32 -14.008 1 96.5 97 PHE B CA 1
ATOM 2996 C C . PHE B 1 97 ? 15.938 8.68 -14.531 1 96.5 97 PHE B C 1
ATOM 2998 O O . PHE B 1 97 ? 14.938 8.141 -14.062 1 96.5 97 PHE B O 1
ATOM 3005 N N . ALA B 1 98 ? 15.945 9.617 -15.43 1 97.12 98 ALA B N 1
ATOM 3006 C CA . ALA B 1 98 ? 14.672 10.055 -15.992 1 97.12 98 ALA B CA 1
ATOM 3007 C C . ALA B 1 98 ? 13.922 8.891 -16.625 1 97.12 98 ALA B C 1
ATOM 3009 O O . ALA B 1 98 ? 12.703 8.773 -16.469 1 97.12 98 ALA B O 1
ATOM 3010 N N . GLU B 1 99 ? 14.609 8.023 -17.297 1 96.31 99 GLU B N 1
ATOM 3011 C CA . GLU B 1 99 ? 14 6.852 -17.922 1 96.31 99 GLU B CA 1
ATOM 3012 C C . GLU B 1 99 ? 13.5 5.871 -16.859 1 96.31 99 GLU B C 1
ATOM 3014 O O . GLU B 1 99 ? 12.398 5.336 -16.984 1 96.31 99 GLU B O 1
ATOM 3019 N N . VAL B 1 100 ? 14.297 5.641 -15.828 1 96.31 100 VAL B N 1
ATOM 3020 C CA . VAL B 1 100 ? 13.914 4.746 -14.742 1 96.31 100 VAL B CA 1
ATOM 3021 C C . VAL B 1 100 ? 12.648 5.254 -14.07 1 96.31 100 VAL B C 1
ATOM 3023 O O . VAL B 1 100 ? 11.68 4.504 -13.898 1 96.31 100 VAL B O 1
ATOM 3026 N N . ALA B 1 101 ? 12.641 6.555 -13.742 1 97.69 101 ALA B N 1
ATOM 3027 C CA . ALA B 1 101 ? 11.5 7.148 -13.055 1 97.69 101 ALA B CA 1
ATOM 3028 C C . ALA B 1 101 ? 10.234 7.027 -13.891 1 97.69 101 ALA B C 1
ATOM 3030 O O . ALA B 1 101 ? 9.164 6.703 -13.367 1 97.69 101 ALA B O 1
ATOM 3031 N N . LYS B 1 102 ? 10.336 7.258 -15.148 1 97.44 102 LYS B N 1
ATOM 3032 C CA . LYS B 1 102 ? 9.188 7.184 -16.062 1 97.44 102 LYS B CA 1
ATOM 3033 C C . LYS B 1 102 ? 8.68 5.754 -16.188 1 97.44 102 LYS B C 1
ATOM 3035 O O . LYS B 1 102 ? 7.473 5.52 -16.203 1 97.44 102 LYS B O 1
ATOM 3040 N N . LYS B 1 103 ? 9.562 4.805 -16.312 1 96.31 103 LYS B N 1
ATOM 3041 C CA . LYS B 1 103 ? 9.172 3.4 -16.422 1 96.31 103 LYS B CA 1
ATOM 3042 C C . LYS B 1 103 ? 8.484 2.912 -15.148 1 96.31 103 LYS B C 1
ATOM 3044 O O . LYS B 1 103 ? 7.504 2.172 -15.219 1 96.31 103 LYS B O 1
ATOM 3049 N N . VAL B 1 104 ? 9.016 3.318 -13.984 1 97.19 104 VAL B N 1
ATOM 3050 C CA . VAL B 1 104 ? 8.391 2.961 -12.711 1 97.19 104 VAL B CA 1
ATOM 3051 C C . VAL B 1 104 ? 6.988 3.564 -12.641 1 97.19 104 VAL B C 1
ATOM 3053 O O . VAL B 1 104 ? 6.035 2.891 -12.25 1 97.19 104 VAL B O 1
ATOM 3056 N N . LEU B 1 105 ? 6.883 4.855 -13.055 1 98.25 105 LEU B N 1
ATOM 3057 C CA . LEU B 1 105 ? 5.578 5.508 -13.094 1 98.25 105 LEU B CA 1
ATOM 3058 C C . LEU B 1 105 ? 4.602 4.727 -13.969 1 98.25 105 LEU B C 1
ATOM 3060 O O . LEU B 1 105 ? 3.494 4.402 -13.531 1 98.25 105 LEU B O 1
ATOM 3064 N N . ASN B 1 106 ? 5.004 4.426 -15.133 1 97.5 106 ASN B N 1
ATOM 3065 C CA . ASN B 1 106 ? 4.137 3.764 -16.109 1 97.5 106 ASN B CA 1
ATOM 3066 C C . ASN B 1 106 ? 3.729 2.371 -15.633 1 97.5 106 ASN B C 1
ATOM 3068 O O . ASN B 1 106 ? 2.598 1.938 -15.859 1 97.5 106 ASN B O 1
ATOM 3072 N N . THR B 1 107 ? 4.648 1.653 -15.039 1 96.69 107 THR B N 1
ATOM 3073 C CA . THR B 1 107 ? 4.344 0.33 -14.5 1 96.69 107 THR B CA 1
ATOM 3074 C C . THR B 1 107 ? 3.207 0.404 -13.492 1 96.69 107 THR B C 1
ATOM 3076 O O . THR B 1 107 ? 2.281 -0.409 -13.523 1 96.69 107 THR B O 1
ATOM 3079 N N . ASN B 1 108 ? 3.27 1.377 -12.617 1 98 108 ASN B N 1
ATOM 3080 C CA . ASN B 1 108 ? 2.254 1.508 -11.578 1 98 108 ASN B CA 1
ATOM 3081 C C . ASN B 1 108 ? 0.933 2.018 -12.148 1 98 108 ASN B C 1
ATOM 3083 O O . ASN B 1 108 ? -0.139 1.566 -11.742 1 98 108 ASN B O 1
ATOM 3087 N N . ILE B 1 109 ? 1.001 2.951 -13.125 1 98.5 109 ILE B N 1
ATOM 3088 C CA . ILE B 1 109 ? -0.214 3.432 -13.773 1 98.5 109 ILE B CA 1
ATOM 3089 C C . ILE B 1 109 ? -0.879 2.289 -14.531 1 98.5 109 ILE B C 1
ATOM 3091 O O . ILE B 1 109 ? -2.102 2.127 -14.484 1 98.5 109 ILE B O 1
ATOM 3095 N N . ASN B 1 110 ? -0.111 1.477 -15.203 1 97.62 110 ASN B N 1
ATOM 3096 C CA . ASN B 1 110 ? -0.642 0.336 -15.945 1 97.62 110 ASN B CA 1
ATOM 3097 C C . ASN B 1 110 ? -1.32 -0.667 -15.016 1 97.62 110 ASN B C 1
ATOM 3099 O O . ASN B 1 110 ? -2.328 -1.273 -15.383 1 97.62 110 ASN B O 1
ATOM 3103 N N . ALA B 1 111 ? -0.732 -0.88 -13.867 1 97.81 111 ALA B N 1
ATOM 3104 C CA . ALA B 1 111 ? -1.341 -1.771 -12.883 1 97.81 111 ALA B CA 1
ATOM 3105 C C . ALA B 1 111 ? -2.744 -1.301 -12.516 1 97.81 111 ALA B C 1
ATOM 3107 O O . ALA B 1 111 ? -3.674 -2.105 -12.43 1 97.81 111 ALA B O 1
ATOM 3108 N N . LEU B 1 112 ? -2.898 0.016 -12.312 1 98.69 112 LEU B N 1
ATOM 3109 C CA . LEU B 1 112 ? -4.195 0.599 -11.984 1 98.69 112 LEU B CA 1
ATOM 3110 C C . LEU B 1 112 ? -5.176 0.432 -13.141 1 98.69 112 LEU B C 1
ATOM 3112 O O . LEU B 1 112 ? -6.305 -0.021 -12.945 1 98.69 112 LEU B O 1
ATOM 3116 N N . THR B 1 113 ? -4.742 0.753 -14.352 1 98.69 113 THR B N 1
ATOM 3117 C CA . THR B 1 113 ? -5.629 0.755 -15.508 1 98.69 113 THR B CA 1
ATOM 3118 C C . THR B 1 113 ? -6.031 -0.668 -15.883 1 98.69 113 THR B C 1
ATOM 3120 O O . THR B 1 113 ? -7.176 -0.912 -16.281 1 98.69 113 THR B O 1
ATOM 3123 N N . GLU B 1 114 ? -5.117 -1.579 -15.766 1 98.25 114 GLU B N 1
ATOM 3124 C CA . GLU B 1 114 ? -5.441 -2.98 -16.016 1 98.25 114 GLU B CA 1
ATOM 3125 C C . GLU B 1 114 ? -6.469 -3.498 -15.016 1 98.25 114 GLU B C 1
ATOM 3127 O O . GLU B 1 114 ? -7.422 -4.18 -15.391 1 98.25 114 GLU B O 1
ATOM 3132 N N . THR B 1 115 ? -6.254 -3.211 -13.773 1 98.69 115 THR B N 1
ATOM 3133 C CA . THR B 1 115 ? -7.195 -3.637 -12.75 1 98.69 115 THR B CA 1
ATOM 3134 C C . THR B 1 115 ? -8.586 -3.057 -13.008 1 98.69 115 THR B C 1
ATOM 3136 O O . THR B 1 115 ? -9.586 -3.764 -12.906 1 98.69 115 THR B O 1
ATOM 3139 N N . TYR B 1 116 ? -8.625 -1.788 -13.367 1 98.69 116 TYR B N 1
ATOM 3140 C CA . TYR B 1 116 ? -9.875 -1.111 -13.695 1 98.69 116 TYR B CA 1
ATOM 3141 C C . TYR B 1 116 ? -10.617 -1.852 -14.797 1 98.69 116 TYR B C 1
ATOM 3143 O O . TYR B 1 116 ? -11.844 -2.008 -14.727 1 98.69 116 TYR B O 1
ATOM 3151 N N . SER B 1 117 ? -9.898 -2.309 -15.766 1 98.38 117 SER B N 1
ATOM 3152 C CA . SER B 1 117 ? -10.508 -2.967 -16.922 1 98.38 117 SER B CA 1
ATOM 3153 C C . SER B 1 117 ? -11.07 -4.332 -16.547 1 98.38 117 SER B C 1
ATOM 3155 O O . SER B 1 117 ? -11.891 -4.891 -17.266 1 98.38 117 SER B O 1
ATOM 3157 N N . LEU B 1 118 ? -10.664 -4.883 -15.406 1 97.94 118 LEU B N 1
ATOM 3158 C CA . LEU B 1 118 ? -11.062 -6.223 -14.984 1 97.94 118 LEU B CA 1
ATOM 3159 C C . LEU B 1 118 ? -12.305 -6.164 -14.094 1 97.94 118 LEU B C 1
ATOM 3161 O O . LEU B 1 118 ? -12.93 -7.191 -13.828 1 97.94 118 LEU B O 1
ATOM 3165 N N . ILE B 1 119 ? -12.664 -5 -13.664 1 97.44 119 ILE B N 1
ATOM 3166 C CA . ILE B 1 119 ? -13.719 -4.824 -12.672 1 97.44 119 ILE B CA 1
ATOM 3167 C C . ILE B 1 119 ? -15.086 -5.043 -13.328 1 97.44 119 ILE B C 1
ATOM 3169 O O . ILE B 1 119 ? -15.367 -4.477 -14.391 1 97.44 119 ILE B O 1
ATOM 3173 N N . LYS B 1 120 ? -15.859 -5.859 -12.727 1 97.31 120 LYS B N 1
ATOM 3174 C CA . LYS B 1 120 ? -17.266 -6.031 -13.086 1 97.31 120 LYS B CA 1
ATOM 3175 C C . LYS B 1 120 ? -18.188 -5.496 -11.992 1 97.31 120 LYS B C 1
ATOM 3177 O O . LYS B 1 120 ? -18.047 -5.875 -10.828 1 97.31 120 LYS B O 1
ATOM 3182 N N . GLU B 1 121 ? -19.141 -4.672 -12.43 1 98.12 121 GLU B N 1
ATOM 3183 C CA . GLU B 1 121 ? -20.062 -4.062 -11.477 1 98.12 121 GLU B CA 1
ATOM 3184 C C . GLU B 1 121 ? -20.797 -5.121 -10.656 1 98.12 121 GLU B C 1
ATOM 3186 O O . GLU B 1 121 ? -20.984 -4.961 -9.445 1 98.12 121 GLU B O 1
ATOM 3191 N N . GLU B 1 122 ? -21.188 -6.172 -11.297 1 98.38 122 GLU B N 1
ATOM 3192 C CA . GLU B 1 122 ? -21.938 -7.234 -10.633 1 98.38 122 GLU B CA 1
ATOM 3193 C C . GLU B 1 122 ? -21.109 -7.883 -9.531 1 98.38 122 GLU B C 1
ATOM 3195 O O . GLU B 1 122 ? -21.641 -8.25 -8.477 1 98.38 122 GLU B O 1
ATOM 3200 N N . ASP B 1 123 ? -19.844 -8.07 -9.797 1 98.5 123 ASP B N 1
ATOM 3201 C CA . ASP B 1 123 ? -18.953 -8.664 -8.797 1 98.5 123 ASP B CA 1
ATOM 3202 C C . ASP B 1 123 ? -18.766 -7.73 -7.605 1 98.5 123 ASP B C 1
ATOM 3204 O O . ASP B 1 123 ? -18.75 -8.18 -6.457 1 98.5 123 ASP B O 1
ATOM 3208 N N . VAL B 1 124 ? -18.641 -6.438 -7.898 1 98.62 124 VAL B N 1
ATOM 3209 C CA . VAL B 1 124 ? -18.5 -5.453 -6.828 1 98.62 124 VAL B CA 1
ATOM 3210 C C . VAL B 1 124 ? -19.781 -5.414 -5.996 1 98.62 124 VAL B C 1
ATOM 3212 O O . VAL B 1 124 ? -19.734 -5.363 -4.766 1 98.62 124 VAL B O 1
ATOM 3215 N N . ASP B 1 125 ? -20.953 -5.488 -6.645 1 98.5 125 ASP B N 1
ATOM 3216 C CA . ASP B 1 125 ? -22.234 -5.523 -5.949 1 98.5 125 ASP B CA 1
ATOM 3217 C C . ASP B 1 125 ? -22.297 -6.719 -5 1 98.5 125 ASP B C 1
ATOM 3219 O O . ASP B 1 125 ? -22.719 -6.574 -3.846 1 98.5 125 ASP B O 1
ATOM 3223 N N . LYS B 1 126 ? -21.906 -7.824 -5.496 1 98.75 126 LYS B N 1
ATOM 3224 C CA . LYS B 1 126 ? -21.906 -9.039 -4.684 1 98.75 126 LYS B CA 1
ATOM 3225 C C . LYS B 1 126 ? -20.969 -8.898 -3.486 1 98.75 126 LYS B C 1
ATOM 3227 O O . LYS B 1 126 ? -21.328 -9.273 -2.367 1 98.75 126 LYS B O 1
ATOM 3232 N N . ALA B 1 127 ? -19.828 -8.375 -3.723 1 98.88 127 ALA B N 1
ATOM 3233 C CA . ALA B 1 127 ? -18.859 -8.18 -2.65 1 98.88 127 ALA B CA 1
ATOM 3234 C C . ALA B 1 127 ? -19.406 -7.254 -1.572 1 98.88 127 ALA B C 1
ATOM 3236 O O . ALA B 1 127 ? -19.328 -7.559 -0.38 1 98.88 127 ALA B O 1
ATOM 3237 N N . ILE B 1 128 ? -19.984 -6.152 -1.996 1 98.69 128 ILE B N 1
ATOM 3238 C CA . ILE B 1 128 ? -20.516 -5.16 -1.065 1 98.69 128 ILE B CA 1
ATOM 3239 C C . ILE B 1 128 ? -21.625 -5.789 -0.221 1 98.69 128 ILE B C 1
ATOM 3241 O O . ILE B 1 128 ? -21.688 -5.578 0.992 1 98.69 128 ILE B O 1
ATOM 3245 N N . ASN B 1 129 ? -22.453 -6.531 -0.843 1 98.56 129 ASN B N 1
ATOM 3246 C CA . ASN B 1 129 ? -23.531 -7.199 -0.118 1 98.56 129 ASN B CA 1
ATOM 3247 C C . ASN B 1 129 ? -22.984 -8.203 0.892 1 98.56 129 ASN B C 1
ATOM 3249 O O . ASN B 1 129 ? -23.469 -8.273 2.025 1 98.56 129 ASN B O 1
ATOM 3253 N N . MET B 1 130 ? -22.016 -8.984 0.471 1 98.75 130 MET B N 1
ATOM 3254 C CA . MET B 1 130 ? -21.375 -9.938 1.377 1 98.75 130 MET B CA 1
ATOM 3255 C C . MET B 1 130 ? -20.797 -9.234 2.596 1 98.75 130 MET B C 1
ATOM 3257 O O . MET B 1 130 ? -20.984 -9.68 3.729 1 98.75 130 MET B O 1
ATOM 3261 N N . LEU B 1 131 ? -20.125 -8.148 2.369 1 98.88 131 LEU B N 1
ATOM 3262 C CA . LEU B 1 131 ? -19.484 -7.402 3.443 1 98.88 131 LEU B CA 1
ATOM 3263 C C . LEU B 1 131 ? -20.516 -6.777 4.367 1 98.88 131 LEU B C 1
ATOM 3265 O O . LEU B 1 131 ? -20.375 -6.836 5.594 1 98.88 131 LEU B O 1
ATOM 3269 N N . HIS B 1 132 ? -21.516 -6.195 3.768 1 98.69 132 HIS B N 1
ATOM 3270 C CA . HIS B 1 132 ? -22.531 -5.484 4.551 1 98.69 132 HIS B CA 1
ATOM 3271 C C . HIS B 1 132 ? -23.312 -6.445 5.445 1 98.69 132 HIS B C 1
ATOM 3273 O O . HIS B 1 132 ? -23.609 -6.125 6.598 1 98.69 132 HIS B O 1
ATOM 3279 N N . GLU B 1 133 ? -23.609 -7.598 4.969 1 98.38 133 GLU B N 1
ATOM 3280 C CA . GLU B 1 133 ? -24.469 -8.547 5.664 1 98.38 133 GLU B CA 1
ATOM 3281 C C . GLU B 1 133 ? -23.688 -9.367 6.684 1 98.38 133 GLU B C 1
ATOM 3283 O O . GLU B 1 133 ? -24.266 -10.031 7.539 1 98.38 133 GLU B O 1
ATOM 3288 N N . ALA B 1 134 ? -22.422 -9.297 6.648 1 98.75 134 ALA B N 1
ATOM 3289 C CA . ALA B 1 134 ? -21.578 -10.133 7.496 1 98.75 134 ALA B CA 1
ATOM 3290 C C . ALA B 1 134 ? -21.656 -9.688 8.953 1 98.75 134 ALA B C 1
ATOM 3292 O O . ALA B 1 134 ? -21.703 -8.492 9.242 1 98.75 134 ALA B O 1
ATOM 3293 N N . ARG B 1 135 ? -21.609 -10.633 9.859 1 98.62 135 ARG 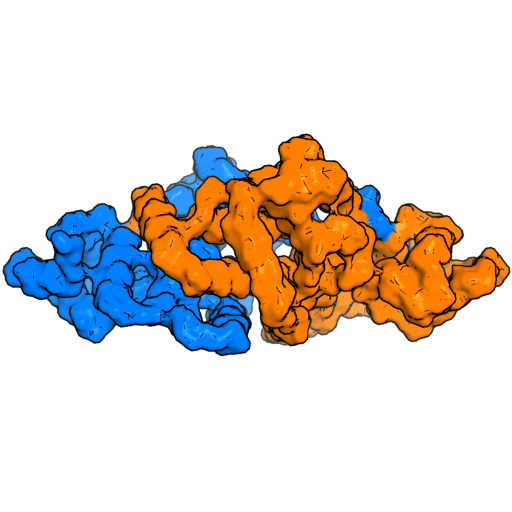B N 1
ATOM 3294 C CA . ARG B 1 135 ? -21.391 -10.344 11.273 1 98.62 135 ARG B CA 1
ATOM 3295 C C . ARG B 1 135 ? -19.969 -9.82 11.516 1 98.62 135 ARG B C 1
ATOM 3297 O O . ARG B 1 135 ? -19.781 -8.828 12.219 1 98.62 135 ARG B O 1
ATOM 3304 N N . MET B 1 136 ? -19.031 -10.531 10.922 1 98.75 136 MET B N 1
ATOM 3305 C CA . MET B 1 136 ? -17.609 -10.156 10.977 1 98.75 136 MET B CA 1
ATOM 3306 C C . MET B 1 136 ? -16.969 -10.289 9.602 1 98.75 136 MET B C 1
ATOM 3308 O O . MET B 1 136 ? -17.281 -11.211 8.852 1 98.75 136 MET B O 1
ATOM 3312 N N . ILE B 1 137 ? -16.125 -9.336 9.297 1 98.94 137 ILE B N 1
ATOM 3313 C CA . ILE B 1 137 ? -15.312 -9.375 8.086 1 98.94 137 ILE B CA 1
ATOM 3314 C C . ILE B 1 137 ? -13.852 -9.602 8.461 1 98.94 137 ILE B C 1
ATOM 3316 O O . ILE B 1 137 ? -13.258 -8.797 9.188 1 98.94 137 ILE B O 1
ATOM 3320 N N . TYR B 1 138 ? -13.25 -10.688 7.992 1 98.94 138 TYR B N 1
ATOM 3321 C CA . TYR B 1 138 ? -11.859 -11.016 8.273 1 98.94 138 TYR B CA 1
ATOM 3322 C C . TYR B 1 138 ? -11 -10.867 7.027 1 98.94 138 TYR B C 1
ATOM 3324 O O . TYR B 1 138 ? -11.32 -11.422 5.973 1 98.94 138 TYR B O 1
ATOM 3332 N N . PHE B 1 139 ? -9.938 -10.102 7.164 1 98.94 139 PHE B N 1
ATOM 3333 C CA . PHE B 1 139 ? -8.984 -9.938 6.074 1 98.94 139 PHE B CA 1
ATOM 3334 C C . PHE B 1 139 ? -7.746 -10.797 6.305 1 98.94 139 PHE B C 1
ATOM 3336 O O . PHE B 1 139 ? -7.137 -10.742 7.379 1 98.94 139 PHE B O 1
ATOM 3343 N N . PHE B 1 140 ? -7.359 -11.586 5.285 1 98.94 140 PHE B N 1
ATOM 3344 C CA . PHE B 1 140 ? -6.266 -12.539 5.422 1 98.94 140 PHE B CA 1
ATOM 3345 C C . PHE B 1 140 ? -5.219 -12.32 4.336 1 98.94 140 PHE B C 1
ATOM 3347 O O . PHE B 1 140 ? -5.543 -11.875 3.232 1 98.94 140 PHE B O 1
ATOM 3354 N N . GLY B 1 141 ? -4.043 -12.641 4.582 1 98.5 141 GLY B N 1
ATOM 3355 C CA . GLY B 1 141 ? -2.881 -12.617 3.707 1 98.5 141 GLY B CA 1
ATOM 3356 C C . GLY B 1 141 ? -1.586 -12.938 4.43 1 98.5 141 GLY B C 1
ATOM 3357 O O . GLY B 1 141 ? -1.571 -13.094 5.652 1 98.5 141 GLY B O 1
ATOM 3358 N N . VAL B 1 142 ? -0.542 -13.117 3.715 1 97.81 142 VAL B N 1
ATOM 3359 C CA . VAL B 1 142 ? 0.794 -13.281 4.277 1 97.81 142 VAL B CA 1
ATOM 3360 C C . VAL B 1 142 ? 1.801 -12.469 3.461 1 97.81 142 VAL B C 1
ATOM 3362 O O . VAL B 1 142 ? 1.53 -12.109 2.312 1 97.81 142 VAL B O 1
ATOM 3365 N N . GLY B 1 143 ? 2.957 -12.109 4.102 1 95.5 143 GLY B N 1
ATOM 3366 C CA . GLY B 1 143 ? 3.969 -11.344 3.391 1 95.5 143 GLY B CA 1
ATOM 3367 C C . GLY B 1 143 ? 3.459 -10.016 2.877 1 95.5 143 GLY B C 1
ATOM 3368 O O . GLY B 1 143 ? 2.881 -9.234 3.635 1 95.5 143 GLY B O 1
ATOM 3369 N N . ALA B 1 144 ? 3.693 -9.758 1.603 1 95.62 144 ALA B N 1
ATOM 3370 C CA . ALA B 1 144 ? 3.26 -8.492 1.013 1 95.62 144 ALA B CA 1
ATOM 3371 C C . ALA B 1 144 ? 1.737 -8.383 1.003 1 95.62 144 ALA B C 1
ATOM 3373 O O . ALA B 1 144 ? 1.185 -7.297 1.187 1 95.62 144 ALA B O 1
ATOM 3374 N N . SER B 1 145 ? 1.062 -9.492 0.835 1 97.88 145 SER B N 1
ATOM 3375 C CA . SER B 1 145 ? -0.396 -9.492 0.807 1 97.88 145 SER B CA 1
ATOM 3376 C C . SER B 1 145 ? -0.976 -9.188 2.184 1 97.88 145 SER B C 1
ATOM 3378 O O . SER B 1 145 ? -2.113 -8.727 2.297 1 97.88 145 SER B O 1
ATOM 3380 N N . MET B 1 146 ? -0.213 -9.5 3.232 1 98.38 146 MET B N 1
ATOM 3381 C CA . MET B 1 146 ? -0.668 -9.141 4.57 1 98.38 146 MET B CA 1
ATOM 3382 C C . MET B 1 146 ? -0.768 -7.629 4.723 1 98.38 146 MET B C 1
ATOM 3384 O O . MET B 1 146 ? -1.657 -7.129 5.414 1 98.38 146 MET B O 1
ATOM 3388 N N . LEU B 1 147 ? 0.171 -6.898 4.113 1 98.31 147 LEU B N 1
ATOM 3389 C CA . LEU B 1 147 ? 0.121 -5.441 4.172 1 98.31 147 LEU B CA 1
ATOM 3390 C C . LEU B 1 147 ? -1.159 -4.918 3.531 1 98.31 147 LEU B C 1
ATOM 3392 O O . LEU B 1 147 ? -1.779 -3.984 4.047 1 98.31 147 LEU B O 1
ATOM 3396 N N . THR B 1 148 ? -1.588 -5.527 2.436 1 98.44 148 THR B N 1
ATOM 3397 C CA . THR B 1 148 ? -2.84 -5.148 1.787 1 98.44 148 THR B CA 1
ATOM 3398 C C . THR B 1 148 ? -4.035 -5.504 2.668 1 98.44 148 THR B C 1
ATOM 3400 O O . THR B 1 148 ? -4.988 -4.73 2.766 1 98.44 148 THR B O 1
ATOM 3403 N N . ALA B 1 149 ? -3.949 -6.676 3.264 1 98.81 149 ALA B N 1
ATOM 3404 C CA . ALA B 1 149 ? -5.008 -7.078 4.184 1 98.81 149 ALA B CA 1
ATOM 3405 C C . ALA B 1 149 ? -5.145 -6.086 5.336 1 98.81 149 ALA B C 1
ATOM 3407 O O . ALA B 1 149 ? -6.254 -5.695 5.699 1 98.81 149 ALA B O 1
ATOM 3408 N N . MET B 1 150 ? -4.051 -5.672 5.859 1 98.62 150 MET B N 1
ATOM 3409 C CA . MET B 1 150 ? -4.051 -4.707 6.957 1 98.62 150 MET B CA 1
ATOM 3410 C C . MET B 1 150 ? -4.594 -3.359 6.492 1 98.62 150 MET B C 1
ATOM 3412 O O . MET B 1 150 ? -5.297 -2.678 7.242 1 98.62 150 MET B O 1
ATOM 3416 N N . LYS B 1 151 ? -4.273 -2.992 5.309 1 98.56 151 LYS B N 1
ATOM 3417 C CA . LYS B 1 151 ? -4.824 -1.754 4.766 1 98.56 151 LYS B CA 1
ATOM 3418 C C . LYS B 1 151 ? -6.348 -1.831 4.656 1 98.56 151 LYS B C 1
ATOM 3420 O O . LYS B 1 151 ? -7.047 -0.871 4.984 1 98.56 151 LYS B O 1
ATOM 3425 N N . ALA B 1 152 ? -6.805 -2.963 4.16 1 98.69 152 ALA B N 1
ATOM 3426 C CA . ALA B 1 152 ? -8.25 -3.141 4.066 1 98.69 152 ALA B CA 1
ATOM 3427 C C . ALA B 1 152 ? -8.914 -3.014 5.438 1 98.69 152 ALA B C 1
ATOM 3429 O O . ALA B 1 152 ? -9.906 -2.303 5.59 1 98.69 152 ALA B O 1
ATOM 3430 N N . MET B 1 153 ? -8.328 -3.672 6.391 1 98.56 153 MET B N 1
ATOM 3431 C CA . MET B 1 153 ? -8.852 -3.596 7.75 1 98.56 153 MET B CA 1
ATOM 3432 C C . MET B 1 153 ? -8.852 -2.158 8.258 1 98.56 153 MET B C 1
ATOM 3434 O O . MET B 1 153 ? -9.867 -1.668 8.758 1 98.56 153 MET B O 1
ATOM 3438 N N . ASN B 1 154 ? -7.73 -1.508 8.078 1 97.44 154 ASN B N 1
ATOM 3439 C CA . ASN B 1 154 ? -7.582 -0.129 8.531 1 97.44 154 ASN B CA 1
ATOM 3440 C C . ASN B 1 154 ? -8.617 0.789 7.891 1 97.44 154 ASN B C 1
ATOM 3442 O O . ASN B 1 154 ? -9.211 1.631 8.562 1 97.44 154 ASN B O 1
ATOM 3446 N N . LYS B 1 155 ? -8.82 0.65 6.633 1 97 155 LYS B N 1
ATOM 3447 C CA . LYS B 1 155 ? -9.75 1.5 5.898 1 97 155 LYS B CA 1
ATOM 3448 C C . LYS B 1 155 ? -11.188 1.243 6.336 1 97 155 LYS B C 1
ATOM 3450 O O . LYS B 1 155 ? -11.922 2.18 6.656 1 97 155 LYS B O 1
ATOM 3455 N N . PHE B 1 156 ? -11.57 -0.003 6.383 1 98.5 156 PHE B N 1
ATOM 3456 C CA . PHE B 1 156 ? -12.961 -0.322 6.703 1 98.5 156 PHE B CA 1
ATOM 3457 C C . PHE B 1 156 ? -13.242 -0.071 8.18 1 98.5 156 PHE B C 1
ATOM 3459 O O . PHE B 1 156 ? -14.383 0.22 8.555 1 98.5 156 PHE B O 1
ATOM 3466 N N . LEU B 1 157 ? -12.234 -0.175 9.055 1 98.25 157 LEU B N 1
ATOM 3467 C CA . LEU B 1 157 ? -12.422 0.103 10.469 1 98.25 157 LEU B CA 1
ATOM 3468 C C . LEU B 1 157 ? -12.922 1.527 10.688 1 98.25 157 LEU B C 1
ATOM 3470 O O . LEU B 1 157 ? -13.602 1.812 11.672 1 98.25 157 LEU B O 1
ATOM 3474 N N . ARG B 1 158 ? -12.664 2.4 9.758 1 96.69 158 ARG B N 1
ATOM 3475 C CA . ARG B 1 158 ? -13.109 3.789 9.852 1 96.69 158 ARG B CA 1
ATOM 3476 C C . ARG B 1 158 ? -14.625 3.891 9.75 1 96.69 158 ARG B C 1
ATOM 3478 O O . ARG B 1 158 ? -15.219 4.863 10.211 1 96.69 158 ARG B O 1
ATOM 3485 N N . ILE B 1 159 ? -15.227 2.826 9.109 1 97.19 159 ILE B N 1
ATOM 3486 C CA . ILE B 1 159 ? -16.641 2.996 8.797 1 97.19 159 ILE B CA 1
ATOM 3487 C C . ILE B 1 159 ? -17.438 1.817 9.359 1 97.19 159 ILE B C 1
ATOM 3489 O O . ILE B 1 159 ? -18.672 1.87 9.43 1 97.19 159 ILE B O 1
ATOM 3493 N N . GLU B 1 160 ? -16.703 0.699 9.703 1 96.94 160 GLU B N 1
ATOM 3494 C CA . GLU B 1 160 ? -17.328 -0.49 10.273 1 96.94 160 GLU B CA 1
ATOM 3495 C C . GLU B 1 160 ? -16.531 -1.008 11.477 1 96.94 160 GLU B C 1
ATOM 3497 O O . GLU B 1 160 ? -15.312 -1.115 11.414 1 96.94 160 GLU B O 1
ATOM 3502 N N . ASN B 1 161 ? -17.234 -1.422 12.547 1 96.62 161 ASN B N 1
ATOM 3503 C CA . ASN B 1 161 ? -16.547 -1.955 13.719 1 96.62 161 ASN B CA 1
ATOM 3504 C C . ASN B 1 161 ? -16.5 -3.48 13.695 1 96.62 161 ASN B C 1
ATOM 3506 O O . ASN B 1 161 ? -16.219 -4.109 14.719 1 96.62 161 ASN B O 1
ATOM 3510 N N . LYS B 1 162 ? -16.828 -4.074 12.594 1 98.56 162 LYS B N 1
ATOM 3511 C CA . LYS B 1 162 ? -16.891 -5.531 12.516 1 98.56 162 LYS B CA 1
ATOM 3512 C C . LYS B 1 162 ? -15.781 -6.082 11.625 1 98.56 162 LYS B C 1
ATOM 3514 O O . LYS B 1 162 ? -15.969 -7.086 10.938 1 98.56 162 LYS B O 1
ATOM 3519 N N . VAL B 1 163 ? -14.672 -5.434 11.539 1 98.75 163 VAL B N 1
ATOM 3520 C CA . VAL B 1 163 ? -13.562 -5.855 10.688 1 98.75 163 VAL B CA 1
ATOM 3521 C C . VAL B 1 163 ? -12.391 -6.305 11.547 1 98.75 163 VAL B C 1
ATOM 3523 O O . VAL B 1 163 ? -12.141 -5.746 12.617 1 98.75 163 VAL B O 1
ATOM 3526 N N . PHE B 1 164 ? -11.633 -7.312 11.039 1 98.38 164 PHE B N 1
ATOM 3527 C CA . PHE B 1 164 ? -10.516 -7.863 11.805 1 98.38 164 PHE B CA 1
ATOM 3528 C C . PHE B 1 164 ? -9.422 -8.359 10.875 1 98.38 164 PHE B C 1
ATOM 3530 O O . PHE B 1 164 ? -9.695 -8.75 9.734 1 98.38 164 PHE B O 1
ATOM 3537 N N . CYS B 1 165 ? -8.195 -8.273 11.328 1 98.19 165 CYS B N 1
ATOM 3538 C CA . CYS B 1 165 ? -7.004 -8.781 10.648 1 98.19 165 CYS B CA 1
ATOM 3539 C C . CYS B 1 165 ? -5.957 -9.242 11.656 1 98.19 165 CYS B C 1
ATOM 3541 O O . CYS B 1 165 ? -5.754 -8.602 12.68 1 98.19 165 CYS B O 1
ATOM 3543 N N . ILE B 1 166 ? -5.387 -10.391 11.438 1 97.19 166 ILE B N 1
ATOM 3544 C CA . ILE B 1 166 ? -4.328 -10.914 12.297 1 97.19 166 ILE B CA 1
ATOM 3545 C C . ILE B 1 166 ? -3.143 -11.359 11.445 1 97.19 166 ILE B C 1
ATOM 3547 O O . ILE B 1 166 ? -3.318 -12.039 10.438 1 97.19 166 ILE B O 1
ATOM 3551 N N . GLN B 1 167 ? -1.971 -10.992 11.828 1 96.75 167 GLN B N 1
ATOM 3552 C CA . GLN B 1 167 ? -0.803 -11.125 10.969 1 96.75 167 GLN B CA 1
ATOM 3553 C C . GLN B 1 167 ? -0.259 -12.555 11 1 96.75 167 GLN B C 1
ATOM 3555 O O . GLN B 1 167 ? 0.2 -13.07 9.977 1 96.75 167 GLN B O 1
ATOM 3560 N N . ASP B 1 168 ? -0.358 -13.203 12.172 1 97.31 168 ASP B N 1
ATOM 3561 C CA . ASP B 1 168 ? 0.267 -14.516 12.352 1 97.31 168 ASP B CA 1
ATOM 3562 C C . ASP B 1 168 ? -0.493 -15.594 11.578 1 97.31 168 ASP B C 1
ATOM 3564 O O . ASP B 1 168 ? -1.683 -15.812 11.82 1 97.31 168 ASP B O 1
ATOM 3568 N N . SER B 1 169 ? 0.273 -16.297 10.695 1 97.12 169 SER B N 1
ATOM 3569 C CA . SER B 1 169 ? -0.395 -17.25 9.805 1 97.12 169 SER B CA 1
ATOM 3570 C C . SER B 1 169 ? -1.016 -18.391 10.586 1 97.12 169 SER B C 1
ATOM 3572 O O . SER B 1 169 ? -2.047 -18.938 10.188 1 97.12 169 SER B O 1
ATOM 3574 N N . HIS B 1 170 ? -0.357 -18.781 11.688 1 97.69 170 HIS B N 1
ATOM 3575 C CA . HIS B 1 170 ? -0.941 -19.812 12.531 1 97.69 170 HIS B CA 1
ATOM 3576 C C . HIS B 1 170 ? -2.248 -19.344 13.164 1 97.69 170 HIS B C 1
ATOM 3578 O O . HIS B 1 170 ? -3.229 -20.094 13.203 1 97.69 170 HIS B O 1
ATOM 3584 N N . MET B 1 171 ? -2.25 -18.172 13.625 1 98.44 171 MET B N 1
ATOM 3585 C CA . MET B 1 171 ? -3.455 -17.594 14.211 1 98.44 171 MET B CA 1
ATOM 3586 C C . MET B 1 171 ? -4.539 -17.422 13.156 1 98.44 171 MET B C 1
ATOM 3588 O O . MET B 1 171 ? -5.73 -17.547 13.453 1 98.44 171 MET B O 1
ATOM 3592 N N . GLN B 1 172 ? -4.109 -17.094 11.938 1 98.75 172 GLN B N 1
ATOM 3593 C CA . GLN B 1 172 ? -5.074 -16.969 10.852 1 98.75 172 GLN B CA 1
ATOM 3594 C C . GLN B 1 172 ? -5.824 -18.281 10.641 1 98.75 172 GLN B C 1
ATOM 3596 O O . GLN B 1 172 ? -7.039 -18.281 10.414 1 98.75 172 GLN B O 1
ATOM 3601 N N . SER B 1 173 ? -5.082 -19.344 10.711 1 98.69 173 SER B N 1
ATOM 3602 C CA . SER B 1 173 ? -5.711 -20.656 10.555 1 98.69 173 SER B CA 1
ATOM 3603 C C . SER B 1 173 ? -6.727 -20.922 11.656 1 98.69 173 SER B C 1
ATOM 3605 O O . SER B 1 173 ? -7.828 -21.406 11.398 1 98.69 173 SER B O 1
ATOM 3607 N N . MET B 1 174 ? -6.344 -20.625 12.93 1 98.5 174 MET B N 1
ATOM 3608 C CA . MET B 1 174 ? -7.25 -20.812 14.062 1 98.5 174 MET B CA 1
ATOM 3609 C C . MET B 1 174 ? -8.508 -19.969 13.891 1 98.5 174 MET B C 1
ATOM 3611 O O . MET B 1 174 ? -9.617 -20.438 14.133 1 98.5 174 MET B O 1
ATOM 3615 N N . MET B 1 175 ? -8.281 -18.766 13.438 1 98.44 175 MET B N 1
ATOM 3616 C CA . MET B 1 175 ? -9.398 -17.859 13.227 1 98.44 175 MET B CA 1
ATOM 3617 C C . MET B 1 175 ? -10.336 -18.375 12.141 1 98.44 175 MET B C 1
ATOM 3619 O O . MET B 1 175 ? -11.555 -18.422 12.328 1 98.44 175 MET B O 1
ATOM 3623 N N . ALA B 1 176 ? -9.812 -18.766 11.031 1 98.75 176 ALA B N 1
ATOM 3624 C CA . ALA B 1 176 ? -10.602 -19.281 9.914 1 98.75 176 ALA B CA 1
ATOM 3625 C C . ALA B 1 176 ? -11.414 -20.5 10.336 1 98.75 176 ALA B C 1
ATOM 3627 O O . ALA B 1 176 ? -12.586 -20.625 9.961 1 98.75 176 ALA B O 1
ATOM 3628 N N . ALA B 1 177 ? -10.828 -21.359 11.125 1 98.69 177 ALA B N 1
ATOM 3629 C CA . ALA B 1 177 ? -11.461 -22.609 11.531 1 98.69 177 ALA B CA 1
ATOM 3630 C C . ALA B 1 177 ? -12.688 -22.344 12.398 1 98.69 177 ALA B C 1
ATOM 3632 O O . ALA B 1 177 ? -13.57 -23.203 12.508 1 98.69 177 ALA B O 1
ATOM 3633 N N . THR B 1 178 ? -12.781 -21.219 13.008 1 98.5 178 THR B N 1
ATOM 3634 C CA . THR B 1 178 ? -13.859 -20.938 13.945 1 98.5 178 THR B CA 1
ATOM 3635 C C . THR B 1 178 ? -14.875 -19.984 13.328 1 98.5 178 THR B C 1
ATOM 3637 O O . THR B 1 178 ? -15.789 -19.516 14.016 1 98.5 178 THR B O 1
ATOM 3640 N N . MET B 1 179 ? -14.742 -19.641 12.07 1 98.62 179 MET B N 1
ATOM 3641 C CA . MET B 1 179 ? -15.719 -18.797 11.383 1 98.62 179 MET B CA 1
ATOM 3642 C C . MET B 1 179 ? -17.047 -19.516 11.195 1 98.62 179 MET B C 1
ATOM 3644 O O . MET B 1 179 ? -17.156 -20.703 11.531 1 98.62 179 MET B O 1
ATOM 3648 N N . THR B 1 180 ? -18.109 -18.781 10.836 1 98.62 180 THR B N 1
ATOM 3649 C CA . THR B 1 180 ? -19.422 -19.344 10.562 1 98.62 180 THR B CA 1
ATOM 3650 C C . THR B 1 180 ? -20 -18.781 9.258 1 98.62 180 THR B C 1
ATOM 3652 O O . THR B 1 180 ? -19.344 -17.969 8.602 1 98.62 180 THR B O 1
ATOM 3655 N N . SER B 1 181 ? -21.203 -19.156 8.945 1 98.5 181 SER B N 1
ATOM 3656 C CA . SER B 1 181 ? -21.875 -18.719 7.723 1 98.5 181 SER B CA 1
ATOM 3657 C C . SER B 1 181 ? -22.234 -17.234 7.793 1 98.5 181 SER B C 1
ATOM 3659 O O . SER B 1 181 ? -22.578 -16.625 6.781 1 98.5 181 SER B O 1
ATOM 3661 N N . ASP B 1 182 ? -22.047 -16.625 8.984 1 98.62 182 ASP B N 1
ATOM 3662 C CA . ASP B 1 182 ? -22.375 -15.219 9.164 1 98.62 182 ASP B CA 1
ATOM 3663 C C . ASP B 1 182 ? -21.141 -14.336 8.93 1 98.62 182 ASP B C 1
ATOM 3665 O O . ASP B 1 182 ? -21.234 -13.109 8.984 1 98.62 182 ASP B O 1
ATOM 3669 N N . ASP B 1 183 ? -20 -14.984 8.656 1 98.88 183 ASP B N 1
ATOM 3670 C CA . ASP B 1 183 ? -18.734 -14.266 8.516 1 98.88 183 ASP B CA 1
ATOM 3671 C C . ASP B 1 183 ? -18.266 -14.258 7.059 1 98.88 183 ASP B C 1
ATOM 3673 O O . ASP B 1 183 ? -18.719 -15.078 6.254 1 98.88 183 ASP B O 1
ATOM 3677 N N . VAL B 1 184 ? -17.469 -13.289 6.719 1 98.94 184 VAL B N 1
ATOM 3678 C CA . VAL B 1 184 ? -16.859 -13.211 5.398 1 98.94 184 VAL B CA 1
ATOM 3679 C C . VAL B 1 184 ? -15.336 -13.203 5.539 1 98.94 184 VAL B C 1
ATOM 3681 O O . VAL B 1 184 ? -14.789 -12.477 6.371 1 98.94 184 VAL B O 1
ATOM 3684 N N . ALA B 1 185 ? -14.664 -14.07 4.828 1 98.94 185 ALA B N 1
ATOM 3685 C CA . ALA B 1 185 ? -13.203 -14.086 4.699 1 98.94 185 ALA B CA 1
ATOM 3686 C C . ALA B 1 185 ? -12.766 -13.438 3.391 1 98.94 185 ALA B C 1
ATOM 3688 O O . ALA B 1 185 ? -13.156 -13.875 2.307 1 98.94 185 ALA B O 1
ATOM 3689 N N . VAL B 1 186 ? -12.023 -12.367 3.482 1 98.94 186 VAL B N 1
ATOM 3690 C CA . VAL B 1 186 ? -11.406 -11.742 2.32 1 98.94 186 VAL B CA 1
ATOM 3691 C C . VAL B 1 186 ? -9.922 -12.094 2.271 1 98.94 186 VAL B C 1
ATOM 3693 O O . VAL B 1 186 ? -9.156 -11.734 3.168 1 98.94 186 VAL B O 1
ATOM 3696 N N . LEU B 1 187 ? -9.5 -12.805 1.267 1 98.88 187 LEU B N 1
ATOM 3697 C CA . LEU B 1 187 ? -8.148 -13.352 1.178 1 98.88 187 LEU B CA 1
ATOM 3698 C C . LEU B 1 187 ? -7.367 -12.695 0.05 1 98.88 187 LEU B C 1
ATOM 3700 O O . LEU B 1 187 ? -7.812 -12.68 -1.1 1 98.88 187 LEU B O 1
ATOM 3704 N N . PHE B 1 188 ? -6.223 -12.164 0.414 1 98.75 188 PHE B N 1
ATOM 3705 C CA . PHE B 1 188 ? -5.34 -11.523 -0.554 1 98.75 188 PHE B CA 1
ATOM 3706 C C . PHE B 1 188 ? -4.164 -12.438 -0.896 1 98.75 188 PHE B C 1
ATOM 3708 O O . PHE B 1 188 ? -3.447 -12.891 -0.005 1 98.75 188 PHE B O 1
ATOM 3715 N N . SER B 1 189 ? -3.951 -12.734 -2.133 1 97.5 189 SER B N 1
ATOM 3716 C CA . SER B 1 189 ? -2.803 -13.453 -2.666 1 97.5 189 SER B CA 1
ATOM 3717 C C . SER B 1 189 ? -2.605 -13.164 -4.148 1 97.5 189 SER B C 1
ATOM 3719 O O . SER B 1 189 ? -3.439 -13.547 -4.977 1 97.5 189 SER B O 1
ATOM 3721 N N . TYR B 1 190 ? -1.52 -12.562 -4.488 1 96.5 190 TYR B N 1
ATOM 3722 C CA . TYR B 1 190 ? -1.312 -12.195 -5.887 1 96.5 190 TYR B CA 1
ATOM 3723 C C . TYR B 1 190 ? -1.336 -13.422 -6.785 1 96.5 190 TYR B C 1
ATOM 3725 O O . TYR B 1 190 ? -2.141 -13.5 -7.719 1 96.5 190 TYR B O 1
ATOM 3733 N N . SER B 1 191 ? -0.557 -14.375 -6.457 1 93.5 191 SER B N 1
ATOM 3734 C CA . SER B 1 191 ? -0.41 -15.555 -7.312 1 93.5 191 SER B CA 1
ATOM 3735 C C . SER B 1 191 ? -1.588 -16.5 -7.148 1 93.5 191 SER B C 1
ATOM 3737 O O . SER B 1 191 ? -1.812 -17.375 -7.996 1 93.5 191 SER B O 1
ATOM 3739 N N . GLY B 1 192 ? -2.234 -16.438 -6.023 1 95.62 192 GLY B N 1
ATOM 3740 C CA . GLY B 1 192 ? -3.238 -17.438 -5.688 1 95.62 192 GLY B CA 1
ATOM 3741 C C . GLY B 1 192 ? -2.646 -18.797 -5.367 1 95.62 192 GLY B C 1
ATOM 3742 O O . GLY B 1 192 ? -3.359 -19.797 -5.359 1 95.62 192 GLY B O 1
ATOM 3743 N N . ALA B 1 193 ? -1.353 -18.781 -5.082 1 93.75 193 ALA B N 1
ATOM 3744 C CA . ALA B 1 193 ? -0.675 -20.062 -4.891 1 93.75 193 ALA B CA 1
ATOM 3745 C C . ALA B 1 193 ? 0.047 -20.109 -3.547 1 93.75 193 ALA B C 1
ATOM 3747 O O . ALA B 1 193 ? 0.86 -21 -3.297 1 93.75 193 ALA B O 1
ATOM 3748 N N . THR B 1 194 ? -0.212 -19.172 -2.67 1 95.69 194 THR B N 1
ATOM 3749 C CA . THR B 1 194 ? 0.422 -19.109 -1.357 1 95.69 194 THR B CA 1
ATOM 3750 C C . THR B 1 194 ? -0.198 -20.141 -0.413 1 95.69 194 THR B C 1
ATOM 3752 O O . THR B 1 194 ? -1.381 -20.047 -0.079 1 95.69 194 THR B O 1
ATOM 3755 N N . LYS B 1 195 ? 0.601 -21.062 0.077 1 96.62 195 LYS B N 1
ATOM 3756 C CA . LYS B 1 195 ? 0.118 -22.234 0.809 1 96.62 195 LYS B CA 1
ATOM 3757 C C . LYS B 1 195 ? -0.668 -21.812 2.049 1 96.62 195 LYS B C 1
ATOM 3759 O O . LYS B 1 195 ? -1.761 -22.328 2.299 1 96.62 195 LYS B O 1
ATOM 3764 N N . ASP B 1 196 ? -0.139 -20.875 2.844 1 98.31 196 ASP B N 1
ATOM 3765 C CA . ASP B 1 196 ? -0.804 -20.438 4.066 1 98.31 196 ASP B CA 1
ATOM 3766 C C . ASP B 1 196 ? -2.176 -19.844 3.76 1 98.31 196 ASP B C 1
ATOM 3768 O O . ASP B 1 196 ? -3.148 -20.109 4.469 1 98.31 196 ASP B O 1
ATOM 3772 N N . THR B 1 197 ? -2.264 -19.094 2.732 1 98.56 197 THR B N 1
ATOM 3773 C CA . THR B 1 197 ? -3.518 -18.422 2.383 1 98.56 197 THR B CA 1
ATOM 3774 C C . THR B 1 197 ? -4.531 -19.438 1.854 1 98.56 197 THR B C 1
ATOM 3776 O O . THR B 1 197 ? -5.719 -19.359 2.164 1 98.56 197 THR B O 1
ATOM 3779 N N . ILE B 1 198 ? -4.035 -20.344 1.076 1 98 198 ILE B N 1
ATOM 3780 C CA . ILE B 1 198 ? -4.891 -21.422 0.568 1 98 198 ILE B CA 1
ATOM 3781 C C . ILE B 1 198 ? -5.469 -22.219 1.734 1 98 198 ILE B C 1
ATOM 3783 O O . ILE B 1 198 ? -6.668 -22.5 1.764 1 98 198 ILE B O 1
ATOM 3787 N N . HIS B 1 199 ? -4.625 -22.516 2.691 1 98.62 199 HIS B N 1
ATOM 3788 C CA . HIS B 1 199 ? -5.059 -23.266 3.865 1 98.62 199 HIS B CA 1
ATOM 3789 C C . HIS B 1 199 ? -6.145 -22.516 4.629 1 98.62 199 HIS B C 1
ATOM 3791 O O . HIS B 1 199 ? -7.145 -23.094 5.043 1 98.62 199 HIS B O 1
ATOM 3797 N N . VAL B 1 200 ? -5.988 -21.266 4.777 1 98.81 200 VAL B N 1
ATOM 3798 C CA . VAL B 1 200 ? -6.961 -20.422 5.461 1 98.81 200 VAL B CA 1
ATOM 3799 C C . VAL B 1 200 ? -8.281 -20.422 4.688 1 98.81 200 VAL B C 1
ATOM 3801 O O . VAL B 1 200 ? -9.352 -20.531 5.285 1 98.81 200 VAL B O 1
ATOM 3804 N N . ALA B 1 201 ? -8.172 -20.312 3.393 1 98.69 201 ALA B N 1
ATOM 3805 C CA . ALA B 1 201 ? -9.375 -20.328 2.561 1 98.69 201 ALA B CA 1
ATOM 3806 C C . ALA B 1 201 ? -10.125 -21.656 2.713 1 98.69 201 ALA B C 1
ATOM 3808 O O . ALA B 1 201 ? -11.352 -21.656 2.803 1 98.69 201 ALA B O 1
ATOM 3809 N N . GLN B 1 202 ? -9.391 -22.688 2.721 1 98.62 202 GLN B N 1
ATOM 3810 C CA . GLN B 1 202 ? -9.969 -24.016 2.895 1 98.62 202 GLN B CA 1
ATOM 3811 C C . GLN B 1 202 ? -10.711 -24.125 4.227 1 98.62 202 GLN B C 1
ATOM 3813 O O . GLN B 1 202 ? -11.836 -24.625 4.277 1 98.62 202 GLN B O 1
ATOM 3818 N N . LEU B 1 203 ? -10.078 -23.703 5.301 1 98.88 203 LEU B N 1
ATOM 3819 C CA . LEU B 1 203 ? -10.672 -23.75 6.633 1 98.88 203 LEU B CA 1
ATOM 3820 C C . LEU B 1 203 ? -11.914 -22.875 6.715 1 98.88 203 LEU B C 1
ATOM 3822 O O . LEU B 1 203 ? -12.93 -23.281 7.285 1 98.88 203 LEU B O 1
ATOM 3826 N N . ALA B 1 204 ? -11.859 -21.672 6.137 1 98.88 204 ALA B N 1
ATOM 3827 C CA . ALA B 1 204 ? -13 -20.75 6.145 1 98.88 204 ALA B CA 1
ATOM 3828 C C . ALA B 1 204 ? -14.195 -21.359 5.418 1 98.88 204 ALA B C 1
ATOM 3830 O O . ALA B 1 204 ? -15.328 -21.312 5.906 1 98.88 204 ALA B O 1
ATOM 3831 N N . LYS B 1 205 ? -13.914 -21.922 4.285 1 98.56 205 LYS B N 1
ATOM 3832 C CA . LYS B 1 205 ? -14.969 -22.562 3.506 1 98.56 205 LYS B CA 1
ATOM 3833 C C . LYS B 1 205 ? -15.578 -23.734 4.27 1 98.56 205 LYS B C 1
ATOM 3835 O O . LYS B 1 205 ? -16.797 -23.891 4.309 1 98.56 205 LYS B O 1
ATOM 3840 N N . LYS B 1 206 ? -14.719 -24.531 4.84 1 98.44 206 LYS B N 1
ATOM 3841 C CA . LYS B 1 206 ? -15.18 -25.672 5.633 1 98.44 206 LYS B CA 1
ATOM 3842 C C . LYS B 1 206 ? -16.062 -25.219 6.793 1 98.44 206 LYS B C 1
ATOM 3844 O O . LYS B 1 206 ? -17.016 -25.891 7.16 1 98.44 206 LYS B O 1
ATOM 3849 N N . ALA B 1 207 ? -15.742 -24.094 7.359 1 98.69 207 ALA B N 1
ATOM 3850 C CA . ALA B 1 207 ? -16.469 -23.547 8.492 1 98.69 207 ALA B CA 1
ATOM 3851 C C . ALA B 1 207 ? -17.797 -22.922 8.039 1 98.69 207 ALA B C 1
ATOM 3853 O O . ALA B 1 207 ? -18.625 -22.547 8.867 1 98.69 207 ALA B O 1
ATOM 3854 N N . GLY B 1 208 ? -17.984 -22.734 6.699 1 98.56 208 GLY B N 1
ATOM 3855 C CA . GLY B 1 208 ? -19.234 -22.234 6.152 1 98.56 208 GLY B CA 1
ATOM 3856 C C . GLY B 1 208 ? -19.203 -20.75 5.852 1 98.56 208 GLY B C 1
ATOM 3857 O O . GLY B 1 208 ? -20.203 -20.188 5.406 1 98.56 208 GLY B O 1
ATOM 3858 N N . ALA B 1 209 ? -18.094 -20.109 6.051 1 98.88 209 ALA B N 1
ATOM 3859 C CA . ALA B 1 209 ? -17.969 -18.672 5.805 1 98.88 209 ALA B CA 1
ATOM 3860 C C . ALA B 1 209 ? -18.016 -18.359 4.309 1 98.88 209 ALA B C 1
ATOM 3862 O O . ALA B 1 209 ? -17.672 -19.219 3.484 1 98.88 209 ALA B O 1
ATOM 3863 N N . LYS B 1 210 ? -18.5 -17.156 3.949 1 98.81 210 LYS B N 1
ATOM 3864 C CA . LYS B 1 210 ? -18.328 -16.672 2.584 1 98.81 210 LYS B CA 1
ATOM 3865 C C . LYS B 1 210 ? -16.891 -16.234 2.322 1 98.81 210 LYS B C 1
ATOM 3867 O O . LYS B 1 210 ? -16.25 -15.648 3.199 1 98.81 210 LYS B O 1
ATOM 3872 N N . THR B 1 211 ? -16.422 -16.531 1.164 1 98.81 211 THR B N 1
ATOM 3873 C CA . THR B 1 211 ? -15.023 -16.266 0.858 1 98.81 211 THR B CA 1
ATOM 3874 C C . THR B 1 211 ? -14.898 -15.383 -0.381 1 98.81 211 THR B C 1
ATOM 3876 O O . THR B 1 211 ? -15.5 -15.672 -1.418 1 98.81 211 THR B O 1
ATOM 3879 N N . ILE B 1 212 ? -14.195 -14.258 -0.251 1 98.88 212 ILE B N 1
ATOM 3880 C CA . ILE B 1 212 ? -13.805 -13.383 -1.354 1 98.88 212 ILE B CA 1
ATOM 3881 C C . ILE B 1 212 ? -12.289 -13.461 -1.552 1 98.88 212 ILE B C 1
ATOM 3883 O O . ILE B 1 212 ? -11.523 -13.211 -0.618 1 98.88 212 ILE B O 1
ATOM 3887 N N . CYS B 1 213 ? -11.852 -13.797 -2.691 1 98.44 213 CYS B N 1
ATOM 3888 C CA . CYS B 1 213 ? -10.43 -13.828 -3.002 1 98.44 213 CYS B CA 1
ATOM 3889 C C . CYS B 1 213 ? -10.047 -12.695 -3.941 1 98.44 213 CYS B C 1
ATOM 3891 O O . CYS B 1 213 ? -10.773 -12.398 -4.891 1 98.44 213 CYS B O 1
ATOM 3893 N N . ILE B 1 214 ? -9.016 -12.016 -3.613 1 98.56 214 ILE B N 1
ATOM 3894 C CA . ILE B 1 214 ? -8.383 -11.023 -4.48 1 98.56 214 ILE B CA 1
ATOM 3895 C C . ILE B 1 214 ? -7.043 -11.555 -4.98 1 98.56 214 ILE B C 1
ATOM 3897 O O . ILE B 1 214 ? -6.117 -11.75 -4.191 1 98.56 214 ILE B O 1
ATOM 3901 N N . THR B 1 215 ? -6.965 -11.82 -6.285 1 97.69 215 THR B N 1
ATOM 3902 C CA . THR B 1 215 ? -5.801 -12.477 -6.871 1 97.69 215 THR B CA 1
ATOM 3903 C C . THR B 1 215 ? -5.594 -12.023 -8.312 1 97.69 215 THR B C 1
ATOM 3905 O O . THR B 1 215 ? -6.406 -11.273 -8.859 1 97.69 215 THR B O 1
ATOM 3908 N N . ARG B 1 216 ? -4.426 -12.336 -8.812 1 96.88 216 ARG B N 1
ATOM 3909 C CA . ARG B 1 216 ? -4.102 -11.969 -10.18 1 96.88 216 ARG B CA 1
ATOM 3910 C C . ARG B 1 216 ? -4.711 -12.953 -11.172 1 96.88 216 ARG B C 1
ATOM 3912 O O . ARG B 1 216 ? -5.137 -12.562 -12.266 1 96.88 216 ARG B O 1
ATOM 3919 N N . PHE B 1 217 ? -4.785 -14.234 -10.805 1 94.38 217 PHE B N 1
ATOM 3920 C CA . PHE B 1 217 ? -5.141 -15.289 -11.75 1 94.38 217 PHE B CA 1
ATOM 3921 C C . PHE B 1 217 ? -6.5 -15.891 -11.406 1 94.38 217 PHE B C 1
ATOM 3923 O O . PHE B 1 217 ? -6.723 -16.328 -10.281 1 94.38 217 PHE B O 1
ATOM 3930 N N . ILE B 1 218 ? -7.324 -15.93 -12.414 1 92.62 218 ILE B N 1
ATOM 3931 C CA . ILE B 1 218 ? -8.68 -16.422 -12.219 1 92.62 218 ILE B CA 1
ATOM 3932 C C . ILE B 1 218 ? -8.648 -17.906 -11.844 1 92.62 218 ILE B C 1
ATOM 3934 O O . ILE B 1 218 ? -9.453 -18.359 -11.031 1 92.62 218 ILE B O 1
ATOM 3938 N N . LYS B 1 219 ? -7.805 -18.625 -12.492 1 91.56 219 LYS B N 1
ATOM 3939 C CA . LYS B 1 219 ? -7.605 -20.031 -12.156 1 91.56 219 LYS B CA 1
ATOM 3940 C C . LYS B 1 219 ? -6.328 -20.234 -11.344 1 91.56 219 LYS B C 1
ATOM 3942 O O . LYS B 1 219 ? -5.223 -20.156 -11.883 1 91.56 219 LYS B O 1
ATOM 3947 N N . SER B 1 220 ? -6.492 -20.453 -10.117 1 91.06 220 SER B N 1
ATOM 3948 C CA . SER B 1 220 ? -5.418 -20.703 -9.164 1 91.06 220 SER B CA 1
ATOM 3949 C C . SER B 1 220 ? -5.883 -21.625 -8.039 1 91.06 220 SER B C 1
ATOM 3951 O O . SER B 1 220 ? -7.086 -21.828 -7.855 1 91.06 220 SER B O 1
ATOM 3953 N N . PRO B 1 221 ? -4.961 -22.203 -7.352 1 91.75 221 PRO B N 1
ATOM 3954 C CA . PRO B 1 221 ? -5.379 -23.031 -6.211 1 91.75 221 PRO B CA 1
ATOM 3955 C C . PRO B 1 221 ? -6.262 -22.266 -5.227 1 91.75 221 PRO B C 1
ATOM 3957 O O . PRO B 1 221 ? -7.246 -22.812 -4.723 1 91.75 221 PRO B O 1
ATOM 3960 N N . LEU B 1 222 ? -6.043 -21.031 -5.004 1 96.19 222 LEU B N 1
ATOM 3961 C CA . LEU B 1 222 ? -6.797 -20.234 -4.047 1 96.19 222 LEU B CA 1
ATOM 3962 C C . LEU B 1 222 ? -8.219 -20 -4.531 1 96.19 222 LEU B C 1
ATOM 3964 O O . LEU B 1 222 ? -9.172 -20.125 -3.754 1 96.19 222 LEU B O 1
ATOM 3968 N N . SER B 1 223 ? -8.344 -19.672 -5.844 1 95.38 223 SER B N 1
ATOM 3969 C CA . SER B 1 223 ? -9.648 -19.281 -6.367 1 95.38 223 SER B CA 1
ATOM 3970 C C . SER B 1 223 ? -10.625 -20.453 -6.359 1 95.38 223 SER B C 1
ATOM 3972 O O . SER B 1 223 ? -11.836 -20.266 -6.441 1 95.38 223 SER B O 1
ATOM 3974 N N . SER B 1 224 ? -10.117 -21.672 -6.23 1 94.31 224 SER B N 1
ATOM 3975 C CA . SER B 1 224 ? -10.977 -22.844 -6.195 1 94.31 224 SER B CA 1
ATOM 3976 C C . SER B 1 224 ? -11.781 -22.906 -4.902 1 94.31 224 SER B C 1
ATOM 3978 O O . SER B 1 224 ? -12.789 -23.625 -4.82 1 94.31 224 SER B O 1
ATOM 3980 N N . TYR B 1 225 ? -11.43 -22.156 -3.906 1 96.88 225 TYR B N 1
ATOM 3981 C CA . TYR B 1 225 ? -12.117 -22.141 -2.619 1 96.88 225 TYR B CA 1
ATOM 3982 C C . TYR B 1 225 ? -12.922 -20.859 -2.439 1 96.88 225 TYR B C 1
ATOM 3984 O O . TYR B 1 225 ? -13.523 -20.641 -1.385 1 96.88 225 TYR B O 1
ATOM 3992 N N . ALA B 1 226 ? -12.969 -20.016 -3.453 1 97.75 226 ALA B N 1
ATOM 3993 C CA . ALA B 1 226 ? -13.57 -18.688 -3.316 1 97.75 226 ALA B CA 1
ATOM 3994 C C . ALA B 1 226 ? -15.023 -18.703 -3.771 1 97.75 226 ALA B C 1
ATOM 3996 O O . ALA B 1 226 ? -15.367 -19.344 -4.766 1 97.75 226 ALA B O 1
ATOM 3997 N N . ASP B 1 227 ? -15.945 -18.047 -3.045 1 98.44 227 ASP B N 1
ATOM 3998 C CA . ASP B 1 227 ? -17.297 -17.766 -3.516 1 98.44 227 ASP B CA 1
ATOM 3999 C C . ASP B 1 227 ? -17.297 -16.641 -4.543 1 98.44 227 ASP B C 1
ATOM 4001 O O . ASP B 1 227 ? -18.188 -16.578 -5.398 1 98.44 227 ASP B O 1
ATOM 4005 N N . LEU B 1 228 ? -16.375 -15.734 -4.441 1 98.56 228 LEU B N 1
ATOM 4006 C CA . LEU B 1 228 ? -16.188 -14.602 -5.348 1 98.56 228 LEU B CA 1
ATOM 4007 C C . LEU B 1 228 ? -14.695 -14.32 -5.551 1 98.56 228 LEU B C 1
ATOM 4009 O O . LEU B 1 228 ? -13.922 -14.32 -4.59 1 98.56 228 LEU B O 1
ATOM 4013 N N . THR B 1 229 ? -14.289 -14.188 -6.75 1 98.44 229 THR B N 1
ATOM 4014 C CA . THR B 1 229 ? -12.922 -13.797 -7.066 1 98.44 229 THR B CA 1
ATOM 4015 C C . THR B 1 229 ? -12.883 -12.422 -7.723 1 98.44 229 THR B C 1
ATOM 4017 O O . THR B 1 229 ? -13.594 -12.18 -8.703 1 98.44 229 THR B O 1
ATOM 4020 N N . LEU B 1 230 ? -12.188 -11.484 -7.133 1 98.62 230 LEU B N 1
ATOM 4021 C CA . LEU B 1 230 ? -11.867 -10.195 -7.738 1 98.62 230 LEU B CA 1
ATOM 4022 C C . LEU B 1 230 ? -10.43 -10.18 -8.25 1 98.62 230 LEU B C 1
ATOM 4024 O O . LEU B 1 230 ? -9.5 -10.516 -7.512 1 98.62 230 LEU B O 1
ATOM 4028 N N . LEU B 1 231 ? -10.258 -9.781 -9.445 1 98.12 231 LEU B N 1
ATOM 4029 C CA . LEU B 1 231 ? -8.953 -9.867 -10.086 1 98.12 231 LEU B CA 1
ATOM 4030 C C . LEU B 1 231 ? -8.234 -8.523 -10.031 1 98.12 231 LEU B C 1
ATOM 4032 O O . LEU B 1 231 ? -8.859 -7.477 -10.188 1 98.12 231 LEU B O 1
ATOM 4036 N N . SER B 1 232 ? -7.008 -8.57 -9.75 1 97.19 232 SER B N 1
ATOM 4037 C CA . SER B 1 232 ? -6.133 -7.406 -9.82 1 97.19 232 SER B CA 1
ATOM 4038 C C . SER B 1 232 ? -5.121 -7.547 -10.953 1 97.19 232 SER B C 1
ATOM 4040 O O . SER B 1 232 ? -4.785 -8.664 -11.352 1 97.19 232 SER B O 1
ATOM 4042 N N . GLY B 1 233 ? -4.648 -6.445 -11.398 1 96.12 233 GLY B N 1
ATOM 4043 C CA . GLY B 1 233 ? -3.707 -6.426 -12.508 1 96.12 233 GLY B CA 1
ATOM 4044 C C . GLY B 1 233 ? -2.26 -6.512 -12.055 1 96.12 233 GLY B C 1
ATOM 4045 O O . GLY B 1 233 ? -1.957 -7.129 -11.031 1 96.12 233 GLY B O 1
ATOM 4046 N N . ALA B 1 234 ? -1.37 -6.059 -12.938 1 94.12 234 ALA B N 1
ATOM 4047 C CA . ALA B 1 234 ? 0.08 -6.016 -12.766 1 94.12 234 ALA B CA 1
ATOM 4048 C C . ALA B 1 234 ? 0.715 -7.352 -13.133 1 94.12 234 ALA B C 1
ATOM 4050 O O . ALA B 1 234 ? 0.073 -8.398 -13.023 1 94.12 234 ALA B O 1
ATOM 4051 N N . ASN B 1 235 ? 1.908 -7.27 -13.633 1 90.5 235 ASN B N 1
ATOM 4052 C CA . ASN B 1 235 ? 2.717 -8.453 -13.906 1 90.5 235 ASN B CA 1
ATOM 4053 C C . ASN B 1 235 ? 3.922 -8.539 -12.969 1 90.5 235 ASN B C 1
ATOM 4055 O O . ASN B 1 235 ? 4.805 -7.68 -13.016 1 90.5 235 ASN B O 1
ATOM 4059 N N . GLU B 1 236 ? 3.855 -9.539 -12.188 1 91 236 GLU B N 1
ATOM 4060 C CA . GLU B 1 236 ? 4.957 -9.781 -11.258 1 91 236 GLU B CA 1
ATOM 4061 C C . GLU B 1 236 ? 5.809 -10.961 -11.711 1 91 236 GLU B C 1
ATOM 4063 O O . GLU B 1 236 ? 5.293 -12.062 -11.914 1 91 236 GLU B O 1
ATOM 4068 N N . GLY B 1 237 ? 7.078 -10.68 -11.859 1 88.19 237 GLY B N 1
ATOM 4069 C CA . GLY B 1 237 ? 7.996 -11.758 -12.172 1 88.19 237 GLY B CA 1
ATOM 4070 C C . GLY B 1 237 ? 8.414 -12.562 -10.953 1 88.19 237 GLY B C 1
ATOM 4071 O O . GLY B 1 237 ? 8.125 -12.172 -9.82 1 88.19 237 GLY B O 1
ATOM 4072 N N . PRO B 1 238 ? 9.102 -13.68 -11.211 1 88 238 PRO B N 1
ATOM 4073 C CA . PRO B 1 238 ? 9.438 -14.602 -10.117 1 88 238 PRO B CA 1
ATOM 4074 C C . PRO B 1 238 ? 10.398 -13.984 -9.102 1 88 238 PRO B C 1
ATOM 4076 O O . PRO B 1 238 ? 10.43 -14.398 -7.945 1 88 238 PRO B O 1
ATOM 4079 N N . LEU B 1 239 ? 11.211 -13.008 -9.484 1 88.88 239 LEU B N 1
ATOM 4080 C CA . LEU B 1 239 ? 12.164 -12.375 -8.586 1 88.88 239 LEU B CA 1
ATOM 4081 C C . LEU B 1 239 ? 11.641 -11.023 -8.109 1 88.88 239 LEU B C 1
ATOM 4083 O O . LEU B 1 239 ? 12.398 -10.219 -7.559 1 88.88 239 LEU B O 1
ATOM 4087 N N . GLN B 1 240 ? 10.336 -10.859 -8.344 1 89.38 240 GLN B N 1
ATOM 4088 C CA . GLN B 1 240 ? 9.719 -9.586 -7.984 1 89.38 240 GLN B CA 1
ATOM 4089 C C . GLN B 1 240 ? 8.609 -9.781 -6.957 1 89.38 240 GLN B C 1
ATOM 4091 O O . GLN B 1 240 ? 7.594 -9.078 -6.992 1 89.38 240 GLN B O 1
ATOM 4096 N N . GLY B 1 241 ? 8.828 -10.805 -6.105 1 87.88 241 GLY B N 1
ATOM 4097 C CA . GLY B 1 241 ? 7.832 -11 -5.066 1 87.88 241 GLY B CA 1
ATOM 4098 C C . GLY B 1 241 ? 7.531 -9.734 -4.281 1 87.88 241 GLY B C 1
ATOM 4099 O O . GLY B 1 241 ? 8.445 -8.969 -3.963 1 87.88 241 GLY B O 1
ATOM 4100 N N . GLY B 1 242 ? 6.25 -9.555 -4.066 1 89.88 242 GLY B N 1
ATOM 4101 C CA . GLY B 1 242 ? 5.859 -8.359 -3.332 1 89.88 242 GLY B CA 1
ATOM 4102 C C . GLY B 1 242 ? 5.992 -7.086 -4.145 1 89.88 242 GLY B C 1
ATOM 4103 O O . GLY B 1 242 ? 6.254 -6.016 -3.596 1 89.88 242 GLY B O 1
ATOM 4104 N N . SER B 1 243 ? 5.824 -7.188 -5.422 1 93.75 243 SER B N 1
ATOM 4105 C CA . SER B 1 243 ? 5.945 -6.023 -6.293 1 93.75 243 SER B CA 1
ATOM 4106 C C . SER B 1 243 ? 4.996 -4.91 -5.863 1 93.75 243 SER B C 1
ATOM 4108 O O . SER B 1 243 ? 3.865 -5.176 -5.449 1 93.75 243 SER B O 1
ATOM 4110 N N . THR B 1 244 ? 5.48 -3.693 -5.945 1 97.06 244 THR B N 1
ATOM 4111 C CA . THR B 1 244 ? 4.711 -2.516 -5.559 1 97.06 244 THR B CA 1
ATOM 4112 C C . THR B 1 244 ? 3.504 -2.336 -6.477 1 97.06 244 THR B C 1
ATOM 4114 O O . THR B 1 244 ? 2.412 -2 -6.016 1 97.06 244 THR B O 1
ATOM 4117 N N . SER B 1 245 ? 3.703 -2.65 -7.77 1 97.19 245 SER B N 1
ATOM 4118 C CA . SER B 1 245 ? 2.596 -2.506 -8.711 1 97.19 245 SER B CA 1
ATOM 4119 C C . SER B 1 245 ? 1.473 -3.488 -8.398 1 97.19 245 SER B C 1
ATOM 4121 O O . SER B 1 245 ? 0.294 -3.148 -8.508 1 97.19 245 SER B O 1
ATOM 4123 N N . ALA B 1 246 ? 1.81 -4.727 -8.023 1 96.94 246 ALA B N 1
ATOM 4124 C CA . ALA B 1 246 ? 0.801 -5.688 -7.594 1 96.94 246 ALA B CA 1
ATOM 4125 C C . ALA B 1 246 ? 0.04 -5.18 -6.375 1 96.94 246 ALA B C 1
ATOM 4127 O O . ALA B 1 246 ? -1.188 -5.277 -6.316 1 96.94 246 ALA B O 1
ATOM 4128 N N . GLU B 1 247 ? 0.761 -4.645 -5.438 1 98.19 247 GLU B N 1
ATOM 4129 C CA . GLU B 1 247 ? 0.122 -4.094 -4.242 1 98.19 247 GLU B CA 1
ATOM 4130 C C . GLU B 1 247 ? -0.797 -2.93 -4.598 1 98.19 247 GLU B C 1
ATOM 4132 O O . GLU B 1 247 ? -1.919 -2.842 -4.094 1 98.19 247 GLU B O 1
ATOM 4137 N N . ILE B 1 248 ? -0.317 -2.014 -5.457 1 98.56 248 ILE B N 1
ATOM 4138 C CA . ILE B 1 248 ? -1.092 -0.847 -5.863 1 98.56 248 ILE B CA 1
ATOM 4139 C C . ILE B 1 248 ? -2.377 -1.297 -6.555 1 98.56 248 ILE B C 1
ATOM 4141 O O . ILE B 1 248 ? -3.436 -0.694 -6.367 1 98.56 248 ILE B O 1
ATOM 4145 N N . SER B 1 249 ? -2.307 -2.35 -7.328 1 98.44 249 SER B N 1
ATOM 4146 C CA . SER B 1 249 ? -3.492 -2.898 -7.98 1 98.44 249 SER B CA 1
ATOM 4147 C C . SER B 1 249 ? -4.52 -3.367 -6.957 1 98.44 249 SER B C 1
ATOM 4149 O O . SER B 1 249 ? -5.715 -3.107 -7.102 1 98.44 249 SER B O 1
ATOM 4151 N N . GLN B 1 250 ? -4.074 -4.039 -5.988 1 98.62 250 GLN B N 1
ATOM 4152 C CA . GLN B 1 250 ? -4.961 -4.52 -4.934 1 98.62 250 GLN B CA 1
ATOM 4153 C C . GLN B 1 250 ? -5.52 -3.363 -4.113 1 98.62 250 GLN B C 1
ATOM 4155 O O . GLN B 1 250 ? -6.691 -3.379 -3.73 1 98.62 250 GLN B O 1
ATOM 4160 N N . LEU B 1 251 ? -4.711 -2.383 -3.828 1 98.69 251 LEU B N 1
ATOM 4161 C CA . LEU B 1 251 ? -5.145 -1.203 -3.086 1 98.69 251 LEU B CA 1
ATOM 4162 C C . LEU B 1 251 ? -6.246 -0.463 -3.838 1 98.69 251 LEU B C 1
ATOM 4164 O O . LEU B 1 251 ? -7.168 0.077 -3.225 1 98.69 251 LEU B O 1
ATOM 4168 N N . PHE B 1 252 ? -6.121 -0.452 -5.137 1 98.62 252 PHE B N 1
ATOM 4169 C CA . PHE B 1 252 ? -7.156 0.159 -5.961 1 98.62 252 PHE B CA 1
ATOM 4170 C C . PHE B 1 252 ? -8.492 -0.54 -5.754 1 98.62 252 PHE B C 1
ATOM 4172 O O . PHE B 1 252 ? -9.523 0.117 -5.598 1 98.62 252 PHE B O 1
ATOM 4179 N N . LEU B 1 253 ? -8.5 -1.841 -5.75 1 98.62 253 LEU B N 1
ATOM 4180 C CA . LEU B 1 253 ? -9.719 -2.605 -5.52 1 98.62 253 LEU B CA 1
ATOM 4181 C C . LEU B 1 253 ? -10.305 -2.297 -4.148 1 98.62 253 LEU B C 1
ATOM 4183 O O . LEU B 1 253 ? -11.516 -2.107 -4.012 1 98.62 253 LEU B O 1
ATOM 4187 N N . ILE B 1 254 ? -9.445 -2.254 -3.146 1 98.56 254 ILE B N 1
ATOM 4188 C CA . ILE B 1 254 ? -9.883 -1.926 -1.794 1 98.56 254 ILE B CA 1
ATOM 4189 C C . ILE B 1 254 ? -10.531 -0.542 -1.782 1 98.56 254 ILE B C 1
ATOM 4191 O O . ILE B 1 254 ? -11.578 -0.348 -1.171 1 98.56 254 ILE B O 1
ATOM 4195 N N . ASP B 1 255 ? -9.875 0.386 -2.469 1 97.81 255 ASP B N 1
ATOM 4196 C CA . ASP B 1 255 ? -10.367 1.759 -2.516 1 97.81 255 ASP B CA 1
ATOM 4197 C C . ASP B 1 255 ? -11.75 1.823 -3.164 1 97.81 255 ASP B C 1
ATOM 4199 O O . ASP B 1 255 ? -12.641 2.531 -2.682 1 97.81 255 ASP B O 1
ATOM 4203 N N . LEU B 1 256 ? -11.883 1.106 -4.211 1 98 256 LEU B N 1
ATOM 4204 C CA . LEU B 1 256 ? -13.148 1.08 -4.926 1 98 256 LEU B CA 1
ATOM 4205 C C . LEU B 1 256 ? -14.242 0.449 -4.07 1 98 256 LEU B C 1
ATOM 4207 O O . LEU B 1 256 ? -15.352 0.98 -3.984 1 98 256 LEU B O 1
ATOM 4211 N N . LEU B 1 257 ? -13.961 -0.715 -3.436 1 98.5 257 LEU B N 1
ATOM 4212 C CA . LEU B 1 257 ? -14.922 -1.383 -2.568 1 98.5 257 LEU B CA 1
ATOM 4213 C C . LEU B 1 257 ? -15.328 -0.48 -1.409 1 98.5 257 LEU B C 1
ATOM 4215 O O . LEU B 1 257 ? -16.516 -0.371 -1.085 1 98.5 257 LEU B O 1
ATOM 4219 N N . TYR B 1 258 ? -14.359 0.152 -0.84 1 97.81 258 TYR B N 1
ATOM 4220 C CA . TYR B 1 258 ? -14.602 1.07 0.267 1 97.81 258 TYR B CA 1
ATOM 4221 C C . TYR B 1 258 ? -15.508 2.215 -0.162 1 97.81 258 TYR B C 1
ATOM 4223 O O . TYR B 1 258 ? -16.469 2.547 0.535 1 97.81 258 TYR B O 1
ATOM 4231 N N . THR B 1 259 ? -15.141 2.814 -1.27 1 96.38 259 THR B N 1
ATOM 4232 C CA . THR B 1 259 ? -15.867 3.98 -1.756 1 96.38 259 THR B CA 1
ATOM 4233 C C . THR B 1 259 ? -17.312 3.617 -2.072 1 96.38 259 THR B C 1
ATOM 4235 O O . THR B 1 259 ? -18.25 4.344 -1.697 1 96.38 259 THR B O 1
ATOM 4238 N N . GLU B 1 260 ? -17.516 2.514 -2.75 1 96.81 260 GLU B N 1
ATOM 4239 C CA . GLU B 1 260 ? -18.875 2.078 -3.084 1 96.81 260 GLU B CA 1
ATOM 4240 C C . GLU B 1 260 ? -19.656 1.699 -1.83 1 96.81 260 GLU B C 1
ATOM 4242 O O . GLU B 1 260 ? -20.844 2 -1.721 1 96.81 260 GLU B O 1
ATOM 4247 N N . TYR B 1 261 ? -19.016 1.004 -0.908 1 97.56 261 TYR B N 1
ATOM 4248 C CA . TYR B 1 261 ? -19.625 0.682 0.372 1 97.56 261 TYR B CA 1
ATOM 4249 C C . TYR B 1 261 ? -20.078 1.947 1.097 1 97.56 261 TYR B C 1
ATOM 4251 O O . TYR B 1 261 ? -21.203 2.027 1.582 1 97.56 261 TYR B O 1
ATOM 4259 N N . TYR B 1 262 ? -19.188 2.904 1.169 1 96 262 TYR B N 1
ATOM 4260 C CA . TYR B 1 262 ? -19.453 4.188 1.809 1 96 262 TYR B CA 1
ATOM 4261 C C . TYR B 1 262 ? -20.641 4.887 1.164 1 96 262 TYR B C 1
ATOM 4263 O O . TYR B 1 262 ? -21.531 5.391 1.862 1 96 262 TYR B O 1
ATOM 4271 N N . ARG B 1 263 ? -20.656 4.875 -0.148 1 93.88 263 ARG B N 1
ATOM 4272 C CA . ARG B 1 263 ? -21.719 5.523 -0.906 1 93.88 263 ARG B CA 1
ATOM 4273 C C . ARG B 1 263 ? -23.062 4.863 -0.637 1 93.88 263 ARG B C 1
ATOM 4275 O O . ARG B 1 263 ? -24.062 5.547 -0.393 1 93.88 263 ARG B O 1
ATOM 4282 N N . ARG B 1 264 ? -23.125 3.584 -0.591 1 95.12 264 ARG B N 1
ATOM 4283 C CA . ARG B 1 264 ? -24.359 2.828 -0.444 1 95.12 264 ARG B CA 1
ATOM 4284 C C . ARG B 1 264 ? -24.906 2.936 0.978 1 95.12 264 ARG B C 1
ATOM 4286 O O . ARG B 1 264 ? -26.125 2.949 1.186 1 95.12 264 ARG B O 1
ATOM 4293 N N . TYR B 1 265 ? -24.047 2.986 1.849 1 96.12 265 TYR B N 1
ATOM 4294 C CA . TYR B 1 265 ? -24.453 3.039 3.25 1 96.12 265 TYR B CA 1
ATOM 4295 C C . TYR B 1 265 ? -23.938 4.312 3.914 1 96.12 265 TYR B C 1
ATOM 4297 O O . TYR B 1 265 ? -23.375 4.27 5.008 1 96.12 265 TYR B O 1
ATOM 4305 N N . PHE B 1 266 ? -24.219 5.395 3.254 1 93.38 266 PHE B N 1
ATOM 4306 C CA . PHE B 1 266 ? -23.625 6.699 3.52 1 93.38 266 PHE B CA 1
ATOM 4307 C C . PHE B 1 266 ? -23.891 7.141 4.953 1 93.38 266 PHE B C 1
ATOM 4309 O O . PHE B 1 266 ? -22.984 7.539 5.672 1 93.38 266 PHE B O 1
ATOM 4316 N N . GLU B 1 267 ? -25.078 7.094 5.414 1 93.06 267 GLU B N 1
ATOM 4317 C CA . GLU B 1 267 ? -25.438 7.605 6.734 1 93.06 267 GLU B CA 1
ATOM 4318 C C . GLU B 1 267 ? -24.672 6.875 7.836 1 93.06 267 GLU B C 1
ATOM 4320 O O . GLU B 1 267 ? -24.094 7.512 8.719 1 93.06 267 GLU B O 1
ATOM 4325 N N . HIS B 1 268 ? -24.719 5.59 7.688 1 95.62 268 HIS B N 1
ATOM 4326 C CA . HIS B 1 268 ? -24.016 4.77 8.664 1 95.62 268 HIS B CA 1
ATOM 4327 C C . HIS B 1 268 ? -22.516 4.988 8.594 1 95.62 268 HIS B C 1
ATOM 4329 O O . HIS B 1 268 ? -21.859 5.184 9.617 1 95.62 268 HIS B O 1
ATOM 4335 N N . CYS B 1 269 ? -21.984 4.992 7.449 1 95.69 269 CYS B N 1
ATOM 4336 C CA . CYS B 1 269 ? -20.547 5.109 7.227 1 95.69 269 CYS B CA 1
ATOM 4337 C C . CYS B 1 269 ? -20.031 6.488 7.645 1 95.69 269 CYS B C 1
ATOM 4339 O O . CYS B 1 269 ? -18.984 6.602 8.281 1 95.69 269 CYS B O 1
ATOM 4341 N N . SER B 1 270 ? -20.734 7.504 7.273 1 92.69 270 SER B N 1
ATOM 4342 C CA . SER B 1 270 ? -20.297 8.859 7.586 1 92.69 270 SER B CA 1
ATOM 4343 C C . SER B 1 270 ? -20.281 9.102 9.094 1 92.69 270 SER B C 1
ATOM 4345 O O . SER B 1 270 ? -19.375 9.758 9.609 1 92.69 270 SER B O 1
ATOM 4347 N N . ALA B 1 271 ? -21.234 8.57 9.797 1 94.69 271 ALA B N 1
ATOM 4348 C CA . ALA B 1 271 ? -21.281 8.703 11.25 1 94.69 271 ALA B CA 1
ATOM 4349 C C . ALA B 1 271 ? -20.094 8.031 11.898 1 94.69 271 ALA B C 1
ATOM 4351 O O . ALA B 1 271 ? -19.453 8.602 12.789 1 94.69 271 ALA B O 1
ATOM 4352 N N . ASN B 1 272 ? -19.812 6.855 11.477 1 96.88 272 ASN B N 1
ATOM 4353 C CA . ASN B 1 272 ? -18.672 6.129 12.023 1 96.88 272 ASN B CA 1
ATOM 4354 C C . ASN B 1 272 ? -17.344 6.793 11.648 1 96.88 272 ASN B C 1
ATOM 4356 O O . ASN B 1 272 ? -16.422 6.848 12.461 1 96.88 272 ASN B O 1
ATOM 4360 N N . ASN B 1 273 ? -17.266 7.254 10.461 1 95 273 ASN B N 1
ATOM 4361 C CA . ASN B 1 273 ? -16.062 7.941 10.016 1 95 273 ASN B CA 1
ATOM 4362 C C . ASN B 1 273 ? -15.773 9.18 10.859 1 95 273 ASN B C 1
ATOM 4364 O O . ASN B 1 273 ? -14.617 9.469 11.18 1 95 273 ASN B O 1
ATOM 4368 N N . GLU B 1 274 ? -16.766 9.906 11.141 1 93.19 274 GLU B N 1
ATOM 4369 C CA . GLU B 1 274 ? -16.609 11.062 12.016 1 93.19 274 GLU B CA 1
ATOM 4370 C C . GLU B 1 274 ? -16.078 10.656 13.383 1 93.19 274 GLU B C 1
ATOM 4372 O O . GLU B 1 274 ? -15.172 11.289 13.914 1 93.19 274 GLU B O 1
ATOM 4377 N N . LYS B 1 275 ? -16.672 9.57 13.969 1 96.31 275 LYS B N 1
ATOM 4378 C CA . LYS B 1 275 ? -16.25 9.086 15.281 1 96.31 275 LYS B CA 1
ATOM 4379 C C . LYS B 1 275 ? -14.789 8.641 15.266 1 96.31 275 LYS B C 1
ATOM 4381 O O . LYS B 1 275 ? -14.016 9 16.156 1 96.31 275 LYS B O 1
ATOM 4386 N N . THR B 1 276 ? -14.469 7.891 14.289 1 95.94 276 THR B N 1
ATOM 4387 C CA . THR B 1 276 ? -13.117 7.336 14.234 1 95.94 276 THR B CA 1
ATOM 4388 C C . THR B 1 276 ? -12.102 8.43 13.922 1 95.94 276 THR B C 1
ATOM 4390 O O . THR B 1 276 ? -10.992 8.43 14.469 1 95.94 276 THR B O 1
ATOM 4393 N N . SER B 1 277 ? -12.43 9.391 13.031 1 93.69 277 SER B N 1
ATOM 4394 C CA . SER B 1 277 ? -11.547 10.516 12.758 1 93.69 277 SER B CA 1
ATOM 4395 C C . SER B 1 277 ? -11.312 11.352 14.016 1 93.69 277 SER B C 1
ATOM 4397 O O . SER B 1 277 ? -10.188 11.758 14.297 1 93.69 277 SER B O 1
ATOM 4399 N N . ALA B 1 278 ? -12.32 11.578 14.766 1 93.62 278 ALA B N 1
ATOM 4400 C CA . ALA B 1 278 ? -12.234 12.367 15.984 1 93.62 278 ALA B CA 1
ATOM 4401 C C . ALA B 1 278 ? -11.367 11.672 17.031 1 93.62 278 ALA B C 1
ATOM 4403 O O . ALA B 1 278 ? -10.672 12.328 17.812 1 93.62 278 ALA B O 1
ATOM 4404 N N . SER B 1 279 ? -11.398 10.375 17.031 1 94.88 279 SER B N 1
ATOM 4405 C CA . SER B 1 279 ? -10.719 9.586 18.047 1 94.88 279 SER B CA 1
ATOM 4406 C C . SER B 1 279 ? -9.203 9.742 17.953 1 94.88 279 SER B C 1
ATOM 4408 O O . SER B 1 279 ? -8.477 9.492 18.906 1 94.88 279 SER B O 1
ATOM 4410 N N . VAL B 1 280 ? -8.664 10.203 16.781 1 93.06 280 VAL B N 1
ATOM 4411 C CA . VAL B 1 280 ? -7.211 10.227 16.594 1 93.06 280 VAL B CA 1
ATOM 4412 C C . VAL B 1 280 ? -6.727 11.672 16.516 1 93.06 280 VAL B C 1
ATOM 4414 O O . VAL B 1 280 ? -5.535 11.922 16.297 1 93.06 280 VAL B O 1
ATOM 4417 N N . LEU B 1 281 ? -7.578 12.633 16.719 1 90.94 281 LEU B N 1
ATOM 4418 C CA . LEU B 1 281 ? -7.234 14.047 16.594 1 90.94 281 LEU B CA 1
ATOM 4419 C C . LEU B 1 281 ? -6.148 14.422 17.594 1 90.94 281 LEU B C 1
ATOM 4421 O O . LEU B 1 281 ? -5.289 15.258 17.297 1 90.94 281 LEU B O 1
ATOM 4425 N N . GLU B 1 282 ? -6.168 13.797 18.734 1 90.81 282 GLU B N 1
ATOM 4426 C CA . GLU B 1 282 ? -5.211 14.125 19.781 1 90.81 282 GLU B CA 1
ATOM 4427 C C . GLU B 1 282 ? -3.801 13.672 19.406 1 90.81 282 GLU B C 1
ATOM 4429 O O . GLU B 1 282 ? -2.82 14.109 20 1 90.81 282 GLU B O 1
ATOM 4434 N N . LYS B 1 283 ? -3.701 12.836 18.453 1 92.19 283 LYS B N 1
ATOM 4435 C CA . LYS B 1 283 ? -2.41 12.312 18.016 1 92.19 283 LYS B CA 1
ATOM 4436 C C . LYS B 1 283 ? -1.785 13.203 16.953 1 92.19 283 LYS B C 1
ATOM 4438 O O . LYS B 1 283 ? -0.648 12.977 16.531 1 92.19 283 LYS B O 1
ATOM 4443 N N . LEU B 1 284 ? -2.467 14.305 16.594 1 88.88 284 LEU B N 1
ATOM 4444 C CA . LEU B 1 284 ? -2.029 15.211 15.539 1 88.88 284 LEU B CA 1
ATOM 4445 C C . LEU B 1 284 ? -1.875 16.625 16.062 1 88.88 284 LEU B C 1
ATOM 4447 O O . LEU B 1 284 ? -2.578 17.031 17 1 88.88 284 LEU B O 1
ATOM 4451 N N . CYS B 1 285 ? -0.953 17.344 15.469 1 83.06 285 CYS B N 1
ATOM 4452 C CA . CYS B 1 285 ? -0.767 18.734 15.828 1 83.06 285 CYS B CA 1
ATOM 4453 C C . CYS B 1 285 ? -1.861 19.609 15.227 1 83.06 285 CYS B C 1
ATOM 4455 O O . CYS B 1 285 ? -2.418 19.281 14.18 1 83.06 285 CYS B O 1
#